Protein AF-A0A2T2UA64-F1 (afdb_monomer_lite)

pLDDT: mean 88.04, std 12.42, range [37.69, 98.75]

Foldseek 3Di:
DCLQVVLVVCLVVVHAEAEEAPVCVVSQVSSVVNCVPVDDPVSRPHRHHYDHWHDAAEFLADDDPVLLVVCVVVVVAPDQLCLQHPHPNNLVLLVQDPQLVVVLDVVVDTHRDDDYHYVVSSLVSRCVVCQQAAFEFAKAFAWAKEFAPPFDAPDWDFFWAGRHDPVHPDRDTDTAIDHRIKTFYPVQEDQDDDPPNQGAYAQAWAAAPQAWIWHFPDFDADPVRHTRYTYTHTDRCCRSHQHPVRDDRPHYTYMHGPVQWDKAKEKEADRQFPGGCLPPDPDDSNVRGDPVRIDITIMTTTNRVVVDDQQHWHQHPQFAIWGFRPPPADPNYTYIRGSHGPDDPVVCLVVDDPVVNVVVVVVVVVVVVVRVVVVCVPPCQLCNPPDPQLVVQLCCLCPVVVDDSNLSSVQSVDPQSVVQLVVLCVQPVNSHLSSCCSVPPVVVLQVVHTQVPFLEGSNQSSQLSCCDVVQQFDPVLSVQLSVCRRVHNDHSVVSCVVVVRGADPDLVVLLVLLVVLCVVPVVLLVVCVVPPVVCLVVSLVSSCVVCVNRYDSVSSSVSNVVVSVD

Radius of gyration: 31.18 Å; chains: 1; bounding box: 77×64×88 Å

Sequence (566 aa):
MYDYAHPLEDVIEDITHSLCTLEFDNNRRVYDWVMEHCLDEEEIPSRPRQYEFNRLNLGYTVMSKTKLGHLIEEGLVGGWNDPRLPTLAGLRRRGVPPSAIRSFCREVGVTRSQSRVQIDHFEHALRDDLNPKAPRVMAVLDPLKVVVTNWDEGEVDWIDANHWPRDIDKDETRPVPFTRELYIERDDFREDPPDDFIRLAPGREVRLRHAYFFTCEEVIRDEDGTVTELRGTIDPETRGATAPDGRSPEGTLHWVSAVHGIPFEARLYDRLFEVPAPDAREEHFTGFINPDSLNVQRGVLEPAVRDLAADQRVQFERQGYFWPDPDDSTPDALVYNQIVPLRDTWGDEDRLTQAELEQRRREKEKRKERQRERSLKGKTDPVKNLDDAQQNRFERYHEALGLSRNDAATIAGTDALAGFFDAALEHYDAPKPLANWTVNELLGALKDRTVADLPFGPEAFASLVRLVDTDVISTRGADEVFTELVENGGSPEAIVDERSLHQVDDTEALRPTVQAVLDDHPDEVARYRDGKKSLVGFFMGQVMEETNGAANPELARELLQEELAA

Structure (mmCIF, N/CA/C/O backbone):
data_AF-A0A2T2UA64-F1
#
_entry.id   AF-A0A2T2UA64-F1
#
loop_
_atom_site.group_PDB
_atom_site.id
_atom_site.type_symbol
_atom_site.label_atom_id
_atom_site.label_alt_id
_atom_site.label_comp_id
_atom_site.label_asym_id
_atom_site.label_entity_id
_atom_site.label_seq_id
_atom_site.pdbx_PDB_ins_code
_atom_site.Cartn_x
_atom_site.Cartn_y
_atom_site.Cartn_z
_atom_site.occupancy
_atom_site.B_iso_or_equiv
_atom_site.auth_seq_id
_atom_site.auth_comp_id
_atom_site.auth_asym_id
_atom_site.auth_atom_id
_atom_site.pdbx_PDB_model_num
ATOM 1 N N . MET A 1 1 ? 12.755 -7.786 -36.307 1.00 85.31 1 MET A N 1
ATOM 2 C CA . MET A 1 1 ? 13.404 -6.867 -35.344 1.00 85.31 1 MET A CA 1
ATOM 3 C C . MET A 1 1 ? 12.487 -5.665 -35.175 1.00 85.31 1 MET A C 1
ATOM 5 O O . MET A 1 1 ? 11.845 -5.311 -36.158 1.00 85.31 1 MET A O 1
ATOM 9 N N . TYR A 1 2 ? 12.391 -5.087 -33.974 1.00 92.25 2 TYR A N 1
ATOM 10 C CA . TYR A 1 2 ? 11.488 -3.961 -33.685 1.00 92.25 2 TYR A CA 1
ATOM 11 C C . TYR A 1 2 ? 11.693 -2.789 -34.660 1.00 92.25 2 TYR A C 1
ATOM 13 O O . TYR A 1 2 ? 10.742 -2.385 -35.317 1.00 92.25 2 TYR A O 1
ATOM 21 N N . ASP A 1 3 ? 12.942 -2.356 -34.862 1.00 93.31 3 ASP A N 1
ATOM 22 C CA . ASP A 1 3 ? 13.273 -1.188 -35.698 1.00 93.31 3 ASP A CA 1
ATOM 23 C C . ASP A 1 3 ? 12.942 -1.341 -37.189 1.00 93.31 3 ASP A C 1
ATOM 25 O O . ASP A 1 3 ? 12.865 -0.350 -37.905 1.00 93.31 3 ASP A O 1
ATOM 29 N N . TYR A 1 4 ? 12.743 -2.573 -37.666 1.00 94.12 4 TYR A N 1
ATOM 30 C CA . TYR A 1 4 ? 12.287 -2.833 -39.032 1.00 94.12 4 TYR A CA 1
ATOM 31 C C . TYR A 1 4 ? 10.759 -2.858 -39.129 1.00 94.12 4 TYR A C 1
ATOM 33 O O . TYR A 1 4 ? 10.194 -2.297 -40.059 1.00 94.12 4 TYR A O 1
ATOM 41 N N . ALA A 1 5 ? 10.091 -3.521 -38.181 1.00 95.38 5 ALA A N 1
ATOM 42 C CA . ALA A 1 5 ? 8.643 -3.709 -38.225 1.00 95.38 5 ALA A CA 1
ATOM 43 C C . ALA A 1 5 ? 7.884 -2.424 -37.872 1.00 95.38 5 ALA A C 1
ATOM 45 O O . ALA A 1 5 ? 6.988 -2.033 -38.610 1.00 95.38 5 ALA A O 1
ATOM 46 N N . HIS A 1 6 ? 8.289 -1.736 -36.801 1.00 95.50 6 HIS A N 1
ATOM 47 C CA . HIS A 1 6 ? 7.586 -0.567 -36.264 1.00 95.50 6 HIS A CA 1
ATOM 48 C C . HIS A 1 6 ? 7.332 0.542 -37.307 1.00 95.50 6 HIS A C 1
ATOM 50 O O . HIS A 1 6 ? 6.175 0.926 -37.469 1.00 95.50 6 HIS A O 1
ATOM 56 N N . PRO A 1 7 ? 8.332 1.057 -38.059 1.00 93.81 7 PRO A N 1
ATOM 57 C CA . PRO A 1 7 ? 8.076 2.095 -39.066 1.00 93.81 7 PRO A CA 1
ATOM 58 C C . PRO A 1 7 ? 7.142 1.633 -40.191 1.00 93.81 7 PRO A C 1
ATOM 60 O O . PRO A 1 7 ? 6.356 2.429 -40.696 1.00 93.81 7 PRO A O 1
ATOM 63 N N . LEU A 1 8 ? 7.211 0.359 -40.587 1.00 92.81 8 LEU A N 1
ATOM 64 C CA . LEU A 1 8 ? 6.346 -0.189 -41.632 1.00 92.81 8 LEU A CA 1
ATOM 65 C C . LEU A 1 8 ? 4.907 -0.349 -41.133 1.00 92.81 8 LEU A C 1
ATOM 67 O O . LEU A 1 8 ? 3.977 -0.016 -41.860 1.00 92.81 8 LEU A O 1
ATOM 71 N N . GLU A 1 9 ? 4.722 -0.819 -39.898 1.00 94.31 9 GLU A N 1
ATOM 72 C CA . GLU A 1 9 ? 3.413 -0.918 -39.242 1.00 94.31 9 GLU A CA 1
ATOM 73 C C . GLU A 1 9 ? 2.750 0.460 -39.130 1.00 94.31 9 GLU A C 1
ATOM 75 O O . GLU A 1 9 ? 1.599 0.613 -39.534 1.00 94.31 9 GLU A O 1
ATOM 80 N N . ASP A 1 10 ? 3.495 1.483 -38.699 1.00 94.81 10 ASP A N 1
ATOM 81 C CA . ASP A 1 10 ? 2.987 2.857 -38.618 1.00 94.81 10 ASP A CA 1
ATOM 82 C C . ASP A 1 10 ? 2.514 3.387 -39.983 1.00 94.81 10 ASP A C 1
ATOM 84 O O . ASP A 1 10 ? 1.486 4.060 -40.058 1.00 94.81 10 ASP A O 1
ATOM 88 N N . VAL A 1 11 ? 3.229 3.083 -41.074 1.00 92.50 11 VAL A N 1
ATOM 89 C CA . VAL A 1 11 ? 2.791 3.477 -42.424 1.00 92.50 11 VAL A CA 1
ATOM 90 C C . VAL A 1 11 ? 1.556 2.685 -42.865 1.00 92.50 11 VAL A C 1
ATOM 92 O O . VAL A 1 11 ? 0.604 3.277 -43.373 1.00 92.50 11 VAL A O 1
ATOM 95 N N . ILE A 1 12 ? 1.540 1.364 -42.654 1.00 90.94 12 ILE A N 1
ATOM 96 C CA . ILE A 1 12 ? 0.417 0.485 -43.025 1.00 90.94 12 ILE A CA 1
ATOM 97 C C . ILE A 1 12 ? -0.876 0.902 -42.309 1.00 90.94 12 ILE A C 1
ATOM 99 O O . ILE A 1 12 ? -1.960 0.818 -42.891 1.00 90.94 12 ILE A O 1
ATOM 103 N N . GLU A 1 13 ? -0.769 1.355 -41.061 1.00 93.12 13 GLU A N 1
ATOM 104 C CA . GLU A 1 13 ? -1.897 1.793 -40.234 1.00 93.12 13 GLU A CA 1
ATOM 105 C C . GLU A 1 13 ? -2.244 3.288 -40.388 1.00 93.12 13 GLU A C 1
ATOM 107 O O . GLU A 1 13 ? -3.147 3.777 -39.707 1.00 93.12 13 GLU A O 1
ATOM 112 N N . ASP A 1 14 ? -1.579 4.008 -41.302 1.00 92.19 14 ASP A N 1
ATOM 113 C CA . ASP A 1 14 ? -1.776 5.445 -41.567 1.00 92.19 14 ASP A CA 1
ATOM 114 C C . ASP A 1 14 ? -1.588 6.319 -40.307 1.00 92.19 14 ASP A C 1
ATOM 116 O O . ASP A 1 14 ? -2.329 7.270 -40.023 1.00 92.19 14 ASP A O 1
ATOM 120 N N . ILE A 1 15 ? -0.578 5.979 -39.500 1.00 93.81 15 ILE A N 1
ATOM 121 C CA . ILE A 1 15 ? -0.229 6.712 -38.286 1.00 93.81 15 ILE A CA 1
ATOM 122 C C . ILE A 1 15 ? 0.351 8.081 -38.655 1.00 93.81 15 ILE A C 1
ATOM 124 O O . ILE A 1 15 ? 1.155 8.241 -39.564 1.00 93.81 15 ILE A O 1
ATOM 128 N N . THR A 1 16 ? -0.039 9.115 -37.908 1.00 92.69 16 THR A N 1
ATOM 129 C CA . THR A 1 16 ? 0.498 10.479 -38.095 1.00 92.69 16 THR A CA 1
ATOM 130 C C . THR A 1 16 ? 1.567 10.827 -37.063 1.00 92.69 16 THR A C 1
ATOM 132 O O . THR A 1 16 ? 2.587 11.432 -37.388 1.00 92.69 16 THR A O 1
ATOM 135 N N . HIS A 1 17 ? 1.335 10.439 -35.808 1.00 95.19 17 HIS A N 1
ATOM 136 C CA . HIS A 1 17 ? 2.189 10.742 -34.664 1.00 95.19 17 HIS A CA 1
ATOM 137 C C . HIS A 1 17 ? 2.504 9.438 -33.933 1.00 95.19 17 HIS A C 1
ATOM 139 O O . HIS A 1 17 ? 1.692 8.955 -33.144 1.00 95.19 17 HIS A O 1
ATOM 145 N N . SER A 1 18 ? 3.683 8.884 -34.195 1.00 95.56 18 SER A N 1
ATOM 146 C CA . SER A 1 18 ? 4.178 7.696 -33.505 1.00 95.56 18 SER A CA 1
ATOM 147 C C . SER A 1 18 ? 4.820 8.131 -32.190 1.00 95.56 18 SER A C 1
ATOM 149 O O . SER A 1 18 ? 5.908 8.707 -32.166 1.00 95.56 18 SER A O 1
ATOM 151 N N . LEU A 1 19 ? 4.089 7.979 -31.085 1.00 96.00 19 LEU A N 1
ATOM 152 C CA . LEU A 1 19 ? 4.533 8.439 -29.770 1.00 96.00 19 LEU A CA 1
ATOM 153 C C . LEU A 1 19 ? 5.263 7.312 -29.040 1.00 96.00 19 LEU A C 1
ATOM 155 O O . LEU A 1 19 ? 4.648 6.310 -28.680 1.00 96.00 19 LEU A O 1
ATOM 159 N N . CYS A 1 20 ? 6.545 7.500 -28.747 1.00 94.88 20 CYS A N 1
ATOM 160 C CA . CYS A 1 20 ? 7.348 6.524 -28.013 1.00 94.88 20 CYS A CA 1
ATOM 161 C C . CYS A 1 20 ? 8.115 7.182 -26.863 1.00 94.88 20 CYS A C 1
ATOM 163 O O . CYS A 1 20 ? 8.058 8.395 -26.653 1.00 94.88 20 CYS A O 1
ATOM 165 N N . THR A 1 21 ? 8.818 6.387 -26.064 1.00 93.25 21 THR A N 1
ATOM 166 C CA . THR A 1 21 ? 9.623 6.930 -24.970 1.00 93.25 21 THR A CA 1
ATOM 167 C C . THR A 1 21 ? 11.024 7.338 -25.445 1.00 93.25 21 THR A C 1
ATOM 169 O O . THR A 1 21 ? 11.471 6.944 -26.524 1.00 93.25 21 THR A O 1
ATOM 172 N N . LEU A 1 22 ? 11.724 8.161 -24.655 1.00 91.81 22 LEU A N 1
ATOM 173 C CA . LEU A 1 22 ? 13.062 8.688 -24.981 1.00 91.81 22 LEU A CA 1
ATOM 174 C C . LEU A 1 22 ? 14.131 7.615 -25.223 1.00 91.81 22 LEU A C 1
ATOM 176 O O . LEU A 1 22 ? 15.147 7.922 -25.841 1.00 91.81 22 LEU A O 1
ATOM 180 N N . GLU A 1 23 ? 13.913 6.380 -24.772 1.00 88.44 23 GLU A N 1
ATOM 181 C CA . GLU A 1 23 ? 14.772 5.237 -25.089 1.00 88.44 23 GLU A CA 1
ATOM 182 C C . GLU A 1 23 ? 14.948 5.019 -26.606 1.00 88.44 23 GLU A C 1
ATOM 184 O O . GLU A 1 23 ? 15.982 4.501 -27.012 1.00 88.44 23 GLU A O 1
ATOM 189 N N . PHE A 1 24 ? 14.005 5.479 -27.439 1.00 92.06 24 PHE A N 1
ATOM 190 C CA . PHE A 1 24 ? 14.024 5.321 -28.901 1.00 92.06 24 PHE A CA 1
ATOM 191 C C . PHE A 1 24 ? 14.439 6.590 -29.674 1.00 92.06 24 PHE A C 1
ATOM 193 O O . PHE A 1 24 ? 14.321 6.637 -30.900 1.00 92.06 24 PHE A O 1
ATOM 200 N N . ASP A 1 25 ? 14.941 7.631 -28.997 1.00 90.06 25 ASP A N 1
ATOM 201 C CA . ASP A 1 25 ? 15.323 8.903 -29.647 1.00 90.06 25 ASP A CA 1
ATOM 202 C C . ASP A 1 25 ? 16.443 8.716 -30.688 1.00 90.06 25 ASP A C 1
ATOM 204 O O . ASP A 1 25 ? 16.430 9.356 -31.741 1.00 90.06 25 ASP A O 1
ATOM 208 N N . ASN A 1 26 ? 17.380 7.791 -30.437 1.00 90.12 26 ASN A N 1
ATOM 209 C CA . ASN A 1 26 ? 18.411 7.412 -31.409 1.00 90.12 26 ASN A CA 1
ATOM 210 C C . ASN A 1 26 ? 17.827 6.565 -32.559 1.00 90.12 26 ASN A C 1
ATOM 212 O O . ASN A 1 26 ? 18.185 6.776 -33.721 1.00 90.12 26 ASN A O 1
ATOM 216 N N . ASN A 1 27 ? 16.897 5.652 -32.248 1.00 91.62 27 ASN A N 1
ATOM 217 C CA . ASN A 1 27 ? 16.250 4.741 -33.200 1.00 91.62 27 ASN A CA 1
ATOM 218 C C . ASN A 1 27 ? 15.422 5.477 -34.257 1.00 91.62 27 ASN A C 1
ATOM 220 O O . ASN A 1 27 ? 15.239 4.947 -35.349 1.00 91.62 27 ASN A O 1
ATOM 224 N N . ARG A 1 28 ? 15.020 6.732 -34.006 1.00 91.81 28 ARG A N 1
ATOM 225 C CA . ARG A 1 28 ? 14.352 7.585 -35.002 1.00 91.81 28 ARG A CA 1
ATOM 226 C C . ARG A 1 28 ? 15.101 7.643 -36.340 1.00 91.81 28 ARG A C 1
ATOM 228 O O . ARG A 1 28 ? 14.475 7.680 -37.392 1.00 91.81 28 ARG A O 1
ATOM 235 N N . ARG A 1 29 ? 16.442 7.625 -36.323 1.00 92.88 29 ARG A N 1
ATOM 236 C CA . ARG A 1 29 ? 17.244 7.611 -37.563 1.00 92.88 29 ARG A CA 1
ATOM 237 C C . ARG A 1 29 ? 17.017 6.337 -38.377 1.00 92.88 29 ARG A C 1
ATOM 239 O O . ARG A 1 29 ? 16.934 6.410 -39.596 1.00 92.88 29 ARG A O 1
ATOM 246 N N . VAL A 1 30 ? 16.916 5.192 -37.704 1.00 94.31 30 VAL A N 1
ATOM 247 C CA . VAL A 1 30 ? 16.634 3.895 -38.337 1.00 94.31 30 VAL A CA 1
ATOM 248 C C . VAL A 1 30 ? 15.183 3.844 -38.804 1.00 94.31 30 VAL A C 1
ATOM 250 O O . VAL A 1 30 ? 14.927 3.410 -39.919 1.00 94.31 30 VAL A O 1
ATOM 253 N N . TYR A 1 31 ? 14.259 4.367 -37.999 1.00 94.44 31 TYR A N 1
ATOM 254 C CA . TYR A 1 31 ? 12.849 4.518 -38.345 1.00 94.44 31 TYR A CA 1
ATOM 255 C C . TYR A 1 31 ? 12.666 5.277 -39.672 1.00 94.44 31 TYR A C 1
ATOM 257 O O . TYR A 1 31 ? 12.042 4.767 -40.602 1.00 94.44 31 TYR A O 1
ATOM 265 N N . ASP A 1 32 ? 13.272 6.467 -39.789 1.00 91.94 32 ASP A N 1
ATOM 266 C CA . ASP A 1 32 ? 13.247 7.267 -41.020 1.00 91.94 32 ASP A CA 1
ATOM 267 C C . ASP A 1 32 ? 13.935 6.540 -42.186 1.00 91.94 32 ASP A C 1
ATOM 269 O O . ASP A 1 32 ? 13.398 6.513 -43.293 1.00 91.94 32 ASP A O 1
ATOM 273 N N . TRP A 1 33 ? 15.087 5.907 -41.935 1.00 94.38 33 TRP A N 1
ATOM 274 C CA . TRP A 1 33 ? 15.837 5.178 -42.959 1.00 94.38 33 TRP A CA 1
ATOM 275 C C . TRP A 1 33 ? 15.042 4.005 -43.547 1.00 94.38 33 TRP A C 1
ATOM 277 O O . TRP A 1 33 ? 15.020 3.847 -44.767 1.00 94.38 33 TRP A O 1
ATOM 287 N N . VAL A 1 34 ? 14.366 3.204 -42.712 1.00 93.44 34 VAL A N 1
ATOM 288 C CA . VAL A 1 34 ? 13.561 2.057 -43.165 1.00 93.44 34 VAL A CA 1
ATOM 289 C C . VAL A 1 34 ? 12.424 2.527 -44.064 1.00 93.44 34 VAL A C 1
ATOM 291 O O . VAL A 1 34 ? 12.261 1.971 -45.147 1.00 93.44 34 VAL A O 1
ATOM 294 N N . MET A 1 35 ? 11.689 3.573 -43.672 1.00 90.06 35 MET A N 1
ATOM 295 C CA . MET A 1 35 ? 10.630 4.128 -44.522 1.00 90.06 35 MET A CA 1
ATOM 296 C C . MET A 1 35 ? 11.175 4.638 -45.860 1.00 90.06 35 MET A C 1
ATOM 298 O O . MET A 1 35 ? 10.576 4.373 -46.892 1.00 90.06 35 MET A O 1
ATOM 302 N N . GLU A 1 36 ? 12.316 5.336 -45.857 1.00 89.62 36 GLU A N 1
ATOM 303 C CA . GLU A 1 36 ? 12.917 5.910 -47.073 1.00 89.62 36 GLU A CA 1
ATOM 304 C C . GLU A 1 36 ? 13.447 4.867 -48.064 1.00 89.62 36 GLU A C 1
ATOM 306 O O . GLU A 1 36 ? 13.555 5.160 -49.252 1.00 89.62 36 GLU A O 1
ATOM 311 N N . HIS A 1 37 ? 13.813 3.674 -47.589 1.00 91.75 37 HIS A N 1
ATOM 312 C CA . HIS A 1 37 ? 14.461 2.651 -48.418 1.00 91.75 37 HIS A CA 1
ATOM 313 C C . HIS A 1 37 ? 13.578 1.434 -48.703 1.00 91.75 37 HIS A C 1
ATOM 315 O O . HIS A 1 37 ? 13.921 0.640 -49.580 1.00 91.75 37 HIS A O 1
ATOM 321 N N . CYS A 1 38 ? 12.480 1.254 -47.965 1.00 90.38 38 CYS A N 1
ATOM 322 C CA . CYS A 1 38 ? 11.593 0.099 -48.121 1.00 90.38 38 CYS A CA 1
ATOM 323 C C . CYS A 1 38 ? 10.244 0.435 -48.762 1.00 90.38 38 CYS A C 1
ATOM 325 O O . CYS A 1 38 ? 9.533 -0.503 -49.111 1.00 90.38 38 CYS A O 1
ATOM 327 N N . LEU A 1 39 ? 9.885 1.716 -48.883 1.00 87.06 39 LEU A N 1
ATOM 328 C CA . LEU A 1 39 ? 8.584 2.161 -49.379 1.00 87.06 39 LEU A CA 1
ATOM 329 C C . LEU A 1 39 ? 8.766 3.249 -50.439 1.00 87.06 39 LEU A C 1
ATOM 331 O O . LEU A 1 39 ? 9.600 4.143 -50.280 1.00 87.06 39 LEU A O 1
ATOM 335 N N . ASP A 1 40 ? 7.964 3.192 -51.498 1.00 86.88 40 ASP A N 1
ATOM 336 C CA . ASP A 1 40 ? 7.877 4.274 -52.480 1.00 86.88 40 ASP A CA 1
ATOM 337 C C . ASP A 1 40 ? 7.049 5.451 -51.921 1.00 86.88 40 ASP A C 1
ATOM 339 O O . ASP A 1 40 ? 6.187 5.273 -51.061 1.00 86.88 40 ASP A O 1
ATOM 343 N N . GLU A 1 41 ? 7.248 6.679 -52.424 1.00 79.62 41 GLU A N 1
ATOM 344 C CA . GLU A 1 41 ? 6.489 7.860 -51.951 1.00 79.62 41 GLU A CA 1
ATOM 345 C C . GLU A 1 41 ? 4.962 7.683 -52.073 1.00 79.62 41 GLU A C 1
ATOM 347 O O . GLU A 1 41 ? 4.207 8.219 -51.263 1.00 79.62 41 GLU A O 1
ATOM 352 N N . GLU A 1 42 ? 4.501 6.911 -53.062 1.00 80.94 42 GLU A N 1
ATOM 353 C CA . GLU A 1 42 ? 3.081 6.594 -53.272 1.00 80.94 42 GLU A CA 1
ATOM 354 C C . GLU A 1 42 ? 2.512 5.658 -52.188 1.00 80.94 42 GLU A C 1
ATOM 356 O O . GLU A 1 42 ? 1.302 5.647 -51.957 1.00 80.94 42 GLU A O 1
ATOM 361 N N . GLU A 1 43 ? 3.378 4.908 -51.500 1.00 77.06 43 GLU A N 1
ATOM 362 C CA . GLU A 1 43 ? 3.035 3.995 -50.404 1.00 77.06 43 GLU A CA 1
ATOM 363 C C . GLU A 1 43 ? 3.026 4.694 -49.034 1.00 77.06 43 GLU A C 1
ATOM 365 O O . GLU A 1 43 ? 2.635 4.086 -48.040 1.00 77.06 43 GLU A O 1
ATOM 370 N N . ILE A 1 44 ? 3.398 5.981 -48.974 1.00 76.56 44 ILE A N 1
ATOM 371 C CA . ILE A 1 44 ? 3.445 6.792 -47.748 1.00 76.56 44 ILE A CA 1
ATOM 372 C C . ILE A 1 44 ? 2.444 7.965 -47.855 1.00 76.56 44 ILE A C 1
ATOM 374 O O . ILE A 1 44 ? 2.843 9.126 -47.987 1.00 76.56 44 ILE A O 1
ATOM 378 N N . PRO A 1 45 ? 1.121 7.708 -47.799 1.00 71.88 45 PRO A N 1
ATOM 379 C CA . PRO A 1 45 ? 0.102 8.749 -47.972 1.00 71.88 45 PRO A CA 1
ATOM 380 C C . PRO A 1 45 ? 0.131 9.803 -46.853 1.00 71.88 45 PRO A C 1
ATOM 382 O O . PRO A 1 45 ? -0.115 10.987 -47.096 1.00 71.88 45 PRO A O 1
ATOM 385 N N . SER A 1 46 ? 0.480 9.380 -45.639 1.00 76.94 46 SER A N 1
ATOM 386 C CA . SER A 1 46 ? 0.728 10.211 -44.468 1.00 76.94 46 SER A CA 1
ATOM 387 C C . SER A 1 46 ? 2.049 9.751 -43.866 1.00 76.94 46 SER A C 1
ATOM 389 O O . SER A 1 46 ? 2.124 8.653 -43.330 1.00 76.94 46 SER A O 1
ATOM 391 N N . ARG A 1 47 ? 3.133 10.523 -44.011 1.00 85.25 47 ARG A N 1
ATOM 392 C CA . ARG A 1 47 ? 4.444 10.109 -43.478 1.00 85.25 47 ARG A CA 1
ATOM 393 C C . ARG A 1 47 ? 4.409 10.164 -41.946 1.00 85.25 47 ARG A C 1
ATOM 395 O O . ARG A 1 47 ? 4.422 11.290 -41.426 1.00 85.25 47 ARG A O 1
ATOM 402 N N . PRO A 1 48 ? 4.399 9.021 -41.226 1.00 92.62 48 PRO A N 1
ATOM 403 C CA . PRO A 1 48 ? 4.372 9.036 -39.774 1.00 92.62 48 PRO A CA 1
ATOM 404 C C . PRO A 1 48 ? 5.631 9.720 -39.250 1.00 92.62 48 PRO A C 1
ATOM 406 O O . PRO A 1 48 ? 6.723 9.637 -39.825 1.00 92.62 48 PRO A O 1
ATOM 409 N N . ARG A 1 49 ? 5.473 10.449 -38.147 1.00 92.06 49 ARG A N 1
ATOM 410 C CA . ARG A 1 49 ? 6.581 11.102 -37.451 1.00 92.06 49 ARG A CA 1
ATOM 411 C C . ARG A 1 49 ? 6.693 10.542 -36.047 1.00 92.06 49 ARG A C 1
ATOM 413 O O . ARG A 1 49 ? 5.717 10.558 -35.297 1.00 92.06 49 ARG A O 1
ATOM 420 N N . GLN A 1 50 ? 7.892 10.087 -35.699 1.00 94.62 50 GLN A N 1
ATOM 421 C CA . GLN A 1 50 ? 8.205 9.664 -34.343 1.00 94.62 50 GLN A CA 1
ATOM 422 C C . GLN A 1 50 ? 8.389 10.888 -33.436 1.00 94.62 50 GLN A C 1
ATOM 424 O O . GLN A 1 50 ? 9.121 11.822 -33.777 1.00 94.62 50 GLN A O 1
ATOM 429 N N . TYR A 1 51 ? 7.738 10.870 -32.274 1.00 94.69 51 TYR A N 1
ATOM 430 C CA . TYR A 1 51 ? 7.900 11.864 -31.220 1.00 94.69 51 TYR A CA 1
ATOM 431 C C . TYR A 1 51 ? 8.120 11.171 -29.882 1.00 94.69 51 TYR A C 1
ATOM 433 O O . TYR A 1 51 ? 7.304 10.367 -29.434 1.00 94.69 51 TYR A O 1
ATOM 441 N N . GLU A 1 52 ? 9.205 11.533 -29.208 1.00 95.00 52 GLU A N 1
ATOM 442 C CA . GLU A 1 52 ? 9.579 10.906 -27.949 1.00 95.00 52 GLU A CA 1
ATOM 443 C C . GLU A 1 52 ? 9.180 11.759 -26.748 1.00 95.00 52 GLU A C 1
ATOM 445 O O . GLU A 1 52 ? 9.364 12.984 -26.736 1.00 95.00 52 GLU A O 1
ATOM 450 N N . PHE A 1 53 ? 8.717 11.091 -25.695 1.00 94.44 53 PHE A N 1
ATOM 451 C CA . PHE A 1 53 ? 8.464 11.683 -24.387 1.00 94.44 53 PHE A CA 1
ATOM 452 C C . PHE A 1 53 ? 9.166 10.896 -23.276 1.00 94.44 53 PHE A C 1
ATOM 454 O O . PHE A 1 53 ? 9.539 9.735 -23.432 1.00 94.44 53 PHE A O 1
ATOM 461 N N . ASN A 1 54 ? 9.402 11.532 -22.133 1.00 91.69 54 ASN A N 1
ATOM 462 C CA . ASN A 1 54 ? 9.997 10.849 -20.996 1.00 91.69 54 ASN A CA 1
ATOM 463 C C . ASN A 1 54 ? 9.005 9.846 -20.397 1.00 91.69 54 ASN A C 1
ATOM 465 O O . ASN A 1 54 ? 7.840 10.169 -20.158 1.00 91.69 54 ASN A O 1
ATOM 469 N N . ARG A 1 55 ? 9.488 8.644 -20.085 1.00 90.94 55 ARG A N 1
ATOM 470 C CA . ARG A 1 55 ? 8.700 7.643 -19.368 1.00 90.94 55 ARG A CA 1
ATOM 471 C C . ARG A 1 55 ? 8.344 8.128 -17.962 1.00 90.94 55 ARG A C 1
ATOM 473 O O . ARG A 1 55 ? 9.138 8.797 -17.292 1.00 90.94 55 ARG A O 1
ATOM 480 N N . LEU A 1 56 ? 7.183 7.708 -17.470 1.00 90.88 56 LEU A N 1
ATOM 481 C CA . LEU A 1 56 ? 6.836 7.892 -16.066 1.00 90.88 56 LEU A CA 1
ATOM 482 C C . LEU A 1 56 ? 7.789 7.069 -15.189 1.00 90.88 56 LEU A C 1
ATOM 484 O O . LEU A 1 56 ? 7.951 5.864 -15.386 1.00 90.88 56 LEU A O 1
ATOM 488 N N . ASN A 1 57 ? 8.386 7.715 -14.191 1.00 88.56 57 ASN A N 1
ATOM 489 C CA . ASN A 1 57 ? 9.153 7.044 -13.153 1.00 88.56 57 ASN A CA 1
ATOM 490 C C . ASN A 1 57 ? 8.646 7.513 -11.789 1.00 88.56 57 ASN A C 1
ATOM 492 O O . ASN A 1 57 ? 8.684 8.708 -11.502 1.00 88.56 57 ASN A O 1
ATOM 496 N N . LEU A 1 58 ? 8.131 6.591 -10.981 1.00 90.44 58 LEU A N 1
ATOM 497 C CA . LEU A 1 58 ? 7.521 6.884 -9.687 1.00 90.44 58 LEU A CA 1
ATOM 498 C C . LEU A 1 58 ? 8.511 6.551 -8.562 1.00 90.44 58 LEU A C 1
ATOM 500 O O . LEU A 1 58 ? 9.310 5.619 -8.674 1.00 90.44 58 LEU A O 1
ATOM 504 N N . GLY A 1 59 ? 8.503 7.342 -7.493 1.00 88.81 59 GLY A N 1
ATOM 505 C CA . GLY A 1 59 ? 9.289 7.055 -6.295 1.00 88.81 59 GLY A CA 1
ATOM 506 C C . GLY A 1 59 ? 8.843 5.777 -5.583 1.00 88.81 59 GLY A C 1
ATOM 507 O O . GLY A 1 59 ? 7.677 5.395 -5.662 1.00 88.81 59 GLY A O 1
ATOM 508 N N . TYR A 1 60 ? 9.774 5.144 -4.864 1.00 91.50 60 TYR A N 1
ATOM 509 C CA . TYR A 1 60 ? 9.523 4.007 -3.965 1.00 91.50 60 TYR A CA 1
ATOM 510 C C . TYR A 1 60 ? 8.907 2.768 -4.638 1.00 91.50 60 TYR A C 1
ATOM 512 O O . TYR A 1 60 ? 8.238 1.957 -3.997 1.00 91.50 60 TYR A O 1
ATOM 520 N N . THR A 1 61 ? 9.132 2.616 -5.943 1.00 92.44 61 THR A N 1
ATOM 521 C CA . THR A 1 61 ? 8.692 1.472 -6.744 1.00 92.44 61 THR A CA 1
ATOM 522 C C . THR A 1 61 ? 9.694 1.176 -7.862 1.00 92.44 61 THR A C 1
ATOM 524 O O . THR A 1 61 ? 10.600 1.969 -8.131 1.00 92.44 61 THR A O 1
ATOM 527 N N . VAL A 1 62 ? 9.513 0.042 -8.540 1.00 92.38 62 VAL A N 1
ATOM 528 C CA . VAL A 1 62 ? 10.215 -0.324 -9.775 1.00 92.38 62 VAL A CA 1
ATOM 529 C C . VAL A 1 62 ? 9.218 -0.455 -10.925 1.00 92.38 62 V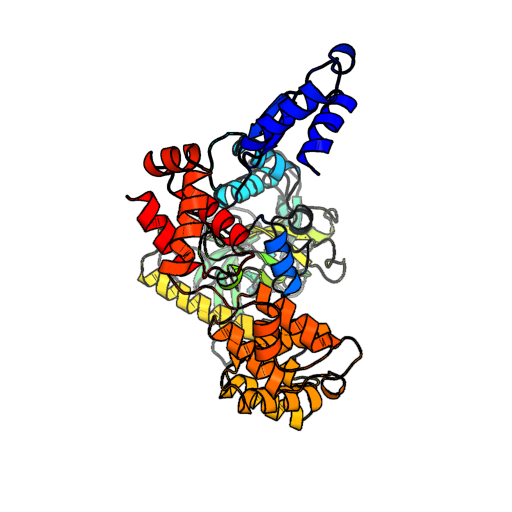AL A C 1
ATOM 531 O O . VAL A 1 62 ? 8.130 -0.994 -10.755 1.00 92.38 62 VAL A O 1
ATOM 534 N N . MET A 1 63 ? 9.592 0.029 -12.111 1.00 89.44 63 MET A N 1
ATOM 535 C CA . MET A 1 63 ? 8.736 -0.016 -13.314 1.00 89.44 63 MET A CA 1
ATOM 536 C C . MET A 1 63 ? 9.219 -1.036 -14.358 1.00 89.44 63 MET A C 1
ATOM 538 O O . MET A 1 63 ? 8.527 -1.296 -15.338 1.00 89.44 63 MET A O 1
ATOM 542 N N . SER A 1 64 ? 10.418 -1.604 -14.177 1.00 89.31 64 SER A N 1
ATOM 543 C CA . SER A 1 64 ? 10.984 -2.593 -15.102 1.00 89.31 64 SER A CA 1
ATOM 544 C C . SER A 1 64 ? 10.221 -3.913 -15.015 1.00 89.31 64 SER A C 1
ATOM 546 O O . SER A 1 64 ? 10.082 -4.471 -13.928 1.00 89.31 64 SER A O 1
ATOM 548 N N . LYS A 1 65 ? 9.791 -4.443 -16.168 1.00 89.75 65 LYS A N 1
ATOM 549 C CA . LYS A 1 65 ? 9.117 -5.746 -16.263 1.00 89.75 65 LYS A CA 1
ATOM 550 C C . LYS A 1 65 ? 9.965 -6.868 -15.664 1.00 89.75 65 LYS A C 1
ATOM 552 O O . LYS A 1 65 ? 9.427 -7.669 -14.914 1.00 89.75 65 LYS A O 1
ATOM 557 N N . THR A 1 66 ? 11.266 -6.893 -15.948 1.00 88.88 66 THR A N 1
ATOM 558 C CA . THR A 1 66 ? 12.191 -7.902 -15.409 1.00 88.88 66 THR A CA 1
ATOM 559 C C . THR A 1 66 ? 12.272 -7.820 -13.887 1.00 88.88 66 THR A C 1
ATOM 561 O O . THR A 1 66 ? 12.146 -8.832 -13.214 1.00 88.88 66 THR A O 1
ATOM 564 N N . LYS A 1 67 ? 12.385 -6.609 -13.321 1.00 90.56 67 LYS A N 1
ATOM 565 C CA . LYS A 1 67 ? 12.434 -6.423 -11.858 1.00 90.56 67 LYS A CA 1
ATOM 566 C C . LYS A 1 67 ? 11.111 -6.787 -11.183 1.00 90.56 67 LYS A C 1
ATOM 568 O O . LYS A 1 67 ? 11.116 -7.372 -10.109 1.00 90.56 67 LYS A O 1
ATOM 573 N N . LEU A 1 68 ? 9.982 -6.457 -11.811 1.00 93.38 68 LEU A N 1
ATOM 574 C CA . LEU A 1 68 ? 8.660 -6.871 -11.336 1.00 93.38 68 LEU A CA 1
ATOM 575 C C . LEU A 1 68 ? 8.485 -8.395 -11.402 1.00 93.38 68 LEU A C 1
ATOM 577 O O . LEU A 1 68 ? 7.936 -8.963 -10.466 1.00 93.38 68 LEU A O 1
ATOM 581 N N . GLY A 1 69 ? 8.976 -9.040 -12.466 1.00 89.88 69 GLY A N 1
ATOM 582 C CA . GLY A 1 69 ? 9.020 -10.499 -12.594 1.00 89.88 69 GLY A CA 1
ATOM 583 C C . GLY A 1 69 ? 9.816 -11.135 -11.459 1.00 89.88 69 GLY A C 1
ATOM 584 O O . GLY A 1 69 ? 9.275 -11.971 -10.748 1.00 89.88 69 GLY A O 1
ATOM 585 N N . HIS A 1 70 ? 11.016 -10.619 -11.189 1.00 88.62 70 HIS A N 1
ATOM 586 C CA . HIS A 1 70 ? 11.861 -11.094 -10.096 1.00 88.62 70 HIS A CA 1
ATOM 587 C C . HIS A 1 70 ? 11.175 -10.993 -8.719 1.00 88.62 70 HIS A C 1
ATOM 589 O O . HIS A 1 70 ? 11.195 -11.942 -7.949 1.00 88.62 70 HIS A O 1
ATOM 595 N N . LEU A 1 71 ? 10.473 -9.889 -8.413 1.00 89.75 71 LEU A N 1
ATOM 596 C CA . LEU A 1 71 ? 9.706 -9.776 -7.156 1.00 89.75 71 LEU A CA 1
ATOM 597 C C . LEU A 1 71 ? 8.634 -10.868 -6.999 1.00 89.75 71 LEU A C 1
ATOM 599 O O . LEU A 1 71 ? 8.300 -11.251 -5.876 1.00 89.75 71 LEU A O 1
ATOM 603 N N . ILE A 1 72 ? 8.049 -11.307 -8.113 1.00 88.88 72 ILE A N 1
ATOM 604 C CA . ILE A 1 72 ? 7.002 -12.330 -8.145 1.00 88.88 72 ILE A CA 1
ATOM 605 C C . ILE A 1 72 ? 7.623 -13.725 -8.043 1.00 88.88 72 ILE A C 1
ATOM 607 O O . ILE A 1 72 ? 7.127 -14.542 -7.273 1.00 88.88 72 ILE A O 1
ATOM 611 N N . GLU A 1 73 ? 8.694 -13.979 -8.793 1.00 85.44 73 GLU A N 1
ATOM 612 C CA . GLU A 1 73 ? 9.440 -15.244 -8.801 1.00 85.44 73 GLU A CA 1
ATOM 613 C C . GLU A 1 73 ? 10.000 -15.566 -7.407 1.00 85.44 73 GLU A C 1
ATOM 615 O O . GLU A 1 73 ? 9.805 -16.674 -6.915 1.00 85.44 73 GLU A O 1
ATOM 620 N N . GLU A 1 74 ? 10.543 -14.565 -6.709 1.00 84.81 74 GLU A N 1
ATOM 621 C CA . GLU A 1 74 ? 11.053 -14.676 -5.331 1.00 84.81 74 GLU A CA 1
ATOM 622 C C . GLU A 1 74 ? 9.947 -14.713 -4.252 1.00 84.81 74 GLU A C 1
ATOM 624 O O . GLU A 1 74 ? 10.222 -14.748 -3.050 1.00 84.81 74 GLU A O 1
ATOM 629 N N . GLY A 1 75 ? 8.666 -14.631 -4.633 1.00 88.81 75 GLY A N 1
ATOM 630 C CA . GLY A 1 75 ? 7.541 -14.645 -3.688 1.00 88.81 75 GLY A CA 1
ATOM 631 C C . GLY A 1 75 ? 7.485 -13.441 -2.732 1.00 88.81 75 GLY A C 1
ATOM 632 O O . GLY A 1 75 ? 6.803 -13.487 -1.704 1.00 88.81 75 GLY A O 1
ATOM 633 N N . LEU A 1 76 ? 8.180 -12.347 -3.058 1.00 88.56 76 LEU A N 1
ATOM 634 C CA . LEU A 1 76 ? 8.204 -11.103 -2.273 1.00 88.56 76 LEU A CA 1
ATOM 635 C C . LEU A 1 76 ? 6.864 -10.350 -2.382 1.00 88.56 76 LEU A C 1
ATOM 637 O O . LEU A 1 76 ? 6.462 -9.601 -1.480 1.00 88.56 76 LEU A O 1
ATOM 641 N N . VAL A 1 77 ? 6.133 -10.605 -3.470 1.00 93.25 77 VAL A N 1
ATOM 642 C CA . VAL A 1 77 ? 4.757 -10.161 -3.710 1.00 93.25 77 VAL A CA 1
ATOM 643 C C . VAL A 1 77 ? 3.862 -11.308 -4.186 1.00 93.25 77 VAL A C 1
ATOM 645 O O . VAL A 1 77 ? 4.338 -12.302 -4.718 1.00 93.25 77 VAL A O 1
ATOM 648 N N . GLY A 1 78 ? 2.546 -11.174 -4.013 1.00 86.56 78 GLY A N 1
ATOM 649 C CA . GLY A 1 78 ? 1.553 -12.219 -4.291 1.00 86.56 78 GLY A CA 1
ATOM 650 C C . GLY A 1 78 ? 1.220 -12.451 -5.771 1.00 86.56 78 GLY A C 1
ATOM 651 O O . GLY A 1 78 ? 0.253 -13.151 -6.060 1.00 86.56 78 GLY A O 1
ATOM 652 N N . GLY A 1 79 ? 1.969 -11.855 -6.705 1.00 93.94 79 GLY A N 1
ATOM 653 C CA . GLY A 1 79 ? 1.760 -11.979 -8.151 1.00 93.94 79 GLY A CA 1
ATOM 654 C C . GLY A 1 79 ? 1.540 -10.646 -8.873 1.00 93.94 79 GLY A C 1
ATOM 655 O O . GLY A 1 79 ? 1.602 -9.570 -8.283 1.00 93.94 79 GLY A O 1
ATOM 656 N N . TRP A 1 80 ? 1.250 -10.708 -10.178 1.00 95.81 80 TRP A N 1
ATOM 657 C CA . TRP A 1 80 ? 1.099 -9.524 -11.043 1.00 95.81 80 TRP A CA 1
ATOM 658 C C . TRP A 1 80 ? -0.062 -8.595 -10.660 1.00 95.81 80 TRP A C 1
ATOM 660 O O . TRP A 1 80 ? -0.060 -7.428 -11.057 1.00 95.81 80 TRP A O 1
ATOM 670 N N . ASN A 1 81 ? -1.056 -9.094 -9.922 1.00 97.06 81 ASN A N 1
ATOM 671 C CA . ASN A 1 81 ? -2.181 -8.322 -9.395 1.00 97.06 81 ASN A CA 1
ATOM 672 C C . ASN A 1 81 ? -2.012 -7.937 -7.913 1.00 97.06 81 ASN A C 1
ATOM 674 O O . ASN A 1 81 ? -2.984 -7.466 -7.325 1.00 97.06 81 ASN A O 1
ATOM 678 N N . ASP A 1 82 ? -0.836 -8.124 -7.300 1.00 97.94 82 ASP A N 1
ATOM 679 C CA . ASP A 1 82 ? -0.599 -7.698 -5.916 1.00 97.94 82 ASP A CA 1
ATOM 680 C C . ASP A 1 82 ? -0.814 -6.171 -5.783 1.00 97.94 82 ASP A C 1
ATOM 682 O O . ASP A 1 82 ? -0.224 -5.404 -6.552 1.00 97.94 82 ASP A O 1
ATOM 686 N N . PRO A 1 83 ? -1.638 -5.700 -4.825 1.00 97.81 83 PRO A N 1
ATOM 687 C CA . PRO A 1 83 ? -1.931 -4.276 -4.630 1.00 97.81 83 PRO A CA 1
ATOM 688 C C . PRO A 1 83 ? -0.723 -3.367 -4.351 1.00 97.81 83 PRO A C 1
ATOM 690 O O . PRO A 1 83 ? -0.839 -2.146 -4.482 1.00 97.81 83 PRO A O 1
ATOM 693 N N . ARG A 1 84 ? 0.434 -3.926 -3.977 1.00 96.69 84 ARG A N 1
ATOM 694 C CA . ARG A 1 84 ? 1.688 -3.179 -3.780 1.00 96.69 84 ARG A CA 1
ATOM 695 C C . ARG A 1 84 ? 2.416 -2.878 -5.087 1.00 96.69 84 ARG A C 1
ATOM 697 O O . ARG A 1 84 ? 3.278 -2.001 -5.108 1.00 96.69 84 ARG A O 1
ATOM 704 N N . LEU A 1 85 ? 2.101 -3.590 -6.170 1.00 96.62 85 LEU A N 1
ATOM 705 C CA . LEU A 1 85 ? 2.756 -3.395 -7.458 1.00 96.62 85 LEU A CA 1
ATOM 706 C C . LEU A 1 85 ? 2.147 -2.222 -8.242 1.00 96.62 85 LEU A C 1
ATOM 708 O O . LEU A 1 85 ? 0.931 -2.019 -8.220 1.00 96.62 85 LEU A O 1
ATOM 712 N N . PRO A 1 86 ? 2.957 -1.496 -9.038 1.00 95.50 86 PRO A N 1
ATOM 713 C CA . PRO A 1 86 ? 2.482 -0.403 -9.888 1.00 95.50 86 PRO A CA 1
ATOM 714 C C . PRO A 1 86 ? 1.794 -0.896 -11.175 1.00 95.50 86 PRO A C 1
ATOM 716 O O . PRO A 1 86 ? 1.594 -0.128 -12.116 1.00 95.50 86 PRO A O 1
ATOM 719 N N . THR A 1 87 ? 1.459 -2.185 -11.265 1.00 96.81 87 THR A N 1
ATOM 720 C CA . THR A 1 87 ? 0.770 -2.755 -12.423 1.00 96.81 87 THR A CA 1
ATOM 721 C C . THR A 1 87 ? -0.679 -2.272 -12.443 1.00 96.81 87 THR A C 1
ATOM 723 O O . THR A 1 87 ? -1.306 -2.090 -11.401 1.00 96.81 87 THR A O 1
ATOM 726 N N . LEU A 1 88 ? -1.274 -2.116 -13.629 1.00 97.31 88 LEU A N 1
ATOM 727 C CA . LEU A 1 88 ? -2.695 -1.752 -13.717 1.00 97.31 88 LEU A CA 1
ATOM 728 C C . LEU A 1 88 ? -3.600 -2.784 -13.024 1.00 97.31 88 LEU A C 1
ATOM 730 O O . LEU A 1 88 ? -4.623 -2.414 -12.452 1.00 97.31 88 LEU A O 1
ATOM 734 N N . ALA A 1 89 ? -3.215 -4.065 -13.040 1.00 97.50 89 ALA A N 1
ATOM 735 C CA . ALA A 1 89 ? -3.920 -5.122 -12.323 1.00 97.50 89 ALA A CA 1
ATOM 736 C C . ALA A 1 89 ? -3.827 -4.947 -10.796 1.00 97.50 89 ALA A C 1
ATOM 738 O O . ALA A 1 89 ? -4.860 -5.010 -10.129 1.00 97.50 89 ALA A O 1
ATOM 739 N N . GLY A 1 90 ? -2.630 -4.669 -10.266 1.00 97.81 90 GLY A N 1
ATOM 740 C CA . GLY A 1 90 ? -2.393 -4.405 -8.845 1.00 97.81 90 GLY A CA 1
ATOM 741 C C . GLY A 1 90 ? -3.119 -3.156 -8.363 1.00 97.81 90 GLY A C 1
ATOM 742 O O . GLY A 1 90 ? -3.897 -3.219 -7.415 1.00 97.81 90 GLY A O 1
ATOM 743 N N . LEU A 1 91 ? -2.990 -2.041 -9.089 1.00 97.69 91 LEU A N 1
ATOM 744 C CA . LEU A 1 91 ? -3.709 -0.799 -8.790 1.00 97.69 91 LEU A CA 1
ATOM 745 C C . LEU A 1 91 ? -5.232 -0.996 -8.819 1.00 97.69 91 LEU A C 1
ATOM 747 O O . LEU A 1 91 ? -5.937 -0.502 -7.938 1.00 97.69 91 LEU A O 1
ATOM 751 N N . ARG A 1 92 ? -5.759 -1.756 -9.788 1.00 98.00 92 ARG A N 1
ATOM 752 C CA . ARG A 1 92 ? -7.192 -2.076 -9.841 1.00 98.00 92 ARG A CA 1
ATOM 753 C C . ARG A 1 92 ? -7.633 -2.885 -8.622 1.00 98.00 92 ARG A C 1
ATOM 755 O O . ARG A 1 92 ? -8.639 -2.522 -8.020 1.00 98.00 92 ARG A O 1
ATOM 762 N N . ARG A 1 93 ? -6.887 -3.929 -8.239 1.00 97.75 93 ARG A N 1
ATOM 763 C CA . ARG A 1 93 ? -7.187 -4.756 -7.056 1.00 97.75 93 ARG A CA 1
ATOM 764 C C . ARG A 1 93 ? -7.064 -3.967 -5.747 1.00 97.75 93 ARG A C 1
ATOM 766 O O . ARG A 1 93 ? -7.895 -4.125 -4.855 1.00 97.75 93 ARG A O 1
ATOM 773 N N . ARG A 1 94 ? -6.091 -3.052 -5.658 1.00 97.94 94 ARG A N 1
ATOM 774 C CA . ARG A 1 94 ? -5.952 -2.083 -4.556 1.00 97.94 94 ARG A CA 1
ATOM 775 C C . ARG A 1 94 ? -7.189 -1.195 -4.401 1.00 97.94 94 ARG A C 1
ATOM 777 O O . ARG A 1 94 ? -7.419 -0.656 -3.327 1.00 97.94 94 ARG A O 1
ATOM 784 N N . GLY A 1 95 ? -7.971 -1.031 -5.468 1.00 97.94 95 GLY A N 1
ATOM 785 C CA . GLY A 1 95 ? -9.152 -0.179 -5.504 1.00 97.94 95 GLY A CA 1
ATOM 786 C C . GLY A 1 95 ? -8.885 1.201 -6.102 1.00 97.94 95 GLY A C 1
ATOM 787 O O . GLY A 1 95 ? -9.731 2.082 -5.984 1.00 97.94 95 GLY A O 1
ATOM 788 N N . VAL A 1 96 ? -7.767 1.426 -6.795 1.00 98.12 96 VAL A N 1
ATOM 789 C CA . VAL A 1 96 ? -7.491 2.709 -7.463 1.00 98.12 96 VAL A CA 1
ATOM 790 C C . VAL A 1 96 ? -8.513 2.970 -8.584 1.00 98.12 96 VAL A C 1
ATOM 792 O O . VAL A 1 96 ? -8.677 2.128 -9.473 1.00 98.12 96 VAL A O 1
ATOM 795 N N . PRO A 1 97 ? -9.222 4.118 -8.585 1.00 96.94 97 PRO A N 1
ATOM 796 C CA . PRO A 1 97 ? -10.129 4.471 -9.673 1.00 96.94 97 PRO A CA 1
ATOM 797 C C . PRO A 1 97 ? -9.372 4.757 -10.980 1.00 96.94 97 PRO A C 1
ATOM 799 O O . PRO A 1 97 ? -8.385 5.498 -10.969 1.00 96.94 97 PRO A O 1
ATOM 802 N N . PRO A 1 98 ? -9.878 4.307 -12.145 1.00 97.56 98 PRO A N 1
ATOM 803 C CA . PRO A 1 98 ? -9.310 4.691 -13.437 1.00 97.56 98 PRO A CA 1
ATOM 804 C C . PRO A 1 98 ? -9.300 6.209 -13.672 1.00 97.56 98 PRO A C 1
ATOM 806 O O . PRO A 1 98 ? -8.438 6.719 -14.384 1.00 97.56 98 PRO A O 1
ATOM 809 N N . SER A 1 99 ? -10.263 6.944 -13.102 1.00 97.31 99 SER A N 1
ATOM 810 C CA . SER A 1 99 ? -10.306 8.407 -13.189 1.00 97.31 99 SER A CA 1
ATOM 811 C C . SER A 1 99 ? -9.137 9.068 -12.466 1.00 97.31 99 SER A C 1
ATOM 813 O O . SER A 1 99 ? -8.547 9.976 -13.041 1.00 97.31 99 SER A O 1
ATOM 815 N N . ALA A 1 100 ? -8.743 8.555 -11.299 1.00 97.00 100 ALA A N 1
ATOM 816 C CA . ALA A 1 100 ? -7.611 9.074 -10.540 1.00 97.00 100 ALA A CA 1
ATOM 817 C C . ALA A 1 100 ? -6.284 8.886 -11.294 1.00 97.00 100 ALA A C 1
ATOM 819 O O . ALA A 1 100 ? -5.496 9.821 -11.387 1.00 97.00 100 ALA A O 1
ATOM 820 N N . ILE A 1 101 ? -6.077 7.721 -11.928 1.00 97.06 101 ILE A N 1
ATOM 821 C CA . ILE A 1 101 ? -4.896 7.469 -12.778 1.00 97.06 101 ILE A CA 1
ATOM 822 C C . ILE A 1 101 ? -4.843 8.476 -13.934 1.00 97.06 101 ILE A C 1
ATOM 824 O O . ILE A 1 101 ? -3.800 9.066 -14.198 1.00 97.06 101 ILE A O 1
ATOM 828 N N . ARG A 1 102 ? -5.975 8.714 -14.612 1.00 96.88 102 ARG A N 1
ATOM 829 C CA . ARG A 1 102 ? -6.033 9.689 -15.712 1.00 96.88 102 ARG A CA 1
ATOM 830 C C . ARG A 1 102 ? -5.764 11.116 -15.240 1.00 96.88 102 ARG A C 1
ATOM 832 O O . ARG A 1 102 ? -5.084 11.844 -15.955 1.00 96.88 102 ARG A O 1
ATOM 839 N N . SER A 1 103 ? -6.299 11.523 -14.089 1.00 94.50 103 SER A N 1
ATOM 840 C CA . SER A 1 103 ? -6.027 12.846 -13.511 1.00 94.50 103 SER A CA 1
ATOM 841 C C . SER A 1 103 ? -4.549 12.996 -13.158 1.00 94.50 103 SER A C 1
ATOM 843 O O . SER A 1 103 ? -3.917 13.932 -13.637 1.00 94.50 103 SER A O 1
ATOM 845 N N . PHE A 1 104 ? -3.965 12.005 -12.481 1.00 95.69 104 PHE A N 1
ATOM 846 C CA . PHE A 1 104 ? -2.536 11.967 -12.178 1.00 95.69 104 PHE A CA 1
ATOM 847 C C . PHE A 1 104 ? -1.663 12.093 -13.438 1.00 95.69 104 PHE A C 1
ATOM 849 O O . PHE A 1 104 ? -0.765 12.929 -13.487 1.00 95.69 104 PHE A O 1
ATOM 856 N N . CYS A 1 105 ? -1.952 11.332 -14.501 1.00 94.56 105 CYS A N 1
ATOM 857 C CA . CYS A 1 105 ? -1.208 11.443 -15.760 1.00 94.56 105 CYS A CA 1
ATOM 858 C C . CYS A 1 105 ? -1.328 12.836 -16.408 1.00 94.56 105 CYS A C 1
ATOM 860 O O . CYS A 1 105 ? -0.368 13.304 -17.016 1.00 94.56 105 CYS A O 1
ATOM 862 N N . ARG A 1 106 ? -2.481 13.513 -16.285 1.00 93.19 106 ARG A N 1
ATOM 863 C CA . ARG A 1 106 ? -2.654 14.888 -16.791 1.00 93.19 106 ARG A CA 1
ATOM 864 C C . ARG A 1 106 ? -1.868 15.907 -15.972 1.00 93.19 106 ARG A C 1
ATOM 866 O O . ARG A 1 106 ? -1.313 16.828 -16.558 1.00 93.19 106 ARG A O 1
ATOM 873 N N . GLU A 1 107 ? -1.834 15.747 -14.653 1.00 90.50 107 GLU A N 1
ATOM 874 C CA . GLU A 1 107 ? -1.125 16.644 -13.734 1.00 90.50 107 GLU A CA 1
ATOM 875 C C . GLU A 1 107 ? 0.393 16.535 -13.869 1.00 90.50 107 GLU A C 1
ATOM 877 O O . GLU A 1 107 ? 1.078 17.553 -13.918 1.00 90.50 107 GLU A O 1
ATOM 882 N N . VAL A 1 108 ? 0.919 15.310 -13.980 1.00 90.94 108 VAL A N 1
ATOM 883 C CA . VAL A 1 108 ? 2.348 15.075 -14.252 1.00 90.94 108 VAL A CA 1
ATOM 884 C C . VAL A 1 108 ? 2.747 15.664 -15.607 1.00 90.94 108 VAL A C 1
ATOM 886 O O . VAL A 1 108 ? 3.845 16.203 -15.756 1.00 90.94 108 VAL A O 1
ATOM 889 N N . GLY A 1 109 ? 1.843 15.588 -16.586 1.00 90.06 109 GLY A N 1
ATOM 890 C CA . GLY A 1 109 ? 2.065 16.085 -17.935 1.00 90.06 109 GLY A CA 1
ATOM 891 C C . GLY A 1 109 ? 3.013 15.207 -18.755 1.00 90.06 109 GLY A C 1
ATOM 892 O O . GLY A 1 109 ? 3.523 14.182 -18.304 1.00 90.06 109 GLY A O 1
ATOM 893 N N . VAL A 1 110 ? 3.237 15.619 -20.003 1.00 92.88 110 VAL A N 1
ATOM 894 C CA . VAL A 1 110 ? 4.106 14.921 -20.958 1.00 92.88 110 VAL A CA 1
ATOM 895 C C . VAL A 1 110 ? 5.250 15.856 -21.323 1.00 92.88 110 VAL A C 1
ATOM 897 O O . VAL A 1 110 ? 5.034 16.912 -21.914 1.00 92.88 110 VAL A O 1
ATOM 900 N N . THR A 1 111 ? 6.472 15.490 -20.941 1.00 89.81 111 THR A N 1
ATOM 901 C CA . THR A 1 111 ? 7.674 16.294 -21.199 1.00 89.81 111 THR A CA 1
ATOM 902 C C . THR A 1 111 ? 8.807 15.410 -21.708 1.00 89.81 111 THR A C 1
ATOM 904 O O . THR A 1 111 ? 8.748 14.189 -21.590 1.00 89.81 111 THR A O 1
ATOM 907 N N . ARG A 1 112 ? 9.861 16.018 -22.260 1.00 89.00 112 ARG A N 1
ATOM 908 C CA . ARG A 1 112 ? 11.115 15.322 -22.603 1.00 89.00 112 ARG A CA 1
ATOM 909 C C . ARG A 1 112 ? 12.134 15.323 -21.457 1.00 89.00 112 ARG A C 1
ATOM 911 O O . ARG A 1 112 ? 13.207 14.746 -21.593 1.00 89.00 112 ARG A O 1
ATOM 918 N N . SER A 1 113 ? 11.835 15.985 -20.341 1.00 83.94 113 SER A N 1
ATOM 919 C CA . SER A 1 113 ? 12.747 16.067 -19.202 1.00 83.94 113 SER A CA 1
ATOM 920 C C . SER A 1 113 ? 12.619 14.819 -18.338 1.00 83.94 113 SER A C 1
ATOM 922 O O . SER A 1 113 ? 11.513 14.426 -17.968 1.00 83.94 113 SER A O 1
ATOM 924 N N . GLN A 1 114 ? 13.751 14.205 -17.993 1.00 76.62 114 GLN A N 1
ATOM 925 C CA . GLN A 1 114 ? 13.763 13.083 -17.059 1.00 76.62 114 GLN A CA 1
ATOM 926 C C . GLN A 1 114 ? 13.482 13.577 -15.640 1.00 76.62 114 GLN A C 1
ATOM 928 O O . GLN A 1 114 ? 14.206 14.415 -15.106 1.00 76.62 114 GLN A O 1
ATOM 933 N N . SER A 1 115 ? 12.433 13.042 -15.022 1.00 79.50 115 SER A N 1
ATOM 934 C CA . SER A 1 115 ? 12.074 13.343 -13.637 1.00 79.50 115 SER A CA 1
ATOM 935 C C . SER A 1 115 ? 11.469 12.124 -12.955 1.00 79.50 115 SER A C 1
ATOM 937 O O . SER A 1 115 ? 10.730 11.361 -13.581 1.00 79.50 115 SER A O 1
ATOM 939 N N . ARG A 1 116 ? 11.738 11.977 -11.656 1.00 83.69 116 ARG A N 1
ATOM 940 C CA . ARG A 1 116 ? 11.049 11.015 -10.796 1.00 83.69 116 ARG A CA 1
ATOM 941 C C . ARG A 1 116 ? 9.896 11.721 -10.094 1.00 83.69 116 ARG A C 1
ATOM 943 O O . ARG A 1 116 ? 10.108 12.693 -9.374 1.00 83.69 116 ARG A O 1
ATOM 950 N N . VAL A 1 117 ? 8.684 11.243 -10.335 1.00 87.75 117 VAL A N 1
ATOM 951 C CA . VAL A 1 117 ? 7.469 11.762 -9.712 1.00 87.75 117 VAL A CA 1
ATOM 952 C C . VAL A 1 117 ? 7.394 11.240 -8.282 1.00 87.75 117 VAL A C 1
ATOM 954 O O . VAL A 1 117 ? 7.612 10.051 -8.036 1.00 87.75 117 VAL A O 1
ATOM 957 N N . GLN A 1 118 ? 7.099 12.131 -7.338 1.00 84.25 118 GLN A N 1
ATOM 958 C CA . GLN A 1 118 ? 6.914 11.758 -5.939 1.00 84.25 118 GLN A CA 1
ATOM 959 C C . GLN A 1 118 ? 5.615 10.970 -5.768 1.00 84.25 118 GLN A C 1
ATOM 961 O O . GLN A 1 118 ? 4.595 11.297 -6.377 1.00 84.25 118 GLN A O 1
ATOM 966 N N . ILE A 1 119 ? 5.653 9.934 -4.929 1.00 87.19 119 ILE A N 1
ATOM 967 C CA . ILE A 1 119 ? 4.490 9.073 -4.671 1.00 87.19 119 ILE A CA 1
ATOM 968 C C . ILE A 1 119 ? 3.320 9.866 -4.070 1.00 87.19 119 ILE A C 1
ATOM 970 O O . ILE A 1 119 ? 2.166 9.604 -4.396 1.00 87.19 119 ILE A O 1
ATOM 974 N N . ASP A 1 120 ? 3.616 10.920 -3.312 1.00 86.06 120 ASP A N 1
ATOM 975 C CA . ASP A 1 120 ? 2.618 11.759 -2.644 1.00 86.06 120 ASP A CA 1
ATOM 976 C C . ASP A 1 120 ? 1.708 12.488 -3.642 1.00 86.06 120 ASP A C 1
ATOM 978 O O . ASP A 1 120 ? 0.532 12.712 -3.360 1.00 86.06 120 ASP A O 1
ATOM 982 N N . HIS A 1 121 ? 2.209 12.799 -4.846 1.00 89.06 121 HIS A N 1
ATOM 983 C CA . HIS A 1 121 ? 1.387 13.370 -5.919 1.00 89.06 121 HIS A CA 1
ATOM 984 C C . HIS A 1 121 ? 0.349 12.357 -6.413 1.00 89.06 121 HIS A C 1
ATOM 986 O O . HIS A 1 121 ? -0.807 12.708 -6.645 1.00 89.06 121 HIS A O 1
ATOM 992 N N . PHE A 1 122 ? 0.744 11.087 -6.545 1.00 92.75 122 PHE A N 1
ATOM 993 C CA . PHE A 1 122 ? -0.184 10.024 -6.913 1.00 92.75 122 PHE A CA 1
ATOM 994 C C . PHE A 1 122 ? -1.237 9.834 -5.823 1.00 92.75 122 PHE A C 1
ATOM 996 O O . PHE A 1 122 ? -2.430 9.827 -6.115 1.00 92.75 122 PHE A O 1
ATOM 1003 N N . GLU A 1 123 ? -0.822 9.769 -4.559 1.00 92.75 123 GLU A N 1
ATOM 1004 C CA . GLU A 1 123 ? -1.755 9.653 -3.440 1.00 92.75 123 GLU A CA 1
ATOM 1005 C C . GLU A 1 123 ? -2.705 10.851 -3.318 1.00 92.75 123 GLU A C 1
ATOM 1007 O O . GLU A 1 123 ? -3.877 10.676 -2.983 1.00 92.75 123 GLU A O 1
ATOM 1012 N N . HIS A 1 124 ? -2.228 12.066 -3.598 1.00 90.25 124 HIS A N 1
ATOM 1013 C CA . HIS A 1 124 ? -3.069 13.256 -3.656 1.00 90.25 124 HIS A CA 1
ATOM 1014 C C . HIS A 1 124 ? -4.162 13.112 -4.721 1.00 90.25 124 HIS A C 1
ATOM 1016 O O . HIS A 1 124 ? -5.338 13.268 -4.394 1.00 90.25 124 HIS A O 1
ATOM 1022 N N . ALA A 1 125 ? -3.801 12.706 -5.943 1.00 93.00 125 ALA A N 1
ATOM 1023 C CA . ALA A 1 125 ? -4.763 12.464 -7.017 1.00 93.00 125 ALA A CA 1
ATOM 1024 C C . ALA A 1 125 ? -5.794 11.374 -6.656 1.00 93.00 125 ALA A C 1
ATOM 1026 O O . ALA A 1 125 ? -6.964 11.476 -7.028 1.00 93.00 125 ALA A O 1
ATOM 1027 N N . LEU A 1 126 ? -5.395 10.343 -5.895 1.00 96.50 126 LEU A N 1
ATOM 1028 C CA . LEU A 1 126 ? -6.334 9.350 -5.356 1.00 96.50 126 LEU A CA 1
ATOM 1029 C C . LEU A 1 126 ? -7.322 9.989 -4.373 1.00 96.50 126 LEU A C 1
ATOM 1031 O O . LEU A 1 126 ? -8.528 9.783 -4.498 1.00 96.50 126 LEU A O 1
ATOM 1035 N N . ARG A 1 127 ? -6.825 10.752 -3.390 1.00 95.12 127 ARG A N 1
ATOM 1036 C CA . ARG A 1 127 ? -7.666 11.396 -2.368 1.00 95.12 127 ARG A CA 1
ATOM 1037 C C . ARG A 1 127 ? -8.652 12.375 -2.998 1.00 95.12 127 ARG A C 1
ATOM 1039 O O . ARG A 1 127 ? -9.821 12.346 -2.625 1.00 95.12 127 ARG A O 1
ATOM 1046 N N . ASP A 1 128 ? -8.199 13.188 -3.948 1.00 93.56 128 ASP A N 1
ATOM 1047 C CA . ASP A 1 128 ? -9.026 14.183 -4.635 1.00 93.56 128 ASP A CA 1
ATOM 1048 C C . ASP A 1 128 ? -10.146 13.522 -5.458 1.00 93.56 128 ASP A C 1
ATOM 1050 O O . ASP A 1 128 ? -11.315 13.893 -5.347 1.00 93.56 128 ASP A O 1
ATOM 1054 N N . ASP A 1 129 ? -9.830 12.444 -6.188 1.00 96.12 129 ASP A N 1
ATOM 1055 C CA . ASP A 1 129 ? -10.821 11.695 -6.969 1.00 96.12 129 ASP A CA 1
ATOM 1056 C C . ASP A 1 129 ? -11.869 10.987 -6.091 1.00 96.12 129 ASP A C 1
ATOM 1058 O O . ASP A 1 129 ? -13.048 10.913 -6.459 1.00 96.12 129 ASP A O 1
ATOM 1062 N N . LEU A 1 130 ? -11.449 10.459 -4.936 1.00 96.94 130 LEU A N 1
ATOM 1063 C CA . LEU A 1 130 ? -12.290 9.670 -4.033 1.00 96.94 130 LEU A CA 1
ATOM 1064 C C . LEU A 1 130 ? -13.140 10.530 -3.093 1.00 96.94 130 LEU A C 1
ATOM 1066 O O . LEU A 1 130 ? -14.257 10.128 -2.757 1.00 96.94 130 LEU A O 1
ATOM 1070 N N . ASN A 1 131 ? -12.652 11.705 -2.683 1.00 94.06 131 ASN A N 1
ATOM 1071 C CA . ASN A 1 131 ? -13.316 12.574 -1.711 1.00 94.06 131 ASN A CA 1
ATOM 1072 C C . ASN A 1 131 ? -14.796 12.861 -2.045 1.00 94.06 131 ASN A C 1
ATOM 1074 O O . ASN A 1 131 ? -15.625 12.669 -1.154 1.00 94.06 131 ASN A O 1
ATOM 1078 N N . PRO A 1 132 ? -15.189 13.221 -3.284 1.00 94.06 132 PRO A N 1
ATOM 1079 C CA . PRO A 1 132 ? -16.595 13.468 -3.625 1.00 94.06 132 PRO A CA 1
ATOM 1080 C C . PRO A 1 132 ? -17.425 12.199 -3.925 1.00 94.06 132 PRO A C 1
ATOM 1082 O O . PRO A 1 132 ? -18.642 12.282 -4.128 1.00 94.06 132 PRO A O 1
ATOM 1085 N N . LYS A 1 133 ? -16.796 11.015 -3.985 1.00 94.25 133 LYS A N 1
ATOM 1086 C CA . LYS A 1 133 ? -17.409 9.772 -4.504 1.00 94.25 133 LYS A CA 1
ATOM 1087 C C . LYS A 1 133 ? -17.534 8.641 -3.490 1.00 94.25 133 LYS A C 1
ATOM 1089 O O . LYS A 1 133 ? -18.354 7.754 -3.703 1.00 94.25 133 LYS A O 1
ATOM 1094 N N . ALA A 1 134 ? -16.730 8.645 -2.431 1.00 96.75 134 ALA A N 1
ATOM 1095 C CA . ALA A 1 134 ? -16.734 7.590 -1.426 1.00 96.75 134 ALA A CA 1
ATOM 1096 C C . ALA A 1 134 ? -17.610 7.984 -0.219 1.00 96.75 134 ALA A C 1
ATOM 1098 O O . ALA A 1 134 ? -17.264 8.948 0.470 1.00 96.75 134 ALA A O 1
ATOM 1099 N N . PRO A 1 135 ? -18.716 7.277 0.077 1.00 97.19 135 PRO A N 1
ATOM 1100 C CA . PRO A 1 135 ? -19.478 7.503 1.299 1.00 97.19 135 PRO A CA 1
ATOM 1101 C C . PRO A 1 135 ? -18.618 7.215 2.535 1.00 97.19 135 PRO A C 1
ATOM 1103 O O . PRO A 1 135 ? -17.729 6.356 2.513 1.00 97.19 135 PRO A O 1
ATOM 1106 N N . ARG A 1 136 ? -18.864 7.960 3.614 1.00 96.81 136 ARG A N 1
ATOM 1107 C CA . ARG A 1 136 ? -18.175 7.802 4.897 1.00 96.81 136 ARG A CA 1
ATOM 1108 C C . ARG A 1 136 ? -18.907 6.777 5.736 1.00 96.81 136 ARG A C 1
ATOM 1110 O O . ARG A 1 136 ? -20.131 6.831 5.851 1.00 96.81 136 ARG A O 1
ATOM 1117 N N . VAL A 1 137 ? -18.130 5.874 6.314 1.00 97.62 137 VAL A N 1
ATOM 1118 C CA . VAL A 1 137 ? -18.570 4.828 7.237 1.00 97.62 137 VAL A CA 1
ATOM 1119 C C . VAL A 1 137 ? -17.564 4.734 8.382 1.00 97.62 137 VAL A C 1
ATOM 1121 O O . VAL A 1 137 ? -16.396 5.106 8.219 1.00 97.62 137 VAL A O 1
ATOM 1124 N N . MET A 1 138 ? -17.989 4.274 9.554 1.00 98.25 138 MET A N 1
ATOM 1125 C CA . MET A 1 138 ? -17.082 4.042 10.676 1.00 98.25 138 MET A CA 1
ATOM 1126 C C . MET A 1 138 ? -16.516 2.621 10.638 1.00 98.25 138 MET A C 1
ATOM 1128 O O . MET A 1 138 ? -17.231 1.637 10.450 1.00 98.25 138 MET A O 1
ATOM 1132 N N . ALA A 1 139 ? -15.205 2.535 10.835 1.00 98.31 139 ALA A N 1
A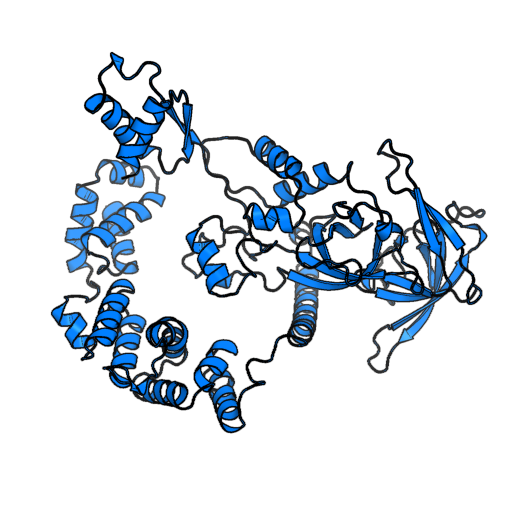TOM 1133 C CA . ALA A 1 139 ? -14.461 1.292 10.943 1.00 98.31 139 ALA A CA 1
ATOM 1134 C C . ALA A 1 139 ? -13.389 1.467 12.009 1.00 98.31 139 ALA A C 1
ATOM 1136 O O . ALA A 1 139 ? -12.713 2.494 12.024 1.00 98.31 139 ALA A O 1
ATOM 1137 N N . VAL A 1 140 ? -13.220 0.469 12.865 1.00 98.62 140 VAL A N 1
ATOM 1138 C CA . VAL A 1 140 ? -12.140 0.425 13.849 1.00 98.62 140 VAL A CA 1
ATOM 1139 C C . VAL A 1 140 ? -11.136 -0.632 13.412 1.00 98.62 140 VAL A C 1
ATOM 1141 O O . VAL A 1 140 ? -11.518 -1.789 13.246 1.00 98.62 140 VAL A O 1
ATOM 1144 N N . LEU A 1 141 ? -9.879 -0.244 13.190 1.00 97.81 141 LEU A N 1
ATOM 1145 C CA . LEU A 1 141 ? -8.835 -1.125 12.654 1.00 97.81 141 LEU A CA 1
ATOM 1146 C C . LEU A 1 141 ? -8.106 -1.914 13.753 1.00 97.81 141 LEU A C 1
ATOM 1148 O O . LEU A 1 141 ? -7.830 -3.100 13.564 1.00 97.81 141 LEU A O 1
ATOM 1152 N N . ASP A 1 142 ? -7.853 -1.285 14.906 1.00 96.75 142 ASP A N 1
ATOM 1153 C CA . ASP A 1 142 ? -7.303 -1.922 16.110 1.00 96.75 142 ASP A CA 1
ATOM 1154 C C . ASP A 1 142 ? -8.273 -1.737 17.291 1.00 96.75 142 ASP A C 1
ATOM 1156 O O . ASP A 1 142 ? -8.188 -0.744 18.023 1.00 96.75 142 ASP A O 1
ATOM 1160 N N . PRO A 1 143 ? -9.239 -2.658 17.471 1.00 98.12 143 PRO A N 1
ATOM 1161 C CA . PRO A 1 143 ? -10.329 -2.473 18.417 1.00 98.12 143 PRO A CA 1
ATOM 1162 C C . PRO A 1 143 ? -9.870 -2.491 19.876 1.00 98.12 143 PRO A C 1
ATOM 1164 O O . PRO A 1 143 ? -9.248 -3.443 20.360 1.00 98.12 143 PRO A O 1
ATOM 1167 N N . LEU A 1 144 ? -10.268 -1.448 20.605 1.00 98.12 144 LEU A N 1
ATOM 1168 C CA . LEU A 1 144 ? -10.251 -1.366 22.061 1.00 98.12 144 LEU A CA 1
ATOM 1169 C C . LEU A 1 144 ? -11.691 -1.282 22.579 1.00 98.12 144 LEU A C 1
ATOM 1171 O O . LEU A 1 144 ? -12.459 -0.420 22.148 1.00 98.12 144 LEU A O 1
ATOM 1175 N N . LYS A 1 145 ? -12.065 -2.200 23.480 1.00 98.50 145 LYS A N 1
ATOM 1176 C CA . LYS A 1 145 ? -13.430 -2.292 24.012 1.00 98.50 145 LYS A CA 1
ATOM 1177 C C . LYS A 1 145 ? -13.734 -1.106 24.928 1.00 98.50 145 LYS A C 1
ATOM 1179 O O . LYS A 1 145 ? -12.928 -0.763 25.789 1.00 98.50 145 LYS A O 1
ATOM 1184 N N . VAL A 1 146 ? -14.921 -0.532 24.772 1.00 98.44 146 VAL A N 1
ATOM 1185 C CA . VAL A 1 146 ? -15.487 0.515 25.627 1.00 98.44 146 VAL A CA 1
ATOM 1186 C C . VAL A 1 146 ? -16.847 0.048 26.141 1.00 98.44 146 VAL A C 1
ATOM 1188 O O . VAL A 1 146 ? -17.668 -0.438 25.364 1.00 98.44 146 VAL A O 1
ATOM 1191 N N . VAL A 1 147 ? -17.100 0.203 27.440 1.00 98.44 147 VAL A N 1
ATOM 1192 C CA . VAL A 1 147 ? -18.389 -0.094 28.079 1.00 98.44 147 VAL A CA 1
ATOM 1193 C C . VAL A 1 147 ? -18.978 1.188 28.657 1.00 98.44 147 VAL A C 1
ATOM 1195 O O . VAL A 1 147 ? -18.403 1.804 29.557 1.00 98.44 147 VAL A O 1
ATOM 1198 N N . VAL A 1 148 ? -20.151 1.565 28.157 1.00 98.25 148 VAL A N 1
ATOM 1199 C CA . VAL A 1 148 ? -20.927 2.707 28.643 1.00 98.25 148 VAL A CA 1
ATOM 1200 C C . VAL A 1 148 ? -21.726 2.267 29.865 1.00 98.25 148 VAL A C 1
ATOM 1202 O O . VAL A 1 148 ? -22.707 1.535 29.762 1.00 98.25 148 VAL A O 1
ATOM 1205 N N . THR A 1 149 ? -21.287 2.663 31.054 1.00 97.75 149 THR A N 1
ATOM 1206 C CA . THR A 1 149 ? -21.785 2.117 32.321 1.00 97.75 149 THR A CA 1
ATOM 1207 C C . THR A 1 149 ? -23.206 2.563 32.647 1.00 97.75 149 THR A C 1
ATOM 1209 O O . THR A 1 149 ? -23.940 1.776 33.246 1.00 97.75 149 THR A O 1
ATOM 1212 N N . ASN A 1 150 ? -23.609 3.755 32.198 1.00 97.06 150 ASN A N 1
ATOM 1213 C CA . ASN A 1 150 ? -24.946 4.332 32.368 1.00 97.06 150 ASN A CA 1
ATOM 1214 C C . ASN A 1 150 ? -25.906 4.068 31.191 1.00 97.06 150 ASN A C 1
ATOM 1216 O O . ASN A 1 150 ? -26.842 4.838 30.991 1.00 97.06 150 ASN A O 1
ATOM 1220 N N . TRP A 1 151 ? -25.671 3.001 30.423 1.00 96.56 151 TRP A N 1
ATOM 1221 C CA . TRP A 1 151 ? -26.546 2.540 29.342 1.00 96.56 151 TRP A CA 1
ATOM 1222 C C . TRP A 1 151 ? -27.087 1.143 29.644 1.00 96.56 151 TRP A C 1
ATOM 1224 O O . TRP A 1 151 ? -26.315 0.269 30.063 1.00 96.56 151 TRP A O 1
ATOM 1234 N N . ASP A 1 152 ? -28.380 0.916 29.422 1.00 93.62 152 ASP A N 1
ATOM 1235 C CA . ASP A 1 152 ? -29.015 -0.358 29.751 1.00 93.62 152 ASP A CA 1
ATOM 1236 C C . ASP A 1 152 ? -28.559 -1.482 28.805 1.00 93.62 152 ASP A C 1
ATOM 1238 O O . ASP A 1 152 ? -28.290 -1.295 27.614 1.00 93.62 152 ASP A O 1
ATOM 1242 N N . GLU A 1 153 ? -28.429 -2.693 29.349 1.00 90.38 153 GLU A N 1
ATOM 1243 C CA . GLU A 1 153 ? -28.025 -3.859 28.566 1.00 90.38 153 GLU A CA 1
ATOM 1244 C C . GLU A 1 153 ? -29.134 -4.249 27.574 1.00 90.38 153 GLU A C 1
ATOM 1246 O O . GLU A 1 153 ? -30.294 -4.416 27.945 1.00 90.38 153 GLU A O 1
ATOM 1251 N N . GLY A 1 154 ? -28.778 -4.391 26.295 1.00 91.06 154 GLY A N 1
ATOM 1252 C CA . GLY A 1 154 ? -29.720 -4.709 25.215 1.00 91.06 154 GLY A CA 1
ATOM 1253 C C . GLY A 1 154 ? -30.456 -3.504 24.615 1.00 91.06 154 GLY A C 1
ATOM 1254 O O . GLY A 1 154 ? -31.118 -3.668 23.591 1.00 91.06 154 GLY A O 1
ATOM 1255 N N . GLU A 1 155 ? -30.321 -2.304 25.188 1.00 95.81 155 GLU A N 1
ATOM 1256 C CA . GLU A 1 155 ? -30.826 -1.075 24.574 1.00 95.81 155 GLU A CA 1
ATOM 1257 C C . GLU A 1 155 ? -29.957 -0.669 23.372 1.00 95.81 155 GLU A C 1
ATOM 1259 O O . GLU A 1 155 ? -28.724 -0.634 23.455 1.00 95.81 155 GLU A O 1
ATOM 1264 N N . VAL A 1 156 ? -30.614 -0.335 22.256 1.00 97.62 156 VAL A N 1
ATOM 1265 C CA . VAL A 1 156 ? -29.972 0.118 21.016 1.00 97.62 156 VAL A CA 1
ATOM 1266 C C . VAL A 1 156 ? -30.585 1.448 20.592 1.00 97.62 156 VAL A C 1
ATOM 1268 O O . VAL A 1 156 ? -31.785 1.509 20.322 1.00 97.62 156 VAL A O 1
ATOM 1271 N N . ASP A 1 157 ? -29.760 2.488 20.475 1.00 96.94 157 ASP A N 1
ATOM 1272 C CA . ASP A 1 157 ? -30.151 3.744 19.830 1.00 96.94 157 ASP A CA 1
ATOM 1273 C C . ASP A 1 157 ? -29.646 3.765 18.383 1.00 96.94 157 ASP A C 1
ATOM 1275 O O . ASP A 1 157 ? -28.456 3.599 18.119 1.00 96.94 157 ASP A O 1
ATOM 1279 N N . TRP A 1 158 ? -30.554 3.961 17.430 1.00 96.69 158 TRP A N 1
ATOM 1280 C CA . TRP A 1 158 ? -30.215 4.050 16.013 1.00 96.69 158 TRP A CA 1
ATOM 1281 C C . TRP A 1 158 ? -29.980 5.511 15.637 1.00 96.69 158 TRP A C 1
ATOM 1283 O O . TRP A 1 158 ? -30.913 6.302 15.468 1.00 96.69 158 TRP A O 1
ATOM 1293 N N . ILE A 1 159 ? -28.705 5.867 15.521 1.00 96.06 159 ILE A N 1
ATOM 1294 C CA . ILE A 1 159 ? -28.250 7.213 15.186 1.00 96.06 159 ILE A CA 1
ATOM 1295 C C . ILE A 1 159 ? -28.278 7.384 13.672 1.00 96.06 159 ILE A C 1
ATOM 1297 O O . ILE A 1 159 ? -27.735 6.559 12.942 1.00 96.06 159 ILE A O 1
ATOM 1301 N N . ASP A 1 160 ? -28.879 8.474 13.204 1.00 94.50 160 ASP A N 1
ATOM 1302 C CA . ASP A 1 160 ? -28.870 8.834 11.789 1.00 94.50 160 ASP A CA 1
ATOM 1303 C C . ASP A 1 160 ? -27.593 9.624 11.466 1.00 94.50 160 ASP A C 1
ATOM 1305 O O . ASP A 1 160 ? -27.398 10.740 11.956 1.00 94.50 160 ASP A O 1
ATOM 1309 N N . ALA A 1 161 ? -26.683 9.020 10.701 1.00 94.56 161 ALA A N 1
ATOM 1310 C CA . ALA A 1 161 ? -25.363 9.569 10.406 1.00 94.56 161 ALA A CA 1
ATOM 1311 C C . ALA A 1 161 ? -25.196 9.858 8.910 1.00 94.56 161 ALA A C 1
ATOM 1313 O O . ALA A 1 161 ? -25.416 8.993 8.063 1.00 94.56 161 ALA A O 1
ATOM 1314 N N . ASN A 1 162 ? -24.722 11.057 8.572 1.00 93.38 162 ASN A N 1
ATOM 1315 C CA . ASN A 1 162 ? -24.467 11.434 7.179 1.00 93.38 162 ASN A CA 1
ATOM 1316 C C . ASN A 1 162 ? -23.334 10.594 6.573 1.00 93.38 162 ASN A C 1
ATOM 1318 O O . ASN A 1 162 ? -22.274 10.433 7.189 1.00 93.38 162 ASN A O 1
ATOM 1322 N N . HIS A 1 163 ? -23.520 10.117 5.341 1.00 93.75 163 HIS A N 1
ATOM 1323 C CA . HIS A 1 163 ? -22.431 9.555 4.537 1.00 93.75 163 HIS A CA 1
ATOM 1324 C C . HIS A 1 163 ? -21.481 10.626 4.006 1.00 93.75 163 HIS A C 1
ATOM 1326 O O . HIS A 1 163 ? -20.333 10.326 3.676 1.00 93.75 163 HIS A O 1
ATOM 1332 N N . TRP A 1 164 ? -21.944 11.866 3.895 1.00 92.94 164 TRP A N 1
ATOM 1333 C CA . TRP A 1 164 ? -21.213 12.926 3.223 1.00 92.94 164 TRP A CA 1
ATOM 1334 C C . TRP A 1 164 ? -20.898 14.068 4.192 1.00 92.94 164 TRP A C 1
ATOM 1336 O O . TRP A 1 164 ? -21.708 14.397 5.063 1.00 92.94 164 TRP A O 1
ATOM 1346 N N . PRO A 1 165 ? -19.696 14.656 4.100 1.00 87.62 165 PRO A N 1
ATOM 1347 C CA . PRO A 1 165 ? -19.390 15.883 4.811 1.00 87.62 165 PRO A CA 1
ATOM 1348 C C . PRO A 1 165 ? -20.197 17.050 4.218 1.00 87.62 165 PRO A C 1
ATOM 1350 O O . PRO A 1 165 ? -20.665 16.990 3.084 1.00 87.62 165 PRO A O 1
ATOM 1353 N N . ARG A 1 166 ? -20.353 18.129 4.994 1.00 83.00 166 ARG A N 1
ATOM 1354 C CA . ARG A 1 166 ? -21.249 19.258 4.664 1.00 83.00 166 ARG A CA 1
ATOM 1355 C C . ARG A 1 166 ? -20.873 20.027 3.392 1.00 83.00 166 ARG A C 1
ATOM 1357 O O . ARG A 1 166 ? -21.681 20.800 2.899 1.00 83.00 166 ARG A O 1
ATOM 1364 N N . ASP A 1 167 ? -19.641 19.888 2.922 1.00 84.56 167 ASP A N 1
ATOM 1365 C CA . ASP A 1 167 ? -19.122 20.509 1.701 1.00 84.56 167 ASP A CA 1
ATOM 1366 C C . ASP A 1 167 ? -19.470 19.725 0.425 1.00 84.56 167 ASP A C 1
ATOM 1368 O O . ASP A 1 167 ? -19.238 20.219 -0.677 1.00 84.56 167 ASP A O 1
ATOM 1372 N N . ILE A 1 168 ? -20.041 18.526 0.559 1.00 87.56 168 ILE A N 1
ATOM 1373 C CA . ILE A 1 168 ? -20.505 17.706 -0.558 1.00 87.56 168 ILE A CA 1
ATOM 1374 C C . ILE A 1 168 ? -22.033 17.774 -0.602 1.00 87.56 168 ILE A C 1
ATOM 1376 O O . ILE A 1 168 ? -22.698 17.425 0.366 1.00 87.56 168 ILE A O 1
ATOM 1380 N N . ASP A 1 169 ? -22.574 18.198 -1.746 1.00 90.44 169 ASP A N 1
ATOM 1381 C CA . ASP A 1 169 ? -24.014 18.370 -1.998 1.00 90.44 169 ASP A CA 1
ATOM 1382 C C . ASP A 1 169 ? -24.728 17.015 -2.174 1.00 90.44 169 ASP A C 1
ATOM 1384 O O . ASP A 1 169 ? -25.118 16.621 -3.276 1.00 90.44 169 ASP A O 1
ATOM 1388 N N . LYS A 1 170 ? -24.778 16.240 -1.085 1.00 90.12 170 LYS A N 1
ATOM 1389 C CA . LYS A 1 170 ? -25.443 14.939 -0.964 1.00 90.12 170 LYS A CA 1
ATOM 1390 C C . LYS A 1 170 ? -25.938 14.751 0.471 1.00 90.12 170 LYS A C 1
ATOM 1392 O O . LYS A 1 170 ? -25.137 14.730 1.400 1.00 90.12 170 LYS A O 1
ATOM 1397 N N . ASP A 1 171 ? -27.233 14.504 0.628 1.00 89.12 171 ASP A N 1
ATOM 1398 C CA . ASP A 1 171 ? -27.892 14.393 1.941 1.00 89.12 171 ASP A CA 1
ATOM 1399 C C . ASP A 1 171 ? -28.186 12.940 2.357 1.00 89.12 171 ASP A C 1
ATOM 1401 O O . ASP A 1 171 ? -29.061 12.672 3.177 1.00 89.12 171 ASP A O 1
ATOM 1405 N N . GLU A 1 172 ? -27.490 11.967 1.766 1.00 93.31 172 GLU A N 1
ATOM 1406 C CA . GLU A 1 172 ? -27.672 10.553 2.103 1.00 93.31 172 GLU A CA 1
ATOM 1407 C C . GLU A 1 172 ? -27.182 10.269 3.531 1.00 93.31 172 GLU A C 1
ATOM 1409 O O . GLU A 1 172 ? -26.029 10.550 3.891 1.00 93.31 172 GLU A O 1
ATOM 1414 N N . THR A 1 173 ? -28.052 9.658 4.328 1.00 94.56 173 THR A N 1
ATOM 1415 C CA . THR A 1 173 ? -27.765 9.232 5.696 1.00 94.56 173 THR A CA 1
ATOM 1416 C C . THR A 1 173 ? -27.831 7.716 5.835 1.00 94.56 173 THR A C 1
ATOM 1418 O O . THR A 1 173 ? -28.264 7.004 4.925 1.00 94.56 173 THR A O 1
ATOM 1421 N N . ARG A 1 174 ? -27.373 7.215 6.983 1.00 96.25 174 ARG A N 1
ATOM 1422 C CA . ARG A 1 174 ? -27.420 5.798 7.333 1.00 96.25 174 ARG A CA 1
ATOM 1423 C C . ARG A 1 174 ? -27.695 5.596 8.825 1.00 96.25 174 ARG A C 1
ATOM 1425 O O . ARG A 1 174 ? -27.219 6.391 9.641 1.00 96.25 174 ARG A O 1
ATOM 1432 N N . PRO A 1 175 ? -28.370 4.501 9.199 1.00 96.94 175 PRO A N 1
ATOM 1433 C CA . PRO A 1 175 ? -28.545 4.134 10.594 1.00 96.94 175 PRO A CA 1
ATOM 1434 C C . PRO A 1 175 ? -27.263 3.504 11.163 1.00 96.94 175 PRO A C 1
ATOM 1436 O O . PRO A 1 175 ? -26.722 2.544 10.612 1.00 96.94 175 PRO A O 1
ATOM 1439 N N . VAL A 1 176 ? -26.800 4.006 12.305 1.00 97.38 176 VAL A N 1
ATOM 1440 C CA . VAL A 1 176 ? -25.651 3.477 13.050 1.00 97.38 176 VAL A CA 1
ATOM 1441 C C . VAL A 1 176 ? -26.110 3.067 14.454 1.00 97.38 176 VAL A C 1
ATOM 1443 O O . VAL A 1 176 ? -26.610 3.916 15.192 1.00 97.38 176 VAL A O 1
ATOM 1446 N N . PRO A 1 177 ? -25.955 1.791 14.854 1.00 97.94 177 PRO A N 1
ATOM 1447 C CA . PRO A 1 177 ? -26.387 1.335 16.170 1.00 97.94 177 PRO A CA 1
ATOM 1448 C C . PRO A 1 177 ? -25.399 1.778 17.248 1.00 97.94 177 PRO A C 1
ATOM 1450 O O . PRO A 1 177 ? -24.226 1.408 17.213 1.00 97.94 177 PRO A O 1
ATOM 1453 N N . PHE A 1 178 ? -25.889 2.522 18.231 1.00 98.19 178 PHE A N 1
ATOM 1454 C CA . PHE A 1 178 ? -25.208 2.804 19.485 1.00 98.19 178 PHE A CA 1
ATOM 1455 C C . PHE A 1 178 ? -25.689 1.824 20.555 1.00 98.19 178 PHE A C 1
ATOM 1457 O O . PHE A 1 178 ? -26.891 1.634 20.744 1.00 98.19 178 PHE A O 1
ATOM 1464 N N . THR A 1 179 ? -24.748 1.187 21.248 1.00 98.06 179 THR A N 1
ATOM 1465 C CA . THR A 1 179 ? -25.017 0.162 22.264 1.00 98.06 179 THR A CA 1
ATOM 1466 C C . THR A 1 179 ? -24.142 0.370 23.490 1.00 98.06 179 THR A C 1
ATOM 1468 O O . THR A 1 179 ? -23.141 1.079 23.430 1.00 98.06 179 THR A O 1
ATOM 1471 N N . ARG A 1 180 ? -24.465 -0.333 24.582 1.00 97.94 180 ARG A N 1
ATOM 1472 C CA . ARG A 1 180 ? -23.650 -0.355 25.807 1.00 97.94 180 ARG A CA 1
ATOM 1473 C C . ARG A 1 180 ? -22.177 -0.691 25.548 1.00 97.94 180 ARG A C 1
ATOM 1475 O O . ARG A 1 180 ? -21.298 -0.098 26.164 1.00 97.94 180 ARG A O 1
ATOM 1482 N N . GLU A 1 181 ? -21.908 -1.657 24.673 1.00 98.38 181 GLU A N 1
ATOM 1483 C CA . GLU A 1 181 ? -20.547 -2.072 24.324 1.00 98.38 181 GLU A CA 1
ATOM 1484 C C . GLU A 1 181 ? -20.152 -1.546 22.944 1.00 98.38 181 GLU A C 1
ATOM 1486 O O . GLU A 1 181 ? -20.856 -1.782 21.957 1.00 98.38 181 GLU A O 1
ATOM 1491 N N . LEU A 1 182 ? -19.014 -0.860 22.874 1.00 98.50 182 LEU A N 1
ATOM 1492 C CA . LEU A 1 182 ? -18.468 -0.243 21.669 1.00 98.50 182 LEU A CA 1
ATOM 1493 C C . LEU A 1 182 ? -17.000 -0.646 21.475 1.00 98.50 182 LEU A C 1
ATOM 1495 O O . LEU A 1 182 ? -16.325 -1.085 22.407 1.00 98.50 182 LEU A O 1
ATOM 1499 N N . TYR A 1 183 ? -16.493 -0.428 20.270 1.00 98.75 183 TYR A N 1
ATOM 1500 C CA . TYR A 1 183 ? -15.074 -0.404 19.951 1.00 98.75 183 TYR A CA 1
ATOM 1501 C C . TYR A 1 183 ? -14.664 0.996 19.497 1.00 98.75 183 TYR A C 1
ATOM 1503 O O . TYR A 1 183 ? -15.390 1.645 18.742 1.00 98.75 183 TYR A O 1
ATOM 1511 N N . ILE A 1 184 ? -13.481 1.425 19.929 1.00 98.50 184 ILE A N 1
ATOM 1512 C CA . ILE A 1 184 ? -12.746 2.592 19.415 1.00 98.50 184 ILE A CA 1
ATOM 1513 C C . ILE A 1 184 ? -11.356 2.141 18.956 1.00 98.50 184 ILE A C 1
ATOM 1515 O O . ILE A 1 184 ? -10.949 1.018 19.266 1.00 98.50 184 ILE A O 1
ATOM 1519 N N . GLU A 1 185 ? -10.601 2.999 18.267 1.00 97.69 185 GLU A N 1
ATOM 1520 C CA . GLU A 1 185 ? -9.189 2.689 18.008 1.00 97.69 185 GLU A CA 1
ATOM 1521 C C . GLU A 1 185 ? -8.395 2.650 19.306 1.00 97.69 185 GLU A C 1
ATOM 1523 O O . GLU A 1 185 ? -8.489 3.545 20.149 1.00 97.69 185 GLU A O 1
ATOM 1528 N N . ARG A 1 186 ? -7.510 1.667 19.420 1.00 95.75 186 ARG A N 1
ATOM 1529 C CA . ARG A 1 186 ? -6.544 1.589 20.516 1.00 95.75 186 ARG A CA 1
ATOM 1530 C C . ARG A 1 186 ? -5.666 2.838 20.623 1.00 95.75 186 ARG A C 1
ATOM 1532 O O . ARG A 1 186 ? -5.371 3.287 21.727 1.00 95.75 186 ARG A O 1
ATOM 1539 N N . ASP A 1 187 ? -5.297 3.433 19.490 1.00 93.12 187 ASP A N 1
ATOM 1540 C CA . ASP A 1 187 ? -4.510 4.673 19.434 1.00 93.12 187 ASP A CA 1
ATOM 1541 C C . ASP A 1 187 ? -5.312 5.949 19.732 1.00 93.12 187 ASP A C 1
ATOM 1543 O O . ASP A 1 187 ? -4.744 7.047 19.784 1.00 93.12 187 ASP A O 1
ATOM 1547 N N . ASP A 1 188 ? -6.620 5.833 19.968 1.00 95.75 188 ASP A N 1
ATOM 1548 C CA . ASP A 1 188 ? -7.432 6.939 20.467 1.00 95.75 188 ASP A CA 1
ATOM 1549 C C . ASP A 1 188 ? -7.418 7.063 21.996 1.00 95.75 188 ASP A C 1
ATOM 1551 O O . ASP A 1 188 ? -7.962 8.037 22.518 1.00 95.75 188 ASP A O 1
ATOM 1555 N N . PHE A 1 189 ? -6.749 6.145 22.703 1.00 96.31 189 PHE A N 1
ATOM 1556 C CA . PHE A 1 189 ? -6.609 6.167 24.156 1.00 96.31 189 PHE A CA 1
ATOM 1557 C C . PHE A 1 189 ? -5.146 6.226 24.622 1.00 96.31 189 PHE A C 1
ATOM 1559 O O . PHE A 1 189 ? -4.272 5.506 24.120 1.00 96.31 189 PHE A O 1
ATOM 1566 N N . ARG A 1 190 ? -4.885 7.067 25.630 1.00 93.62 190 ARG A N 1
ATOM 1567 C CA . ARG A 1 190 ? -3.624 7.116 26.386 1.00 93.62 190 ARG A CA 1
ATOM 1568 C C . ARG A 1 190 ? -3.924 7.382 27.863 1.00 93.62 190 ARG A C 1
ATOM 1570 O O . ARG A 1 190 ? -4.693 8.282 28.180 1.00 93.62 190 ARG A O 1
ATOM 1577 N N . GLU A 1 191 ? -3.313 6.603 28.757 1.00 89.69 191 GLU A N 1
ATOM 1578 C CA . GLU A 1 191 ? -3.464 6.804 30.209 1.00 89.69 191 GLU A CA 1
ATOM 1579 C C . GLU A 1 191 ? -2.740 8.060 30.694 1.00 89.69 191 GLU A C 1
ATOM 1581 O O . GLU A 1 191 ? -3.286 8.810 31.497 1.00 89.69 191 GLU A O 1
ATOM 1586 N N . ASP A 1 192 ? -1.537 8.282 30.167 1.00 89.12 192 ASP A N 1
ATOM 1587 C CA . ASP A 1 192 ? -0.699 9.449 30.434 1.00 89.12 192 ASP A CA 1
ATOM 1588 C C . ASP A 1 192 ? -0.466 10.187 29.103 1.00 89.12 192 ASP A C 1
ATOM 1590 O O . ASP A 1 192 ? 0.488 9.882 28.376 1.00 89.12 192 ASP A O 1
ATOM 1594 N N . PRO A 1 193 ? -1.430 11.022 28.668 1.00 87.25 193 PRO A N 1
ATOM 1595 C CA . PRO A 1 193 ? -1.357 11.705 27.384 1.00 87.25 193 PRO A CA 1
ATOM 1596 C C . PRO A 1 193 ? -0.356 12.876 27.426 1.00 87.25 193 PRO A C 1
ATOM 1598 O O . PRO A 1 193 ? -0.329 13.610 28.414 1.00 87.25 193 PRO A O 1
ATOM 1601 N N . PRO A 1 194 ? 0.414 13.127 26.351 1.00 85.50 194 PRO A N 1
ATOM 1602 C CA . PRO A 1 194 ? 1.131 14.392 26.205 1.00 85.50 194 PRO A CA 1
ATOM 1603 C C . PRO A 1 194 ? 0.145 15.563 26.036 1.00 85.50 194 PRO A C 1
ATOM 1605 O O . PRO A 1 194 ? -1.016 15.361 25.670 1.00 85.50 194 PRO A O 1
ATOM 1608 N N . ASP A 1 195 ? 0.609 16.793 26.273 1.00 82.75 195 ASP A N 1
ATOM 1609 C CA . ASP A 1 195 ? -0.237 18.001 26.284 1.00 82.75 195 ASP A CA 1
ATOM 1610 C C . ASP A 1 195 ? -1.010 18.236 24.969 1.00 82.75 195 ASP A C 1
ATOM 1612 O O . ASP A 1 195 ? -2.096 18.814 24.972 1.00 82.75 195 ASP A O 1
ATOM 1616 N N . ASP A 1 196 ? -0.471 17.785 23.834 1.00 85.12 196 ASP A N 1
ATOM 1617 C CA . ASP A 1 196 ? -1.061 17.929 22.500 1.00 85.12 196 ASP A CA 1
ATOM 1618 C C . ASP A 1 196 ? -2.034 16.794 22.124 1.00 85.12 196 ASP A C 1
ATOM 1620 O O . ASP A 1 196 ? -2.709 16.849 21.088 1.00 85.12 196 ASP A O 1
ATOM 1624 N N . PHE A 1 197 ? -2.153 15.756 22.955 1.00 86.50 197 PHE A N 1
ATOM 1625 C CA . PHE A 1 197 ? -3.026 14.623 22.686 1.00 86.50 197 PHE A CA 1
ATOM 1626 C C . PHE A 1 197 ? -4.472 14.963 23.028 1.00 86.50 197 PHE A C 1
ATOM 1628 O O . PHE A 1 197 ? -4.883 14.919 24.181 1.00 86.50 197 PHE A O 1
ATOM 1635 N N . ILE A 1 198 ? -5.279 15.257 22.009 1.00 89.44 198 ILE A N 1
ATOM 1636 C CA . ILE A 1 198 ? -6.666 15.721 22.184 1.00 89.44 198 ILE A CA 1
ATOM 1637 C C . ILE A 1 198 ? -7.733 14.614 22.303 1.00 89.44 198 ILE A C 1
ATOM 1639 O O . ILE A 1 198 ? -8.928 14.905 22.269 1.00 89.44 198 ILE A O 1
ATOM 1643 N N . ARG A 1 199 ? -7.326 13.341 22.369 1.00 93.25 199 ARG A N 1
ATOM 1644 C CA . ARG A 1 199 ? -8.226 12.170 22.319 1.00 93.25 199 ARG A CA 1
ATOM 1645 C C . ARG A 1 199 ? -8.557 11.678 23.738 1.00 93.25 199 ARG A C 1
ATOM 1647 O O . ARG A 1 199 ? -8.538 12.470 24.675 1.00 93.25 199 ARG A O 1
ATOM 1654 N N . LEU A 1 200 ? -8.927 10.407 23.904 1.00 95.12 200 LEU A N 1
ATOM 1655 C CA . LEU A 1 200 ? -9.442 9.891 25.172 1.00 95.12 200 LEU A CA 1
ATOM 1656 C C . LEU A 1 200 ? -8.319 9.619 26.178 1.00 95.12 200 LEU A C 1
ATOM 1658 O O . LEU A 1 200 ? -7.336 8.947 25.875 1.00 95.12 200 LEU A O 1
ATOM 1662 N N . ALA A 1 201 ? -8.517 10.094 27.400 1.00 94.25 201 ALA A N 1
ATOM 1663 C CA . ALA A 1 201 ? -7.673 9.815 28.553 1.00 94.25 201 ALA A CA 1
ATOM 1664 C C . ALA A 1 201 ? -8.558 9.689 29.805 1.00 94.25 201 ALA A C 1
ATOM 1666 O O . ALA A 1 201 ? -9.713 10.132 29.770 1.00 94.25 201 ALA A O 1
ATOM 1667 N N . PRO A 1 202 ? -8.068 9.097 30.907 1.00 94.19 202 PRO A N 1
ATOM 1668 C CA . PRO A 1 202 ? -8.828 9.013 32.152 1.00 94.19 202 PRO A CA 1
ATOM 1669 C C . PRO A 1 202 ? -9.335 10.391 32.611 1.00 94.19 202 PRO A C 1
ATOM 1671 O O . PRO A 1 202 ? -8.573 11.352 32.685 1.00 94.19 202 PRO A O 1
ATOM 1674 N N . GLY A 1 203 ? -10.636 10.500 32.888 1.00 90.62 203 GLY A N 1
ATOM 1675 C CA . GLY A 1 203 ? -11.297 11.740 33.307 1.00 90.62 203 GLY A CA 1
ATOM 1676 C C . GLY A 1 203 ? -11.481 12.797 32.211 1.00 90.62 203 GLY A C 1
ATOM 1677 O O . GLY A 1 203 ? -12.081 13.838 32.477 1.00 90.62 203 GLY A O 1
ATOM 1678 N N . ARG A 1 204 ? -11.000 12.553 30.985 1.00 91.19 204 ARG A N 1
ATOM 1679 C CA . ARG A 1 204 ? -11.185 13.452 29.843 1.00 91.19 204 ARG A CA 1
ATOM 1680 C C . ARG A 1 204 ? -12.415 13.053 29.040 1.00 91.19 204 ARG A C 1
ATOM 1682 O O . ARG A 1 204 ? -12.620 11.882 28.726 1.00 91.19 204 ARG A O 1
ATOM 1689 N N . GLU A 1 205 ? -13.194 14.057 28.660 1.00 93.19 205 GLU A N 1
ATOM 1690 C CA . GLU A 1 205 ? -14.337 13.881 27.775 1.00 93.19 205 GLU A CA 1
ATOM 1691 C C . GLU A 1 205 ? -13.932 13.970 26.296 1.00 93.19 205 GLU A C 1
ATOM 1693 O O . GLU A 1 205 ? -13.124 14.817 25.902 1.00 93.19 205 GLU A O 1
ATOM 1698 N N . VAL A 1 206 ? -14.541 13.124 25.466 1.00 95.50 206 VAL A N 1
ATOM 1699 C CA . VAL A 1 206 ? -14.451 13.153 23.999 1.00 95.50 206 VAL A CA 1
ATOM 1700 C C . VAL A 1 206 ? -15.839 13.079 23.373 1.00 95.50 206 VAL A C 1
ATOM 1702 O O . VAL A 1 206 ? -16.778 12.563 23.974 1.00 95.50 206 VAL A O 1
ATOM 1705 N N . ARG A 1 207 ? -15.976 13.540 22.129 1.00 95.69 207 ARG A N 1
ATOM 1706 C CA . ARG A 1 207 ? -17.181 13.303 21.327 1.00 95.69 207 ARG A CA 1
ATOM 1707 C C . ARG A 1 207 ? -17.069 11.967 20.600 1.00 95.69 207 ARG A C 1
ATOM 1709 O O . ARG A 1 207 ? -16.153 11.777 19.803 1.00 95.69 207 ARG A O 1
ATOM 1716 N N . LEU A 1 208 ? -18.034 11.078 20.787 1.00 96.88 208 LEU A N 1
ATOM 1717 C CA . LEU A 1 208 ? -18.244 9.950 19.886 1.00 96.88 208 LEU A CA 1
ATOM 1718 C C . LEU A 1 208 ? -18.953 10.474 18.633 1.00 96.88 208 LEU A C 1
ATOM 1720 O O . LEU A 1 208 ? -19.981 11.148 18.709 1.00 96.88 208 LEU A O 1
ATOM 1724 N N . ARG A 1 209 ? -18.361 10.248 17.462 1.00 94.88 209 ARG A N 1
ATOM 1725 C CA . ARG A 1 209 ? -18.805 10.831 16.193 1.00 94.88 209 ARG A CA 1
ATOM 1726 C C . ARG A 1 209 ? -20.273 10.489 15.916 1.00 94.88 209 ARG A C 1
ATOM 1728 O O . ARG A 1 209 ? -20.673 9.341 16.064 1.00 94.88 209 ARG A O 1
ATOM 1735 N N . HIS A 1 210 ? -21.059 11.508 15.555 1.00 93.81 210 HIS A N 1
ATOM 1736 C CA . HIS A 1 210 ? -22.526 11.464 15.373 1.00 93.81 210 HIS A CA 1
ATOM 1737 C C . HIS A 1 210 ? -23.356 11.155 16.635 1.00 93.81 210 HIS A C 1
ATOM 1739 O O . HIS A 1 210 ? -24.578 11.235 16.580 1.00 93.81 210 HIS A O 1
ATOM 1745 N N . ALA A 1 211 ? -22.720 10.853 17.768 1.00 95.25 211 ALA A N 1
ATOM 1746 C CA . ALA A 1 211 ? -23.357 10.312 18.963 1.00 95.25 211 ALA A CA 1
ATOM 1747 C C . ALA A 1 211 ? -23.198 11.247 20.172 1.00 95.25 211 ALA A C 1
ATOM 1749 O O . ALA A 1 211 ? -23.423 12.451 20.062 1.00 95.25 211 ALA A O 1
ATOM 1750 N N . TYR A 1 212 ? -22.858 10.677 21.324 1.00 96.56 212 TYR A N 1
ATOM 1751 C CA . TYR A 1 212 ? -22.795 11.336 22.621 1.00 96.56 212 TYR A CA 1
ATOM 1752 C C . TYR A 1 212 ? -21.381 11.790 22.976 1.00 96.56 212 TYR A C 1
ATOM 1754 O O . TYR A 1 212 ? -20.392 11.394 22.351 1.00 96.56 212 TYR A O 1
ATOM 1762 N N . PHE A 1 213 ? -21.266 12.592 24.026 1.00 96.62 213 PHE A N 1
ATOM 1763 C CA . PHE A 1 213 ? -19.993 12.806 24.695 1.00 96.62 213 PHE A CA 1
ATOM 1764 C C . PHE A 1 213 ? -19.759 11.679 25.696 1.00 96.62 213 PHE A C 1
ATOM 1766 O O . PHE A 1 213 ? -20.697 11.230 26.352 1.00 96.62 213 PHE A O 1
ATOM 1773 N N . PHE A 1 214 ? -18.520 11.203 25.773 1.00 97.19 214 PHE A N 1
ATOM 1774 C CA . PHE A 1 214 ? -18.106 10.074 26.598 1.00 97.19 214 PHE A CA 1
ATOM 1775 C C . PHE A 1 214 ? -16.928 10.470 27.485 1.00 97.19 214 PHE A C 1
ATOM 1777 O O . PHE A 1 214 ? -15.959 11.055 26.996 1.00 97.19 214 PHE A O 1
ATOM 1784 N N . THR A 1 215 ? -16.991 10.103 28.765 1.00 97.12 215 THR A N 1
ATOM 1785 C CA . THR A 1 215 ? -15.906 10.293 29.738 1.00 97.12 215 THR A CA 1
ATOM 1786 C C . THR A 1 215 ? -15.425 8.943 30.252 1.00 97.12 215 THR A C 1
ATOM 1788 O O . THR A 1 215 ? -16.217 8.170 30.783 1.00 97.12 215 THR A O 1
ATOM 1791 N N . CYS A 1 216 ? -14.126 8.659 30.121 1.00 96.56 216 CYS A N 1
ATOM 1792 C CA . CYS A 1 216 ? -13.522 7.436 30.656 1.00 96.56 216 CYS A CA 1
ATOM 1793 C C . CYS A 1 216 ? -13.298 7.561 32.169 1.00 96.56 216 CYS A C 1
ATOM 1795 O O . CYS A 1 216 ? -12.589 8.461 32.616 1.00 96.56 216 CYS A O 1
ATOM 1797 N N . GLU A 1 217 ? -13.844 6.632 32.949 1.00 96.25 217 GLU A N 1
ATOM 1798 C CA . GLU A 1 217 ? -13.779 6.624 34.418 1.00 96.25 217 GLU A CA 1
ATOM 1799 C C . GLU A 1 217 ? -12.887 5.497 34.957 1.00 96.25 217 GLU A C 1
ATOM 1801 O O . GLU A 1 217 ? -12.236 5.662 35.986 1.00 96.25 217 GLU A O 1
ATOM 1806 N N . GLU A 1 218 ? -12.821 4.363 34.256 1.00 96.50 218 GLU A N 1
ATOM 1807 C CA . GLU A 1 218 ? -12.079 3.177 34.689 1.00 96.50 218 GLU A CA 1
ATOM 1808 C C . GLU A 1 218 ? -11.343 2.525 33.509 1.00 96.50 218 GLU A C 1
ATOM 1810 O O . GLU A 1 218 ? -11.867 2.436 32.396 1.00 96.50 218 GLU A O 1
ATOM 1815 N N . VAL A 1 219 ? -10.121 2.050 33.767 1.00 97.19 219 VAL A N 1
ATOM 1816 C CA . VAL A 1 219 ? -9.265 1.358 32.794 1.00 97.19 219 VAL A CA 1
ATOM 1817 C C . VAL A 1 219 ? -9.007 -0.060 33.288 1.00 97.19 219 VAL A C 1
ATOM 1819 O O . VAL A 1 219 ? -8.408 -0.260 34.345 1.00 97.19 219 VAL A O 1
ATOM 1822 N N . ILE A 1 220 ? -9.442 -1.045 32.510 1.00 96.88 220 ILE A N 1
ATOM 1823 C CA . ILE A 1 220 ? -9.254 -2.464 32.797 1.00 96.88 220 ILE A CA 1
ATOM 1824 C C . ILE A 1 220 ? -8.037 -2.974 32.028 1.00 96.88 220 ILE A C 1
ATOM 1826 O O . ILE A 1 220 ? -7.879 -2.717 30.829 1.00 96.88 220 ILE A O 1
ATOM 1830 N N . ARG A 1 221 ? -7.185 -3.718 32.735 1.00 94.12 221 ARG A N 1
ATOM 1831 C CA . ARG A 1 221 ? -5.955 -4.310 32.208 1.00 94.12 221 ARG A CA 1
ATOM 1832 C C . ARG A 1 221 ? -5.983 -5.828 32.344 1.00 94.12 221 ARG A C 1
ATOM 1834 O O . ARG A 1 221 ? -6.632 -6.350 33.251 1.00 94.12 221 ARG A O 1
ATOM 1841 N N . ASP A 1 222 ? -5.256 -6.506 31.468 1.00 92.69 222 ASP A N 1
ATOM 1842 C CA . ASP A 1 222 ? -4.932 -7.922 31.634 1.00 92.69 222 ASP A CA 1
ATOM 1843 C C . ASP A 1 222 ? -3.744 -8.141 32.592 1.00 92.69 222 ASP A C 1
ATOM 1845 O O . ASP A 1 222 ? -3.208 -7.200 33.187 1.00 92.69 222 ASP A O 1
ATOM 1849 N N . GLU A 1 223 ? -3.354 -9.407 32.765 1.00 91.44 223 GLU A N 1
ATOM 1850 C CA . GLU A 1 223 ? -2.244 -9.832 33.631 1.00 91.44 223 GLU A CA 1
ATOM 1851 C C . GLU A 1 223 ? -0.892 -9.234 33.205 1.00 91.44 223 GLU A C 1
ATOM 1853 O O . GLU A 1 223 ? -0.033 -8.996 34.056 1.00 91.44 223 GLU A O 1
ATOM 1858 N N . ASP A 1 224 ? -0.732 -8.919 31.916 1.00 89.69 224 ASP A N 1
ATOM 1859 C CA . ASP A 1 224 ? 0.474 -8.322 31.336 1.00 89.69 224 ASP A CA 1
ATOM 1860 C C . ASP A 1 224 ? 0.470 -6.781 31.418 1.00 89.69 224 ASP A C 1
ATOM 1862 O O . ASP A 1 224 ? 1.400 -6.115 30.956 1.00 89.69 224 ASP A O 1
ATOM 1866 N N . GLY A 1 225 ? -0.577 -6.189 32.006 1.00 88.62 225 GLY A N 1
ATOM 1867 C CA . GLY A 1 225 ? -0.745 -4.743 32.128 1.00 88.62 225 GLY A CA 1
ATOM 1868 C C . GLY A 1 225 ? -1.217 -4.057 30.843 1.00 88.62 225 GLY A C 1
ATOM 1869 O O . GLY A 1 225 ? -1.221 -2.825 30.779 1.00 88.62 225 GLY A O 1
ATOM 1870 N N . THR A 1 226 ? -1.636 -4.811 29.825 1.00 91.19 226 THR A N 1
ATOM 1871 C CA . THR A 1 226 ? -2.183 -4.258 28.584 1.00 91.19 226 THR A CA 1
ATOM 1872 C C . THR A 1 226 ? -3.626 -3.818 28.802 1.00 91.19 226 THR A C 1
ATOM 1874 O O . THR A 1 226 ? -4.432 -4.537 29.384 1.00 91.19 226 THR A O 1
ATOM 1877 N N . VAL A 1 227 ? -3.980 -2.630 28.308 1.00 94.69 227 VAL A N 1
ATOM 1878 C CA . VAL A 1 227 ? -5.352 -2.109 28.385 1.00 94.69 227 VAL A CA 1
ATOM 1879 C C . VAL A 1 227 ? -6.275 -2.913 27.465 1.00 94.69 227 VAL A C 1
ATOM 1881 O O . VAL A 1 227 ? -6.098 -2.928 26.239 1.00 94.69 227 VAL A O 1
ATOM 1884 N N . THR A 1 228 ? -7.276 -3.566 28.051 1.00 95.88 228 THR A N 1
ATOM 1885 C CA . THR A 1 228 ? -8.224 -4.436 27.337 1.00 95.88 228 THR A CA 1
ATOM 1886 C C . THR A 1 228 ? -9.618 -3.836 27.223 1.00 95.88 228 THR A C 1
ATOM 1888 O O . THR A 1 228 ? -10.314 -4.102 26.244 1.00 95.88 228 THR A O 1
ATOM 1891 N N . GLU A 1 229 ? -10.031 -3.033 28.202 1.00 97.88 229 GLU A N 1
ATOM 1892 C CA . GLU A 1 229 ? -11.372 -2.453 28.259 1.00 97.88 229 GLU A CA 1
ATOM 1893 C C . GLU A 1 229 ? -11.342 -1.098 28.973 1.00 97.88 229 GLU A C 1
ATOM 1895 O O . GLU A 1 229 ? -10.653 -0.920 29.976 1.00 97.88 229 GLU A O 1
ATOM 1900 N N . LEU A 1 230 ? -12.104 -0.144 28.449 1.00 98.12 230 LEU A N 1
ATOM 1901 C CA . LEU A 1 230 ? -12.365 1.147 29.073 1.00 98.12 230 LEU A CA 1
ATOM 1902 C C . LEU A 1 230 ? -13.815 1.189 29.534 1.00 98.12 230 LEU A C 1
ATOM 1904 O O . LEU A 1 230 ? -14.706 0.727 28.821 1.00 98.12 230 LEU A O 1
ATOM 1908 N N . ARG A 1 231 ? -14.074 1.781 30.696 1.00 98.31 231 ARG A N 1
ATOM 1909 C CA . ARG A 1 231 ? -15.437 1.999 31.183 1.00 98.31 231 ARG A CA 1
ATOM 1910 C C . ARG A 1 231 ? -15.651 3.453 31.518 1.00 98.31 231 ARG A C 1
ATOM 1912 O O . ARG A 1 231 ? -14.746 4.136 31.995 1.00 98.31 231 ARG A O 1
ATOM 1919 N N . GLY A 1 232 ? -16.856 3.924 31.265 1.00 97.12 232 GLY A N 1
ATOM 1920 C CA . GLY A 1 232 ? -17.181 5.319 31.474 1.00 97.12 232 GLY A CA 1
ATOM 1921 C C . GLY A 1 232 ? -18.638 5.616 31.206 1.00 97.12 232 GLY A C 1
ATOM 1922 O O . GLY A 1 232 ? -19.412 4.717 30.880 1.00 97.12 232 GLY A O 1
ATOM 1923 N N . THR A 1 233 ? -18.999 6.882 31.320 1.00 97.75 233 THR A N 1
ATOM 1924 C CA . THR A 1 233 ? -20.373 7.351 31.162 1.00 97.75 233 THR A CA 1
ATOM 1925 C C . THR A 1 233 ? -20.516 8.210 29.911 1.00 97.75 233 THR A C 1
ATOM 1927 O O . THR A 1 233 ? -19.560 8.849 29.461 1.00 97.75 233 THR A O 1
ATOM 1930 N N . ILE A 1 234 ? -21.719 8.211 29.334 1.00 96.62 234 ILE A N 1
ATOM 1931 C CA . ILE A 1 234 ? -22.120 9.204 28.330 1.00 96.62 234 ILE A CA 1
ATOM 1932 C C . ILE A 1 234 ? -23.025 10.272 28.933 1.00 96.62 234 ILE A C 1
ATOM 1934 O O . ILE A 1 234 ? -23.711 10.013 29.921 1.00 96.62 234 ILE A O 1
ATOM 1938 N N . ASP A 1 235 ? -23.072 11.445 28.305 1.00 94.81 235 ASP A N 1
ATOM 1939 C CA . ASP A 1 235 ? -24.093 12.466 28.568 1.00 94.81 235 ASP A CA 1
ATOM 1940 C C . ASP A 1 235 ? -25.269 12.318 27.577 1.00 94.81 235 ASP A C 1
ATOM 1942 O O . ASP A 1 235 ? -25.106 12.653 26.397 1.00 94.81 235 ASP A O 1
ATOM 1946 N N . PRO A 1 236 ? -26.462 11.853 28.005 1.00 91.69 236 PRO A N 1
ATOM 1947 C CA . PRO A 1 236 ? -27.601 11.632 27.111 1.00 91.69 236 PRO A CA 1
ATOM 1948 C C . PRO A 1 236 ? -28.114 12.900 26.411 1.00 91.69 236 PRO A C 1
ATOM 1950 O O . PRO A 1 236 ? -28.717 12.799 25.341 1.00 91.69 236 PRO A O 1
ATOM 1953 N N . GLU A 1 237 ? -27.869 14.090 26.971 1.00 91.19 237 GLU A N 1
ATOM 1954 C CA . GLU A 1 237 ? -28.335 15.364 26.403 1.00 91.19 237 GLU A CA 1
ATOM 1955 C C . GLU A 1 237 ? -27.488 15.828 25.204 1.00 91.19 237 GLU A C 1
ATOM 1957 O O . GLU A 1 237 ? -27.829 16.801 24.531 1.00 91.19 237 GLU A O 1
ATOM 1962 N N . THR A 1 238 ? -26.403 15.112 24.890 1.00 92.50 238 THR A N 1
ATOM 1963 C CA . THR A 1 238 ? -25.440 15.476 23.835 1.00 92.50 238 THR A CA 1
ATOM 1964 C C . THR A 1 238 ? -25.635 14.725 22.514 1.00 92.50 238 THR A C 1
ATOM 1966 O O . THR A 1 238 ? -24.826 14.881 21.599 1.00 92.50 238 THR A O 1
ATOM 1969 N N . ARG A 1 239 ? -26.709 13.931 22.377 1.00 91.12 239 ARG A N 1
ATOM 1970 C CA . ARG A 1 239 ? -26.989 13.086 21.199 1.00 91.12 239 ARG A CA 1
ATOM 1971 C C . ARG A 1 239 ? -26.924 13.864 19.876 1.00 91.12 239 ARG A C 1
ATOM 1973 O O . ARG A 1 239 ? -27.876 14.549 19.504 1.00 91.12 239 ARG A O 1
ATOM 1980 N N . GLY A 1 240 ? -25.823 13.726 19.137 1.00 71.94 240 GLY A N 1
ATOM 1981 C CA . GLY A 1 240 ? -25.623 14.342 17.820 1.00 71.94 240 GLY A CA 1
ATOM 1982 C C . GLY A 1 240 ? -25.613 15.878 17.824 1.00 71.94 240 GLY A C 1
ATOM 1983 O O . GLY A 1 240 ? -25.665 16.492 16.756 1.00 71.94 240 GLY A O 1
ATOM 1984 N N . ALA A 1 241 ? -25.551 16.508 19.000 1.00 75.00 241 ALA A N 1
ATOM 1985 C CA . ALA A 1 241 ? -25.748 17.940 19.186 1.00 75.00 241 ALA A CA 1
ATOM 1986 C C . ALA A 1 241 ? -24.672 18.561 20.091 1.00 75.00 241 ALA A C 1
ATOM 1988 O O . ALA A 1 241 ? -23.861 17.881 20.718 1.00 75.00 241 ALA A O 1
ATOM 1989 N N . THR A 1 242 ? -24.641 19.893 20.131 1.00 77.00 242 THR A N 1
ATOM 1990 C CA . THR A 1 242 ? -23.844 20.630 21.119 1.00 77.00 242 THR A CA 1
ATOM 1991 C C . THR A 1 242 ? -24.460 20.441 22.501 1.00 77.00 242 THR A C 1
ATOM 1993 O O . THR A 1 242 ? -25.683 20.446 22.6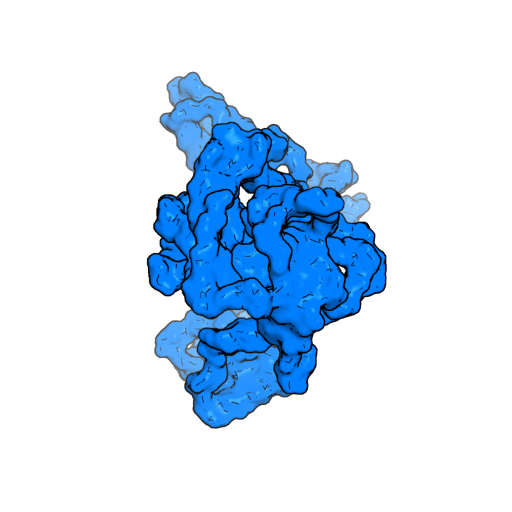24 1.00 77.00 242 THR A O 1
ATOM 1996 N N . ALA A 1 243 ? -23.626 20.316 23.533 1.00 80.94 243 ALA A N 1
ATOM 1997 C CA . ALA A 1 243 ? -24.118 20.189 24.895 1.00 80.94 243 ALA A CA 1
ATOM 1998 C C . ALA A 1 243 ? -24.915 21.432 25.341 1.00 80.94 243 ALA A C 1
ATOM 2000 O O . ALA A 1 243 ? -24.528 22.558 24.997 1.00 80.94 243 ALA A O 1
ATOM 2001 N N . PRO A 1 244 ? -25.988 21.263 26.135 1.00 78.31 244 PRO A N 1
ATOM 2002 C CA . PRO A 1 244 ? -26.814 22.375 26.617 1.00 78.31 244 PRO A CA 1
ATOM 2003 C C . PRO A 1 244 ? -26.062 23.397 27.478 1.00 78.31 244 PRO A C 1
ATOM 2005 O O . PRO A 1 244 ? -26.415 24.576 27.496 1.00 78.31 244 PRO A O 1
ATOM 2008 N N . ASP A 1 245 ? -25.017 22.956 28.178 1.00 83.44 245 ASP A N 1
ATOM 2009 C CA . ASP A 1 245 ? -24.158 23.784 29.030 1.00 83.44 245 ASP A CA 1
ATOM 2010 C C . ASP A 1 245 ? -23.029 24.498 28.256 1.00 83.44 245 ASP A C 1
ATOM 2012 O O . ASP A 1 245 ? -22.254 25.261 28.835 1.00 83.44 245 ASP A O 1
ATOM 2016 N N . GLY A 1 246 ? -22.949 24.286 26.937 1.00 82.12 246 GLY A N 1
ATOM 2017 C CA . GLY A 1 246 ? -21.977 24.912 26.046 1.00 82.12 246 GLY A CA 1
ATOM 2018 C C . GLY A 1 246 ? -20.606 24.235 26.005 1.00 82.12 246 GLY A C 1
ATOM 2019 O O . GLY A 1 246 ? -19.733 24.719 25.278 1.00 82.12 246 GLY A O 1
ATOM 2020 N N . ARG A 1 247 ? -20.389 23.127 26.730 1.00 87.25 247 ARG A N 1
ATOM 2021 C CA . ARG A 1 247 ? -19.126 22.379 26.642 1.00 87.25 247 ARG A CA 1
ATOM 2022 C C . ARG A 1 247 ? -18.968 21.743 25.258 1.00 87.25 247 ARG A C 1
ATOM 2024 O O . ARG A 1 247 ? -19.927 21.308 24.617 1.00 87.25 247 ARG A O 1
ATOM 2031 N N . SER A 1 248 ? -17.731 21.687 24.781 1.00 87.12 248 SER A N 1
ATOM 2032 C CA . SER A 1 248 ? -17.384 21.011 23.534 1.00 87.12 248 SER A CA 1
ATOM 2033 C C . SER A 1 248 ? -16.039 20.319 23.708 1.00 87.12 248 SER A C 1
ATOM 2035 O O . SER A 1 248 ? -15.027 21.011 23.822 1.00 87.12 248 SER A O 1
ATOM 2037 N N . PRO A 1 249 ? -16.005 18.979 23.701 1.00 89.25 249 PRO A N 1
ATOM 2038 C CA . PRO A 1 249 ? -14.761 18.233 23.698 1.00 89.25 249 PRO A CA 1
ATOM 2039 C C . PRO A 1 249 ? -13.875 18.620 22.515 1.00 89.25 249 PRO A C 1
ATOM 2041 O O . PRO A 1 249 ? -14.368 18.868 21.411 1.00 89.25 249 PRO A O 1
ATOM 2044 N N . GLU A 1 250 ? -12.563 18.636 22.739 1.00 87.00 250 GLU A N 1
ATOM 2045 C CA . GLU A 1 250 ? -11.579 18.908 21.682 1.00 87.00 250 GLU A CA 1
ATOM 2046 C C . GLU A 1 250 ? -11.456 17.729 20.705 1.00 87.00 250 GLU A C 1
ATOM 2048 O O . GLU A 1 250 ? -11.313 17.920 19.497 1.00 87.00 250 GLU A O 1
ATOM 2053 N N . GLY A 1 251 ? -11.536 16.500 21.222 1.00 90.62 251 GLY A N 1
ATOM 2054 C CA . GLY A 1 251 ? -11.428 15.270 20.446 1.00 90.62 251 GLY A CA 1
ATOM 2055 C C . GLY A 1 251 ? -12.776 14.754 19.961 1.00 90.62 251 GLY A C 1
ATOM 2056 O O . GLY A 1 251 ? -13.751 14.717 20.711 1.00 90.62 251 GLY A O 1
ATOM 2057 N N . THR A 1 252 ? -12.821 14.287 18.712 1.00 93.81 252 THR A N 1
ATOM 2058 C CA . THR A 1 252 ? -13.931 13.482 18.182 1.00 93.81 252 THR A CA 1
ATOM 2059 C C . THR A 1 252 ? -13.403 12.140 17.689 1.00 93.81 252 THR A C 1
ATOM 2061 O O . THR A 1 252 ? -12.509 12.113 16.840 1.00 93.81 252 THR A O 1
ATOM 2064 N N . LEU A 1 253 ? -13.965 11.045 18.198 1.00 96.25 253 LEU A N 1
ATOM 2065 C CA . LEU A 1 253 ? -13.560 9.676 17.887 1.00 96.25 253 LEU A CA 1
ATOM 2066 C C . LEU A 1 253 ? -14.618 8.975 17.041 1.00 96.25 253 LEU A C 1
ATOM 2068 O O . LEU A 1 253 ? -15.812 9.117 17.300 1.00 96.25 253 LEU A O 1
ATOM 2072 N N . HIS A 1 254 ? -14.192 8.201 16.046 1.00 97.31 254 HIS A N 1
ATOM 2073 C CA . HIS A 1 254 ? -15.075 7.213 15.428 1.00 97.31 254 HIS A CA 1
ATOM 2074 C C . HIS A 1 254 ? -15.151 5.980 16.329 1.00 97.31 254 HIS A C 1
ATOM 2076 O O . HIS A 1 254 ? -14.280 5.741 17.165 1.00 97.31 254 HIS A O 1
ATOM 2082 N N . TRP A 1 255 ? -16.225 5.223 16.173 1.00 98.31 255 TRP A N 1
ATOM 2083 C CA . TRP A 1 255 ? -16.541 4.088 17.026 1.00 98.31 255 TRP A CA 1
ATOM 2084 C C . TRP A 1 255 ? -17.455 3.129 16.265 1.00 98.31 255 TRP A C 1
ATOM 2086 O O . TRP A 1 255 ? -18.068 3.504 15.265 1.00 98.31 255 TRP A O 1
ATOM 2096 N N . VAL A 1 256 ? -17.548 1.888 16.729 1.00 98.56 256 VAL A N 1
ATOM 2097 C CA . VAL A 1 256 ? -18.473 0.886 16.182 1.00 98.56 256 VAL A CA 1
ATOM 2098 C C . VAL A 1 256 ? -19.099 0.103 17.334 1.00 98.56 256 VAL A C 1
ATOM 2100 O O . VAL A 1 256 ? -18.426 -0.179 18.319 1.00 98.56 256 VAL A O 1
ATOM 2103 N N . SER A 1 257 ? -20.382 -0.259 17.240 1.00 98.31 257 SER A N 1
ATOM 2104 C CA . SER A 1 257 ? -21.016 -1.165 18.211 1.00 98.31 257 SER A CA 1
ATOM 2105 C C . SER A 1 257 ? -20.291 -2.511 18.257 1.00 98.31 257 SER A C 1
ATOM 2107 O O . SER A 1 257 ? -20.088 -3.141 17.221 1.00 98.31 257 SER A O 1
ATOM 2109 N N . ALA A 1 258 ? -19.958 -2.996 19.454 1.00 97.38 258 ALA A N 1
ATOM 2110 C CA . ALA A 1 258 ? -19.361 -4.322 19.613 1.00 97.38 258 ALA A CA 1
ATOM 2111 C C . ALA A 1 258 ? -20.364 -5.460 19.343 1.00 97.38 258 ALA A C 1
ATOM 2113 O O . ALA A 1 258 ? -19.961 -6.574 19.024 1.00 97.38 258 ALA A O 1
ATOM 2114 N N . VAL A 1 259 ? -21.667 -5.173 19.446 1.00 96.88 259 VAL A N 1
ATOM 2115 C CA . VAL A 1 259 ? -22.755 -6.148 19.267 1.00 96.88 259 VAL A CA 1
ATOM 2116 C C . VAL A 1 259 ? -23.172 -6.261 17.801 1.00 96.88 259 VAL A C 1
ATOM 2118 O O . VAL A 1 259 ? -23.392 -7.360 17.299 1.00 96.88 259 VAL A O 1
ATOM 2121 N N . HIS A 1 260 ? -23.290 -5.124 17.110 1.00 97.75 260 HIS A N 1
ATOM 2122 C CA . HIS A 1 260 ? -23.762 -5.067 15.722 1.00 97.75 260 HIS A CA 1
ATOM 2123 C C . HIS A 1 260 ? -22.639 -4.914 14.693 1.00 97.75 260 HIS A C 1
ATOM 2125 O O . HIS A 1 260 ? -22.898 -4.992 13.490 1.00 97.75 260 HIS A O 1
ATOM 2131 N N . GLY A 1 261 ? -21.415 -4.650 15.146 1.00 97.12 261 GLY A N 1
ATOM 2132 C CA . GLY A 1 261 ? -20.261 -4.489 14.280 1.00 97.12 261 GLY A CA 1
ATOM 2133 C C . GLY A 1 261 ? -19.927 -5.770 13.519 1.00 97.12 261 GLY A C 1
ATOM 2134 O O . GLY A 1 261 ? -20.071 -6.881 14.027 1.00 97.12 261 GLY A O 1
ATOM 2135 N N . ILE A 1 262 ? -19.467 -5.610 12.283 1.00 97.44 262 ILE A N 1
ATOM 2136 C CA . ILE A 1 262 ? -19.096 -6.716 11.406 1.00 97.44 262 ILE A CA 1
ATOM 2137 C C . ILE A 1 262 ? -17.574 -6.882 11.460 1.00 97.44 262 ILE A C 1
ATOM 2139 O O . ILE A 1 262 ? -16.857 -5.942 11.107 1.00 97.44 262 ILE A O 1
ATOM 2143 N N . PRO A 1 263 ? -17.050 -8.046 11.880 1.00 97.62 263 PRO A N 1
ATOM 2144 C CA . PRO A 1 263 ? -15.616 -8.293 11.847 1.00 97.62 263 PRO A CA 1
ATOM 2145 C C . PRO A 1 263 ? -15.115 -8.331 10.400 1.00 97.62 263 PRO A C 1
ATOM 2147 O O . PRO A 1 263 ? -15.783 -8.872 9.517 1.00 97.62 263 PRO A O 1
ATOM 2150 N N . PHE A 1 264 ? -13.927 -7.782 10.160 1.00 97.69 264 PHE A N 1
ATOM 2151 C CA . PHE A 1 264 ? -13.318 -7.776 8.831 1.00 97.69 264 PHE A CA 1
ATOM 2152 C C . PHE A 1 264 ? -11.789 -7.791 8.891 1.00 97.69 264 PHE A C 1
ATOM 2154 O O . PHE A 1 264 ? -11.179 -7.445 9.907 1.00 97.69 264 PHE A O 1
ATOM 2161 N N . GLU A 1 265 ? -11.167 -8.179 7.782 1.00 98.44 265 GLU A N 1
ATOM 2162 C CA . GLU A 1 265 ? -9.730 -8.041 7.562 1.00 98.44 265 GLU A CA 1
ATOM 2163 C C . GLU A 1 265 ? -9.430 -6.713 6.856 1.00 98.44 265 GLU A C 1
ATOM 2165 O O . GLU A 1 265 ? -9.936 -6.448 5.767 1.00 98.44 265 GLU A O 1
ATOM 2170 N N . ALA A 1 266 ? -8.581 -5.884 7.457 1.00 97.88 266 ALA A N 1
ATOM 2171 C CA . ALA A 1 266 ? -8.042 -4.679 6.841 1.00 97.88 266 ALA A CA 1
ATOM 2172 C C . ALA A 1 266 ? -6.629 -4.952 6.320 1.00 97.88 266 ALA A C 1
ATOM 2174 O O . ALA A 1 266 ? -5.743 -5.325 7.090 1.00 97.88 266 ALA A O 1
ATOM 2175 N N . ARG A 1 267 ? -6.397 -4.718 5.029 1.00 98.31 267 ARG A N 1
ATOM 2176 C CA . ARG A 1 267 ? -5.075 -4.780 4.397 1.00 98.31 267 ARG A CA 1
ATOM 2177 C C . ARG A 1 267 ? -4.575 -3.367 4.149 1.00 98.31 267 ARG A C 1
ATOM 2179 O O . ARG A 1 267 ? -5.048 -2.675 3.247 1.00 98.31 267 ARG A O 1
ATOM 2186 N N . LEU A 1 268 ? -3.653 -2.923 4.991 1.00 97.31 268 LEU A N 1
ATOM 2187 C CA . LEU A 1 268 ? -3.062 -1.592 4.938 1.00 97.31 268 LEU A CA 1
ATOM 2188 C C . LEU A 1 268 ? -1.771 -1.671 4.129 1.00 97.31 268 LEU A C 1
ATOM 2190 O O . LEU A 1 268 ? -0.884 -2.457 4.462 1.00 97.31 268 LEU A O 1
ATOM 2194 N N . TYR A 1 269 ? -1.684 -0.884 3.062 1.00 95.38 269 TYR A N 1
ATOM 2195 C CA . TYR A 1 269 ? -0.546 -0.898 2.149 1.00 95.38 269 TYR A CA 1
ATOM 2196 C C . TYR A 1 269 ? 0.317 0.336 2.360 1.00 95.38 269 TYR A C 1
ATOM 2198 O O . TYR A 1 269 ? -0.198 1.452 2.413 1.00 95.38 269 TYR A O 1
ATOM 2206 N N . ASP A 1 270 ? 1.626 0.125 2.406 1.00 91.88 270 ASP A N 1
ATOM 2207 C CA . ASP A 1 270 ? 2.634 1.182 2.425 1.00 91.88 270 ASP A CA 1
ATOM 2208 C C . ASP A 1 270 ? 3.498 1.090 1.153 1.00 91.88 270 ASP A C 1
ATOM 2210 O O . ASP A 1 270 ? 3.320 0.207 0.305 1.00 91.88 270 ASP A O 1
ATOM 2214 N N . ARG A 1 271 ? 4.430 2.025 0.995 1.00 92.12 271 ARG A N 1
ATOM 2215 C CA . ARG A 1 271 ? 5.460 2.030 -0.044 1.00 92.12 271 ARG A CA 1
ATOM 2216 C C . ARG A 1 271 ? 6.172 0.674 -0.065 1.00 92.12 271 ARG A C 1
ATOM 2218 O O . ARG A 1 271 ? 6.571 0.173 0.985 1.00 92.12 271 ARG A O 1
ATOM 2225 N N . LEU A 1 272 ? 6.329 0.078 -1.251 1.00 94.88 272 LEU A N 1
ATOM 2226 C CA . LEU A 1 272 ? 6.941 -1.249 -1.405 1.00 94.88 272 LEU A CA 1
ATOM 2227 C C . LEU A 1 272 ? 8.438 -1.241 -1.074 1.00 94.88 272 LEU A C 1
ATOM 2229 O O . LEU A 1 272 ? 8.956 -2.236 -0.578 1.00 94.88 272 LEU A O 1
ATOM 2233 N N . PHE A 1 273 ? 9.116 -0.122 -1.323 1.00 93.12 273 PHE A N 1
ATOM 2234 C CA . PHE A 1 273 ? 10.530 0.063 -1.013 1.00 93.12 273 PHE A CA 1
ATOM 2235 C C . PHE A 1 273 ? 10.722 1.189 0.002 1.00 93.12 273 PHE A C 1
ATOM 2237 O O . PHE A 1 273 ? 9.952 2.147 0.020 1.00 93.12 273 PHE A O 1
ATOM 2244 N N . GLU A 1 274 ? 11.770 1.095 0.818 1.00 87.12 274 GLU A N 1
ATOM 2245 C CA . GLU A 1 274 ? 12.136 2.105 1.822 1.00 87.12 274 GLU A CA 1
ATOM 2246 C C . GLU A 1 274 ? 12.862 3.312 1.207 1.00 87.12 274 GLU A C 1
ATOM 2248 O O . GLU A 1 274 ? 12.914 4.387 1.803 1.00 87.12 274 GLU A O 1
ATOM 2253 N N . VAL A 1 275 ? 13.404 3.162 -0.008 1.00 86.94 275 VAL A N 1
ATOM 2254 C CA . VAL A 1 275 ? 14.168 4.207 -0.704 1.00 86.94 275 VAL A CA 1
ATOM 2255 C C . VAL A 1 275 ? 13.424 4.740 -1.939 1.00 86.94 275 VAL A C 1
ATOM 2257 O O . VAL A 1 275 ? 12.770 3.965 -2.641 1.00 86.94 275 VAL A O 1
ATOM 2260 N N . PRO A 1 276 ? 13.557 6.039 -2.284 1.00 85.50 276 PRO A N 1
ATOM 2261 C CA . PRO A 1 276 ? 12.852 6.629 -3.427 1.00 85.50 276 PRO A CA 1
ATOM 2262 C C . PRO A 1 276 ? 13.226 6.028 -4.788 1.00 85.50 276 PRO A C 1
ATOM 2264 O O . PRO A 1 276 ? 12.409 6.032 -5.708 1.00 85.50 276 PRO A O 1
ATOM 2267 N N . ALA A 1 277 ? 14.462 5.553 -4.939 1.00 87.94 277 ALA A N 1
ATOM 2268 C CA . ALA A 1 277 ? 15.008 5.025 -6.185 1.00 87.94 277 ALA A CA 1
ATOM 2269 C C . ALA A 1 277 ? 15.709 3.679 -5.925 1.00 87.94 277 ALA A C 1
ATOM 2271 O O . ALA A 1 277 ? 16.940 3.632 -5.897 1.00 87.94 277 ALA A O 1
ATOM 2272 N N . PRO A 1 278 ? 14.946 2.592 -5.701 1.00 85.62 278 PRO A N 1
ATOM 2273 C CA . PRO A 1 278 ? 15.508 1.283 -5.344 1.00 85.62 278 PRO A CA 1
ATOM 2274 C C . PRO A 1 278 ? 16.348 0.681 -6.475 1.00 85.62 278 PRO A C 1
ATOM 2276 O O . PRO A 1 278 ? 17.164 -0.200 -6.251 1.00 85.62 278 PRO A O 1
ATOM 2279 N N . ASP A 1 279 ? 16.163 1.173 -7.700 1.00 82.12 279 ASP A N 1
ATOM 2280 C CA . ASP A 1 279 ? 16.840 0.727 -8.907 1.00 82.12 279 ASP A CA 1
ATOM 2281 C C . ASP A 1 279 ? 18.082 1.542 -9.296 1.00 82.12 279 ASP A C 1
ATOM 2283 O O . ASP A 1 279 ? 18.645 1.272 -10.354 1.00 82.12 279 ASP A O 1
ATOM 2287 N N . ALA A 1 280 ? 18.487 2.530 -8.490 1.00 72.94 280 ALA A N 1
ATOM 2288 C CA . ALA A 1 280 ? 19.570 3.460 -8.825 1.00 72.94 280 ALA A CA 1
ATOM 2289 C C . ALA A 1 280 ? 20.955 3.084 -8.263 1.00 72.94 280 ALA A C 1
ATOM 2291 O O . ALA A 1 280 ? 21.927 3.760 -8.592 1.00 72.94 280 ALA A O 1
ATOM 2292 N N . ARG A 1 281 ? 21.052 2.066 -7.399 1.00 63.06 281 ARG A N 1
ATOM 2293 C CA . ARG A 1 281 ? 22.307 1.620 -6.767 1.00 63.06 281 ARG A CA 1
ATOM 2294 C C . ARG A 1 281 ? 22.745 0.257 -7.308 1.00 63.06 281 ARG A C 1
ATOM 2296 O O . ARG A 1 281 ? 21.928 -0.458 -7.879 1.00 63.06 281 ARG A O 1
ATOM 2303 N N . GLU A 1 282 ? 24.022 -0.070 -7.112 1.00 47.41 282 GLU A N 1
ATOM 2304 C CA . GLU A 1 282 ? 24.627 -1.360 -7.492 1.00 47.41 282 GLU A CA 1
ATOM 2305 C C . GLU A 1 282 ? 24.174 -2.523 -6.590 1.00 47.41 282 GLU A C 1
ATOM 2307 O O . GLU A 1 282 ? 24.231 -3.676 -6.999 1.00 47.41 282 GLU A O 1
ATOM 2312 N N . GLU A 1 283 ? 23.644 -2.227 -5.399 1.00 57.38 283 GLU A N 1
ATOM 2313 C CA . GLU A 1 283 ? 23.023 -3.214 -4.509 1.00 57.38 283 GLU A CA 1
ATOM 2314 C C . GLU A 1 283 ? 21.767 -3.855 -5.136 1.00 57.38 283 GLU A C 1
ATOM 2316 O O . GLU A 1 283 ? 20.987 -3.197 -5.835 1.00 57.38 283 GLU A O 1
ATOM 2321 N N . HIS A 1 284 ? 21.510 -5.132 -4.821 1.00 77.62 284 HIS A N 1
ATOM 2322 C CA . HIS A 1 284 ? 20.273 -5.809 -5.216 1.00 77.62 284 HIS A CA 1
ATOM 2323 C C . HIS A 1 284 ? 19.050 -5.044 -4.689 1.00 77.62 284 HIS A C 1
ATOM 2325 O O . HIS A 1 284 ? 18.827 -4.944 -3.484 1.00 77.62 284 HIS A O 1
ATOM 2331 N N . PHE A 1 285 ? 18.220 -4.530 -5.603 1.00 83.75 285 PHE A N 1
ATOM 2332 C CA . PHE A 1 285 ? 17.085 -3.656 -5.273 1.00 83.75 285 PHE A CA 1
ATOM 2333 C C . PHE A 1 285 ? 16.076 -4.271 -4.281 1.00 83.75 285 PHE A C 1
ATOM 2335 O O . PHE A 1 285 ? 15.353 -3.540 -3.604 1.00 83.75 285 PHE A O 1
ATOM 2342 N N . THR A 1 286 ? 16.026 -5.603 -4.183 1.00 87.19 286 THR A N 1
ATOM 2343 C CA . THR A 1 286 ? 15.204 -6.362 -3.228 1.00 87.19 286 THR A CA 1
ATOM 2344 C C . THR A 1 286 ? 15.626 -6.144 -1.773 1.00 87.19 286 THR A C 1
ATOM 2346 O O . THR A 1 286 ? 14.779 -6.222 -0.885 1.00 87.19 286 THR A O 1
ATOM 2349 N N . GLY A 1 287 ? 16.885 -5.772 -1.516 1.00 85.00 287 GLY A N 1
ATOM 2350 C CA . GLY A 1 287 ? 17.375 -5.401 -0.185 1.00 85.00 287 GLY A CA 1
ATOM 2351 C C . GLY A 1 287 ? 16.705 -4.151 0.398 1.00 85.00 287 GLY A C 1
ATOM 2352 O O . GLY A 1 287 ? 16.716 -3.962 1.610 1.00 85.00 287 GLY A O 1
ATOM 2353 N N . PHE A 1 288 ? 16.063 -3.329 -0.440 1.00 88.19 288 PHE A N 1
ATOM 2354 C CA . PHE A 1 288 ? 15.346 -2.126 -0.012 1.00 88.19 288 PHE A CA 1
ATOM 2355 C C . PHE A 1 288 ? 13.841 -2.337 0.186 1.00 88.19 288 PHE A C 1
ATOM 2357 O O . PHE A 1 288 ? 13.105 -1.354 0.294 1.00 88.19 288 PHE A O 1
ATOM 2364 N N . ILE A 1 289 ? 13.345 -3.577 0.160 1.00 91.38 289 ILE A N 1
ATOM 2365 C CA . ILE A 1 289 ? 11.918 -3.850 0.361 1.00 91.38 289 ILE A CA 1
ATOM 2366 C C . ILE A 1 289 ? 11.496 -3.411 1.758 1.00 91.38 289 ILE A C 1
ATOM 2368 O O . ILE A 1 289 ? 12.094 -3.801 2.757 1.00 91.38 289 ILE A O 1
ATOM 2372 N N . ASN A 1 290 ? 10.405 -2.652 1.818 1.00 90.62 290 ASN A N 1
ATOM 2373 C CA . ASN A 1 290 ? 9.754 -2.297 3.063 1.00 90.62 290 ASN A CA 1
ATOM 2374 C C . ASN A 1 290 ? 9.030 -3.537 3.622 1.00 90.62 290 ASN A C 1
ATOM 2376 O O . ASN A 1 290 ? 8.033 -3.992 3.037 1.00 90.62 290 ASN A O 1
ATOM 2380 N N . PRO A 1 291 ? 9.476 -4.085 4.765 1.00 89.06 291 PRO A N 1
ATOM 2381 C CA . PRO A 1 291 ? 8.840 -5.246 5.379 1.00 89.06 291 PRO A CA 1
ATOM 2382 C C . PRO A 1 291 ? 7.424 -4.935 5.884 1.00 89.06 291 PRO A C 1
ATOM 2384 O O . PRO A 1 291 ? 6.621 -5.852 6.036 1.00 89.06 291 PRO A O 1
ATOM 2387 N N . ASP A 1 292 ? 7.106 -3.655 6.089 1.00 88.75 292 ASP A N 1
ATOM 2388 C CA . ASP A 1 292 ? 5.792 -3.169 6.505 1.00 88.75 292 ASP A CA 1
ATOM 2389 C C . ASP A 1 292 ? 4.921 -2.730 5.309 1.00 88.75 292 ASP A C 1
ATOM 2391 O O . ASP A 1 292 ? 3.846 -2.167 5.507 1.00 88.75 292 ASP A O 1
ATOM 2395 N N . SER A 1 293 ? 5.338 -3.031 4.067 1.00 94.19 293 SER A N 1
ATOM 2396 C CA . SER A 1 293 ? 4.586 -2.713 2.834 1.00 94.19 293 SER A CA 1
ATOM 2397 C C . SER A 1 293 ? 3.166 -3.292 2.797 1.00 94.19 293 SER A C 1
ATOM 2399 O O . SER A 1 293 ? 2.324 -2.809 2.038 1.00 94.19 293 SER A O 1
ATOM 2401 N N . LEU A 1 294 ? 2.887 -4.313 3.613 1.00 96.56 294 LEU A N 1
ATOM 2402 C CA . LEU A 1 294 ? 1.547 -4.820 3.885 1.00 96.56 294 LEU A CA 1
ATOM 2403 C C . LEU A 1 294 ? 1.375 -5.103 5.383 1.00 96.56 294 LEU A C 1
ATOM 2405 O O . LEU A 1 294 ? 2.066 -5.942 5.963 1.00 96.56 294 LEU A O 1
ATOM 2409 N N . ASN A 1 295 ? 0.386 -4.455 5.994 1.00 95.12 295 ASN A N 1
ATOM 2410 C CA . ASN A 1 295 ? -0.041 -4.695 7.366 1.00 95.12 295 ASN A CA 1
ATOM 2411 C C . ASN A 1 295 ? -1.480 -5.213 7.381 1.00 95.12 295 ASN A C 1
ATOM 2413 O O . ASN A 1 295 ? -2.400 -4.518 6.957 1.00 95.12 295 ASN A O 1
ATOM 2417 N N . VAL A 1 296 ? -1.663 -6.443 7.859 1.00 96.25 296 VAL A N 1
ATOM 2418 C CA . VAL A 1 296 ? -2.978 -7.081 7.950 1.00 96.25 296 VAL A CA 1
ATOM 2419 C C . VAL A 1 296 ? -3.499 -6.956 9.377 1.00 96.25 296 VAL A C 1
ATOM 2421 O O . VAL A 1 296 ? -2.860 -7.416 10.326 1.00 96.25 296 VAL A O 1
ATOM 2424 N N . GLN A 1 297 ? -4.670 -6.346 9.523 1.00 95.44 297 GLN A N 1
ATOM 2425 C CA . GLN A 1 297 ? -5.336 -6.114 10.801 1.00 95.44 297 GLN A CA 1
ATOM 2426 C C . GLN A 1 297 ? -6.733 -6.731 10.811 1.00 95.44 297 GLN A C 1
ATOM 2428 O O . GLN A 1 297 ? -7.333 -6.972 9.766 1.00 95.44 297 GLN A O 1
ATOM 2433 N N . ARG A 1 298 ? -7.248 -7.004 12.012 1.00 96.44 298 ARG A N 1
ATOM 2434 C CA . ARG A 1 298 ? -8.614 -7.492 12.220 1.00 96.44 298 ARG A CA 1
ATOM 2435 C C . ARG A 1 298 ? -9.407 -6.396 12.903 1.00 96.44 298 ARG A C 1
ATOM 2437 O O . ARG A 1 298 ? -9.206 -6.153 14.091 1.00 96.44 298 ARG A O 1
ATOM 2444 N N . GLY A 1 299 ? -10.270 -5.759 12.129 1.00 97.44 299 GLY A N 1
ATOM 2445 C CA . GLY A 1 299 ? -11.074 -4.638 12.573 1.00 97.44 299 GLY A CA 1
ATOM 2446 C C . GLY A 1 299 ? -12.548 -4.989 12.722 1.00 97.44 299 GLY A C 1
ATOM 2447 O O . GLY A 1 299 ? -12.973 -6.130 12.519 1.00 97.44 299 GLY A O 1
ATOM 2448 N N . VAL A 1 300 ? -13.337 -3.969 13.046 1.00 98.31 300 VAL A N 1
ATOM 2449 C CA . VAL A 1 300 ? -14.798 -4.033 13.138 1.00 98.31 300 VAL A CA 1
ATOM 2450 C C . VAL A 1 300 ? -15.407 -2.874 12.345 1.00 98.31 300 VAL A C 1
ATOM 2452 O O . VAL A 1 300 ? -15.016 -1.722 12.528 1.00 98.31 300 VAL A O 1
ATOM 2455 N N . LEU A 1 301 ? -16.342 -3.179 11.445 1.00 97.25 301 LEU A N 1
ATOM 2456 C CA . LEU A 1 301 ? -17.074 -2.229 10.600 1.00 97.25 301 LEU A CA 1
ATOM 2457 C C . LEU A 1 301 ? -18.479 -1.988 11.131 1.00 97.25 301 LEU A C 1
ATOM 2459 O O . LEU A 1 301 ? -19.115 -2.901 11.655 1.00 97.25 301 LEU A O 1
ATOM 2463 N N . GLU A 1 302 ? -19.006 -0.783 10.944 1.00 97.19 302 GLU A N 1
ATOM 2464 C CA . GLU A 1 302 ? -20.434 -0.547 11.159 1.00 97.19 302 GLU A CA 1
ATOM 2465 C C . GLU A 1 302 ? -21.304 -1.374 10.177 1.00 97.19 302 GLU A C 1
ATOM 2467 O O . GLU A 1 302 ? -20.896 -1.635 9.039 1.00 97.19 302 GLU A O 1
ATOM 2472 N N . PRO A 1 303 ? -22.526 -1.776 10.573 1.00 95.94 303 PRO A N 1
ATOM 2473 C CA . PRO A 1 303 ? -23.350 -2.683 9.773 1.00 95.94 303 PRO A CA 1
ATOM 2474 C C . PRO A 1 303 ? -23.884 -2.086 8.466 1.00 95.94 303 PRO A C 1
ATOM 2476 O O . PRO A 1 303 ? -24.132 -2.839 7.524 1.00 95.94 303 PRO A O 1
ATOM 2479 N N . ALA A 1 304 ? -24.007 -0.756 8.384 1.00 94.31 304 ALA A N 1
ATOM 2480 C CA . ALA A 1 304 ? -24.519 -0.040 7.211 1.00 94.31 304 ALA A CA 1
ATOM 2481 C C . ALA A 1 304 ? -23.701 -0.297 5.931 1.00 94.31 304 ALA A C 1
ATOM 2483 O O . ALA A 1 304 ? -24.194 -0.100 4.825 1.00 94.31 304 ALA A O 1
ATOM 2484 N N . VAL A 1 305 ? -22.462 -0.791 6.054 1.00 92.69 305 VAL A N 1
ATOM 2485 C CA . VAL A 1 305 ? -21.638 -1.164 4.896 1.00 92.69 305 VAL A CA 1
ATOM 2486 C C . VAL A 1 305 ? -22.286 -2.257 4.032 1.00 92.69 305 VAL A C 1
ATOM 2488 O O . VAL A 1 305 ? -22.015 -2.321 2.837 1.00 92.69 305 VAL A O 1
ATOM 2491 N N . ARG A 1 306 ? -23.164 -3.094 4.607 1.00 90.69 306 ARG A N 1
ATOM 2492 C CA . ARG A 1 306 ? -23.888 -4.151 3.875 1.00 90.69 306 ARG A CA 1
ATOM 2493 C C . ARG A 1 306 ? -24.946 -3.615 2.915 1.00 90.69 306 ARG A C 1
ATOM 2495 O O . ARG A 1 306 ? -25.321 -4.333 1.993 1.00 90.69 306 ARG A O 1
ATOM 2502 N N . ASP A 1 307 ? -25.406 -2.387 3.132 1.00 90.94 307 ASP A N 1
ATOM 2503 C CA . ASP A 1 307 ? -26.410 -1.740 2.286 1.00 90.94 307 ASP A CA 1
ATOM 2504 C C . ASP A 1 307 ? -25.770 -1.019 1.086 1.00 90.94 307 ASP A C 1
ATOM 2506 O O . ASP A 1 307 ? -26.464 -0.584 0.166 1.00 90.94 307 ASP A O 1
ATOM 2510 N N . LEU A 1 308 ? -24.437 -0.902 1.073 1.00 91.00 308 LEU A N 1
ATOM 2511 C CA . LEU A 1 308 ? -23.687 -0.327 -0.036 1.00 91.00 308 LEU A CA 1
ATOM 2512 C C . LEU A 1 308 ? -23.522 -1.337 -1.178 1.00 91.00 308 LEU A C 1
ATOM 2514 O O . LEU A 1 308 ? -23.533 -2.553 -0.983 1.00 91.00 308 LEU A O 1
ATOM 2518 N N . ALA A 1 309 ? -23.323 -0.823 -2.393 1.00 89.69 309 ALA A N 1
ATOM 2519 C CA . ALA A 1 309 ? -23.008 -1.668 -3.539 1.00 89.69 309 ALA A CA 1
ATOM 2520 C C . ALA A 1 309 ? -21.711 -2.463 -3.295 1.00 89.69 309 ALA A C 1
ATOM 2522 O O . ALA A 1 309 ? -20.764 -1.962 -2.689 1.00 89.69 309 ALA A O 1
ATOM 2523 N N . ALA A 1 310 ? -21.651 -3.698 -3.802 1.00 83.62 310 ALA A N 1
ATOM 2524 C CA . ALA A 1 310 ? -20.501 -4.586 -3.608 1.00 83.62 310 ALA A CA 1
ATOM 2525 C C . ALA A 1 310 ? -19.184 -4.011 -4.170 1.00 83.62 310 ALA A C 1
ATOM 2527 O O . ALA A 1 310 ? -18.108 -4.350 -3.692 1.00 83.62 310 ALA A O 1
ATOM 2528 N N . ASP A 1 311 ? -19.267 -3.124 -5.162 1.00 84.69 311 ASP A N 1
ATOM 2529 C CA . ASP A 1 311 ? -18.153 -2.395 -5.767 1.00 84.69 311 ASP A CA 1
ATOM 2530 C C . ASP A 1 311 ? -18.054 -0.941 -5.258 1.00 84.69 311 ASP A C 1
ATOM 2532 O O . ASP A 1 311 ? -17.496 -0.062 -5.921 1.00 84.69 311 ASP A O 1
ATOM 2536 N N . GLN A 1 312 ? -18.605 -0.636 -4.083 1.00 94.62 312 GLN A N 1
ATOM 2537 C CA . GLN A 1 312 ? -18.530 0.703 -3.513 1.00 94.62 312 GLN A CA 1
ATOM 2538 C C . GLN A 1 312 ? -17.180 0.920 -2.818 1.00 94.62 312 GLN A C 1
ATOM 2540 O O . GLN A 1 312 ? -16.803 0.225 -1.875 1.00 94.62 312 GLN A O 1
ATOM 2545 N N . ARG A 1 313 ? -16.464 1.965 -3.243 1.00 97.62 313 ARG A N 1
ATOM 2546 C CA . ARG A 1 313 ? -15.324 2.510 -2.488 1.00 97.62 313 ARG A CA 1
ATOM 2547 C C . ARG A 1 313 ? -15.853 3.327 -1.331 1.00 97.62 313 ARG A C 1
ATOM 2549 O O . ARG A 1 313 ? -16.754 4.136 -1.534 1.00 97.62 313 ARG A O 1
ATOM 2556 N N . VAL A 1 314 ? -15.261 3.177 -0.162 1.00 97.94 314 VAL A N 1
ATOM 2557 C CA . VAL A 1 314 ? -15.725 3.825 1.066 1.00 97.94 314 VAL A CA 1
ATOM 2558 C C . VAL A 1 314 ? -14.592 4.597 1.714 1.00 97.94 314 VAL A C 1
ATOM 2560 O O . VAL A 1 314 ? -13.422 4.258 1.550 1.00 97.94 314 VAL A O 1
ATOM 2563 N N . GLN A 1 315 ? -14.924 5.653 2.445 1.00 98.25 315 GLN A N 1
ATOM 2564 C CA . GLN A 1 315 ? -13.979 6.276 3.358 1.00 98.25 315 GLN A CA 1
ATOM 2565 C C . GLN A 1 315 ? -14.268 5.754 4.762 1.00 98.25 315 GLN A C 1
ATOM 2567 O O . GLN A 1 315 ? -15.335 6.023 5.312 1.00 98.25 315 GLN A O 1
ATOM 2572 N N . PHE A 1 316 ? -13.303 5.058 5.354 1.00 98.06 316 PHE A N 1
ATOM 2573 C CA . PHE A 1 316 ? -13.325 4.795 6.787 1.00 98.06 316 PHE A CA 1
ATOM 2574 C C . PHE A 1 316 ? -12.927 6.090 7.486 1.00 98.06 316 PHE A C 1
ATOM 2576 O O . PHE A 1 316 ? -11.817 6.598 7.284 1.00 98.06 316 PHE A O 1
ATOM 2583 N N . GLU A 1 317 ? -13.864 6.676 8.231 1.00 94.94 317 GLU A N 1
ATOM 2584 C CA . GLU A 1 317 ? -13.662 7.979 8.860 1.00 94.94 317 GLU A CA 1
ATOM 2585 C C . GLU A 1 317 ? -12.368 7.993 9.685 1.00 94.94 317 GLU A C 1
ATOM 2587 O O . GLU A 1 317 ? -12.089 7.066 10.435 1.00 94.94 317 GLU A O 1
ATOM 2592 N N . ARG A 1 318 ? -11.564 9.054 9.526 1.00 93.38 318 ARG A N 1
ATOM 2593 C CA . ARG A 1 318 ? -10.242 9.245 10.164 1.00 93.38 318 ARG A CA 1
ATOM 2594 C C . ARG A 1 318 ? -9.136 8.261 9.747 1.00 93.38 318 ARG A C 1
ATOM 2596 O O . ARG A 1 318 ? -7.984 8.548 10.054 1.00 93.38 318 ARG A O 1
ATOM 2603 N N . GLN A 1 319 ? -9.439 7.209 8.988 1.00 95.38 319 GLN A N 1
ATOM 2604 C CA . GLN A 1 319 ? -8.458 6.199 8.574 1.00 95.38 319 GLN A CA 1
ATOM 2605 C C . GLN A 1 319 ? -7.958 6.399 7.138 1.00 95.38 319 GLN A C 1
ATOM 2607 O O . GLN A 1 319 ? -6.768 6.603 6.890 1.00 95.38 319 GLN A O 1
ATOM 2612 N N . GLY A 1 320 ? -8.856 6.358 6.157 1.00 97.00 320 GLY A N 1
ATOM 2613 C CA . GLY A 1 320 ? -8.465 6.347 4.747 1.00 97.00 320 GLY A CA 1
ATOM 2614 C C . GLY A 1 320 ? -9.596 5.940 3.823 1.00 97.00 320 GLY A C 1
ATOM 2615 O O . GLY A 1 320 ? -10.744 5.793 4.243 1.00 97.00 320 GLY A O 1
ATOM 2616 N N . TYR A 1 321 ? -9.257 5.741 2.556 1.00 98.50 321 TYR A N 1
ATOM 2617 C CA . TYR A 1 321 ? -10.173 5.191 1.566 1.00 98.50 321 TYR A CA 1
ATOM 2618 C C . TYR A 1 321 ? -9.904 3.708 1.378 1.00 98.50 321 TYR A C 1
ATOM 2620 O O . TYR A 1 321 ? -8.750 3.296 1.267 1.00 98.50 321 TYR A O 1
ATOM 2628 N N . PHE A 1 322 ? -10.971 2.923 1.326 1.00 98.50 322 PHE A N 1
ATOM 2629 C CA . PHE A 1 322 ? -10.930 1.473 1.307 1.00 98.50 322 PHE A CA 1
ATOM 2630 C C . PHE A 1 322 ? -11.842 0.904 0.223 1.00 98.50 322 PHE A C 1
ATOM 2632 O O . PHE A 1 322 ? -12.783 1.548 -0.254 1.00 98.50 322 PHE A O 1
ATOM 2639 N N . TRP A 1 323 ? -11.531 -0.324 -0.167 1.00 97.00 323 TRP A N 1
ATOM 2640 C CA . TRP A 1 323 ? -12.200 -1.071 -1.220 1.00 97.00 323 TRP A CA 1
ATOM 2641 C C . TRP A 1 323 ? -12.318 -2.544 -0.810 1.00 97.00 323 TRP A C 1
ATOM 2643 O O . TRP A 1 323 ? -11.309 -3.096 -0.365 1.00 97.00 323 TRP A O 1
ATOM 2653 N N . PRO A 1 324 ? -13.491 -3.190 -0.946 1.00 96.88 324 PRO A N 1
ATOM 2654 C CA . PRO A 1 324 ? -13.606 -4.624 -0.693 1.00 96.88 324 PRO A CA 1
ATOM 2655 C C . PRO A 1 324 ? -12.748 -5.400 -1.703 1.00 96.88 324 PRO A C 1
ATOM 2657 O O . PRO A 1 324 ? -12.935 -5.243 -2.906 1.00 96.88 324 PRO A O 1
ATOM 2660 N N . ASP A 1 325 ? -11.787 -6.209 -1.241 1.00 96.94 325 ASP A N 1
ATOM 2661 C CA . ASP A 1 325 ? -10.886 -6.951 -2.135 1.00 96.94 325 ASP A CA 1
ATOM 2662 C C . ASP A 1 325 ? -11.711 -7.828 -3.095 1.00 96.94 325 ASP A C 1
ATOM 2664 O O . ASP A 1 325 ? -12.529 -8.623 -2.633 1.00 96.94 325 ASP A O 1
ATOM 2668 N N . PRO A 1 326 ? -11.539 -7.683 -4.420 1.00 94.94 326 PRO A N 1
ATOM 2669 C CA . PRO A 1 326 ? -12.431 -8.318 -5.384 1.00 94.94 326 PRO A CA 1
ATOM 2670 C C . PRO A 1 326 ? -12.200 -9.829 -5.504 1.00 94.94 326 PRO A C 1
ATOM 2672 O O . PRO A 1 326 ? -13.044 -10.514 -6.078 1.00 94.94 326 PRO A O 1
ATOM 2675 N N . ASP A 1 327 ? -11.071 -10.328 -4.996 1.00 94.62 327 ASP A N 1
ATOM 2676 C CA . ASP A 1 327 ? -10.680 -11.729 -5.106 1.00 94.62 327 ASP A CA 1
ATOM 2677 C C . ASP A 1 327 ? -10.977 -12.478 -3.791 1.00 94.62 327 ASP A C 1
ATOM 2679 O O . ASP A 1 327 ? -11.466 -13.606 -3.823 1.00 94.62 327 ASP A O 1
ATOM 2683 N N . ASP A 1 328 ? -10.729 -11.841 -2.639 1.00 95.25 328 ASP A N 1
ATOM 2684 C CA . ASP A 1 328 ? -10.767 -12.486 -1.320 1.00 95.25 328 ASP A CA 1
ATOM 2685 C C . ASP A 1 328 ? -11.969 -12.080 -0.447 1.00 95.25 328 ASP A C 1
ATOM 2687 O O . ASP A 1 328 ? -12.292 -12.785 0.511 1.00 95.25 328 ASP A O 1
ATOM 2691 N N . SER A 1 329 ? -12.630 -10.950 -0.725 1.00 94.94 329 SER A N 1
ATOM 2692 C CA . SER A 1 329 ? -13.757 -10.485 0.093 1.00 94.94 329 SER A CA 1
ATOM 2693 C C . SER A 1 329 ? -15.045 -11.223 -0.265 1.00 94.94 329 SER A C 1
ATOM 2695 O O . SER A 1 329 ? -15.432 -11.319 -1.429 1.00 94.94 329 SER A O 1
ATOM 2697 N N . THR A 1 330 ? -15.756 -11.710 0.750 1.00 92.44 330 THR A N 1
ATOM 2698 C CA . THR A 1 330 ? -17.045 -12.401 0.602 1.00 92.44 330 THR A CA 1
ATOM 2699 C C . THR A 1 330 ? -18.076 -11.836 1.583 1.00 92.44 330 THR A C 1
ATOM 2701 O O . THR A 1 330 ? -17.691 -11.214 2.573 1.00 92.44 330 THR A O 1
ATOM 2704 N N . PRO A 1 331 ? -19.389 -12.069 1.380 1.00 88.12 331 PRO A N 1
ATOM 2705 C CA . PRO A 1 331 ? -20.418 -11.603 2.316 1.00 88.12 331 PRO A CA 1
ATOM 2706 C C . PRO A 1 331 ? -20.234 -12.079 3.769 1.00 88.12 331 PRO A C 1
ATOM 2708 O O . PRO A 1 331 ? -20.637 -11.376 4.696 1.00 88.12 331 PRO A O 1
ATOM 2711 N N . ASP A 1 332 ? -19.612 -13.247 3.963 1.00 88.75 332 ASP A N 1
ATOM 2712 C CA . ASP A 1 332 ? -19.382 -13.860 5.280 1.00 88.75 332 ASP A CA 1
ATOM 2713 C C . ASP A 1 332 ? -17.991 -13.549 5.862 1.00 88.75 332 ASP A C 1
ATOM 2715 O O . ASP A 1 332 ? -17.783 -13.659 7.071 1.00 88.75 332 ASP A O 1
ATOM 2719 N N . ALA A 1 333 ? -17.037 -13.147 5.019 1.00 93.81 333 ALA A N 1
ATOM 2720 C CA . ALA A 1 333 ? -15.675 -12.796 5.404 1.00 93.81 333 ALA A CA 1
ATOM 2721 C C . ALA A 1 333 ? -15.218 -11.572 4.605 1.00 93.81 333 ALA A C 1
ATOM 2723 O O . ALA A 1 333 ? -14.687 -11.688 3.498 1.00 93.81 333 ALA A O 1
ATOM 2724 N N . LEU A 1 334 ? -15.456 -10.390 5.174 1.00 95.69 334 LEU A N 1
ATOM 2725 C CA . LEU A 1 334 ? -15.104 -9.125 4.543 1.00 95.69 334 LEU A CA 1
ATOM 2726 C C . LEU A 1 334 ? -13.592 -8.894 4.600 1.00 95.69 334 LEU A C 1
ATOM 2728 O O . LEU A 1 334 ? -12.982 -8.947 5.670 1.00 95.69 334 LEU A O 1
ATOM 2732 N N . VAL A 1 335 ? -13.014 -8.563 3.449 1.00 97.62 335 VAL A N 1
ATOM 2733 C CA . VAL A 1 335 ? -11.618 -8.144 3.299 1.00 97.62 335 VAL A CA 1
ATOM 2734 C C . VAL A 1 335 ? -11.608 -6.784 2.619 1.00 97.62 335 VAL A C 1
ATOM 2736 O O . VAL A 1 335 ? -12.171 -6.630 1.538 1.00 97.62 335 VAL A O 1
ATOM 2739 N N . TYR A 1 336 ? -10.974 -5.789 3.234 1.00 98.25 336 TYR A N 1
ATOM 2740 C CA . TYR A 1 336 ? -10.864 -4.439 2.689 1.00 98.25 336 TYR A CA 1
ATOM 2741 C C . TYR A 1 336 ? -9.406 -4.041 2.479 1.00 98.25 336 TYR A C 1
ATOM 2743 O O . TYR A 1 336 ? -8.609 -4.006 3.415 1.00 98.25 336 TYR A O 1
ATOM 2751 N N . ASN A 1 337 ? -9.091 -3.654 1.248 1.00 98.44 337 ASN A N 1
ATOM 2752 C CA . ASN A 1 337 ? -7.821 -3.059 0.861 1.00 98.44 337 ASN A CA 1
ATOM 2753 C C . ASN A 1 337 ? -7.848 -1.555 1.120 1.00 98.44 337 ASN A C 1
ATOM 2755 O O . ASN A 1 337 ? -8.780 -0.867 0.697 1.00 98.44 337 ASN A O 1
ATOM 2759 N N . GLN A 1 338 ? -6.809 -1.023 1.760 1.00 98.31 338 GLN A N 1
ATOM 2760 C CA . GLN A 1 338 ? -6.607 0.417 1.837 1.00 98.31 338 GLN A CA 1
ATOM 2761 C C . GLN A 1 338 ? -6.117 0.941 0.483 1.00 98.31 338 GLN A C 1
ATOM 2763 O O . GLN A 1 338 ? -5.018 0.630 0.024 1.00 98.31 338 GLN A O 1
ATOM 2768 N N . ILE A 1 339 ? -6.920 1.789 -0.153 1.00 98.25 339 ILE A N 1
ATOM 2769 C CA . ILE A 1 339 ? -6.534 2.470 -1.388 1.00 98.25 339 ILE A CA 1
ATOM 2770 C C . ILE A 1 339 ? -5.441 3.489 -1.058 1.00 98.25 339 ILE A C 1
ATOM 2772 O O . ILE A 1 339 ? -4.352 3.443 -1.627 1.00 98.25 339 ILE A O 1
ATOM 2776 N N . VAL A 1 340 ? -5.723 4.392 -0.116 1.00 96.75 340 VAL A N 1
ATOM 2777 C CA . VAL A 1 340 ? -4.817 5.469 0.309 1.00 96.75 340 VAL A CA 1
ATOM 2778 C C . VAL A 1 340 ? -5.205 5.966 1.717 1.00 96.75 340 VAL A C 1
ATOM 2780 O O . VAL A 1 340 ? -6.406 6.088 1.996 1.00 96.75 340 VAL A O 1
ATOM 2783 N N . PRO A 1 341 ? -4.245 6.253 2.621 1.00 94.31 341 PRO A N 1
ATOM 2784 C CA . PRO A 1 341 ? -4.539 6.839 3.935 1.00 94.31 341 PRO A CA 1
ATOM 2785 C C . PRO A 1 341 ? -5.027 8.292 3.810 1.00 94.31 341 PRO A C 1
ATOM 2787 O O . PRO A 1 341 ? -4.791 8.937 2.791 1.00 94.31 341 PRO A O 1
ATOM 2790 N N . LEU A 1 342 ? -5.696 8.853 4.828 1.00 87.69 342 LEU A N 1
ATOM 2791 C CA . LEU A 1 342 ? -6.198 10.245 4.769 1.00 87.69 342 LEU A CA 1
ATOM 2792 C C . LEU A 1 342 ? -5.101 11.317 4.768 1.00 87.69 342 LEU A C 1
ATOM 2794 O O . LEU A 1 342 ? -5.301 12.392 4.203 1.00 87.69 342 LEU A O 1
ATOM 2798 N N . ARG A 1 343 ? -3.970 11.041 5.414 1.00 72.94 343 ARG A N 1
ATOM 2799 C CA . ARG A 1 343 ? -2.793 11.913 5.462 1.00 72.94 343 ARG A CA 1
ATOM 2800 C C . ARG A 1 343 ? -1.568 11.119 5.044 1.00 72.94 343 ARG A C 1
ATOM 2802 O O . ARG A 1 343 ? -1.550 9.902 5.213 1.00 72.94 343 ARG A O 1
ATOM 2809 N N . ASP A 1 344 ? -0.587 11.822 4.500 1.00 58.28 344 ASP A N 1
ATOM 2810 C CA . ASP A 1 344 ? 0.734 11.255 4.274 1.00 58.28 344 ASP A CA 1
ATOM 2811 C C . ASP A 1 344 ? 1.450 11.125 5.626 1.00 58.28 344 ASP A C 1
ATOM 2813 O O . ASP A 1 344 ? 1.591 12.103 6.360 1.00 58.28 344 ASP A O 1
ATOM 2817 N N . THR A 1 345 ? 1.830 9.903 5.984 1.00 51.84 345 THR A N 1
ATOM 2818 C CA . THR A 1 345 ? 2.554 9.594 7.222 1.00 51.84 345 THR A CA 1
ATOM 2819 C C . THR A 1 345 ? 4.051 9.874 7.111 1.00 51.84 345 THR A C 1
ATOM 2821 O O . THR A 1 345 ? 4.715 9.968 8.141 1.00 51.84 345 THR A O 1
ATOM 2824 N N . TRP A 1 346 ? 4.578 10.016 5.890 1.00 50.31 346 TRP A N 1
ATOM 2825 C CA . TRP A 1 346 ? 6.006 10.172 5.618 1.00 50.31 346 TRP A CA 1
ATOM 2826 C C . TRP A 1 346 ? 6.454 11.636 5.651 1.00 50.31 346 TRP A C 1
ATOM 2828 O O . TRP A 1 346 ? 7.499 11.929 6.224 1.00 50.31 346 TRP A O 1
ATOM 2838 N N . GLY A 1 347 ? 5.646 12.576 5.144 1.00 43.25 347 GLY A N 1
ATOM 2839 C CA . GLY A 1 347 ? 5.938 14.014 5.243 1.00 43.25 347 GLY A CA 1
ATOM 2840 C C . GLY A 1 347 ? 6.021 14.566 6.679 1.00 43.25 347 GLY A C 1
ATOM 2841 O O . GLY A 1 347 ? 6.590 15.637 6.897 1.00 43.25 347 GLY A O 1
ATOM 2842 N N . ASP A 1 348 ? 5.486 13.840 7.666 1.00 40.88 348 ASP A N 1
ATOM 2843 C CA . ASP A 1 348 ? 5.622 14.179 9.086 1.00 40.88 348 ASP A CA 1
ATOM 2844 C C . ASP A 1 348 ? 6.955 13.693 9.687 1.00 40.88 348 ASP A C 1
ATOM 2846 O O . ASP A 1 348 ? 7.412 14.288 10.660 1.00 40.88 348 ASP A O 1
ATOM 2850 N N . GLU A 1 349 ? 7.626 12.677 9.123 1.00 40.56 349 GLU A N 1
ATOM 2851 C CA . GLU A 1 349 ? 8.914 12.186 9.648 1.00 40.56 349 GLU A CA 1
ATOM 2852 C C . GLU A 1 349 ? 10.041 13.220 9.504 1.00 40.56 349 GLU A C 1
ATOM 2854 O O . GLU A 1 349 ? 10.855 13.363 10.414 1.00 40.56 349 GLU A O 1
ATOM 2859 N N . ASP A 1 350 ? 10.021 14.029 8.441 1.00 37.69 350 ASP A N 1
ATOM 2860 C CA . ASP A 1 350 ? 10.960 15.147 8.244 1.00 37.69 350 ASP A CA 1
ATOM 2861 C C . ASP A 1 350 ? 10.784 16.283 9.274 1.00 37.69 350 ASP A C 1
ATOM 2863 O O . ASP A 1 350 ? 11.640 17.164 9.394 1.00 37.69 350 ASP A O 1
ATOM 2867 N N . ARG A 1 351 ? 9.673 16.287 10.026 1.00 37.78 351 ARG A N 1
ATOM 2868 C CA . ARG A 1 351 ? 9.358 17.284 11.066 1.00 37.78 351 ARG A CA 1
ATOM 2869 C C . ARG A 1 351 ? 9.640 16.804 12.487 1.00 37.78 351 ARG A C 1
ATOM 2871 O O . ARG A 1 351 ? 9.562 17.612 13.411 1.00 37.78 351 ARG A O 1
ATOM 2878 N N . LEU A 1 352 ? 9.950 15.523 12.665 1.00 42.78 352 LEU A N 1
ATOM 2879 C CA . LEU A 1 352 ? 10.208 14.930 13.972 1.00 42.78 352 LEU A CA 1
ATOM 2880 C C . LEU A 1 352 ? 11.648 15.187 14.411 1.00 42.78 352 LEU A C 1
ATOM 2882 O O . LEU A 1 352 ? 12.598 15.148 13.627 1.00 42.78 352 LEU A O 1
ATOM 2886 N N . THR A 1 353 ? 11.826 15.428 15.704 1.00 56.31 353 THR A N 1
ATOM 2887 C CA . THR A 1 353 ? 13.155 15.487 16.307 1.00 56.31 353 THR A CA 1
ATOM 2888 C C . THR A 1 353 ? 13.825 14.110 16.261 1.00 56.31 353 THR A C 1
ATOM 2890 O O . THR A 1 353 ? 13.168 13.071 16.212 1.00 56.31 353 THR A O 1
ATOM 2893 N N . GLN A 1 354 ? 15.159 14.072 16.326 1.00 46.19 354 GLN A N 1
ATOM 2894 C CA . GLN A 1 354 ? 15.916 12.810 16.328 1.00 46.19 354 GLN A CA 1
ATOM 2895 C C . GLN A 1 354 ? 15.485 11.854 17.456 1.00 46.19 354 GLN A C 1
ATOM 2897 O O . GLN A 1 354 ? 15.453 10.645 17.252 1.00 46.19 354 GLN A O 1
ATOM 2902 N N . ALA A 1 355 ? 15.086 12.385 18.617 1.00 52.34 355 ALA A N 1
ATOM 2903 C CA . ALA A 1 355 ? 14.581 11.583 19.730 1.00 52.34 355 ALA A CA 1
ATOM 2904 C C . ALA A 1 355 ? 13.205 10.956 19.431 1.00 52.34 355 ALA A C 1
ATOM 2906 O O . ALA A 1 355 ? 12.990 9.782 19.729 1.00 52.34 355 ALA A O 1
ATOM 2907 N N . GLU A 1 356 ? 12.296 11.703 18.798 1.00 48.53 356 GLU A N 1
ATOM 2908 C CA . GLU A 1 356 ? 10.979 11.201 18.377 1.00 48.53 356 GLU A CA 1
ATOM 2909 C C . GLU A 1 356 ? 11.099 10.175 17.242 1.00 48.53 356 GLU A C 1
ATOM 2911 O O . GLU A 1 356 ? 10.391 9.167 17.243 1.00 48.53 356 GLU A O 1
ATOM 2916 N N . LEU A 1 357 ? 12.037 10.380 16.308 1.00 41.78 357 LEU A N 1
ATOM 2917 C CA . LEU A 1 357 ? 12.374 9.408 15.263 1.00 41.78 357 LEU A CA 1
ATOM 2918 C C . LEU A 1 357 ? 12.928 8.112 15.858 1.00 41.78 357 LEU A C 1
ATOM 2920 O O . LEU A 1 357 ? 12.544 7.024 15.430 1.00 41.78 357 LEU A O 1
ATOM 2924 N N . GLU A 1 358 ? 13.804 8.199 16.858 1.00 54.69 358 GLU A N 1
ATOM 2925 C CA . GLU A 1 358 ? 14.372 7.020 17.509 1.00 54.69 358 GLU A CA 1
ATOM 2926 C C . GLU A 1 358 ? 13.335 6.271 18.358 1.00 54.69 358 GLU A C 1
ATOM 2928 O O . GLU A 1 358 ? 13.295 5.039 18.346 1.00 54.69 358 GLU A O 1
ATOM 2933 N N . GLN A 1 359 ? 12.433 6.991 19.032 1.00 59.19 359 GLN A N 1
ATOM 2934 C CA . GLN A 1 359 ? 11.305 6.388 19.739 1.00 59.19 359 GLN A CA 1
ATOM 2935 C C . GLN A 1 359 ? 10.343 5.690 18.769 1.00 59.19 359 GLN A C 1
ATOM 2937 O O . GLN A 1 359 ? 10.012 4.524 18.986 1.00 59.19 359 GLN A O 1
ATOM 2942 N N . ARG A 1 360 ? 9.962 6.345 17.663 1.00 52.88 360 ARG A N 1
ATOM 2943 C CA . ARG A 1 360 ? 9.134 5.728 16.617 1.00 52.88 360 ARG A CA 1
ATOM 2944 C C . ARG A 1 360 ? 9.812 4.523 15.984 1.00 52.88 360 ARG A C 1
ATOM 2946 O O . ARG A 1 360 ? 9.134 3.534 15.741 1.00 52.88 360 ARG A O 1
ATOM 2953 N N . ARG A 1 361 ? 11.130 4.556 15.757 1.00 55.22 361 ARG A N 1
ATOM 2954 C CA . ARG A 1 361 ? 11.893 3.387 15.284 1.00 55.22 361 ARG A CA 1
ATOM 2955 C C . ARG A 1 361 ? 11.812 2.230 16.271 1.00 55.22 361 ARG A C 1
ATOM 2957 O O . ARG A 1 361 ? 11.494 1.128 15.849 1.00 55.22 361 ARG A O 1
ATOM 2964 N N . ARG A 1 362 ? 11.997 2.473 17.572 1.00 64.62 362 ARG A N 1
ATOM 2965 C CA . ARG A 1 362 ? 11.871 1.433 18.613 1.00 64.62 362 ARG A CA 1
ATOM 2966 C C . ARG A 1 362 ? 10.445 0.890 18.728 1.00 64.62 362 ARG A C 1
ATOM 2968 O O . ARG A 1 362 ? 10.252 -0.308 18.917 1.00 64.62 362 ARG A O 1
ATOM 2975 N N . GLU A 1 363 ? 9.433 1.747 18.621 1.00 60.78 363 GLU A N 1
ATOM 2976 C CA . GLU A 1 363 ? 8.023 1.336 18.605 1.00 60.78 363 GLU A CA 1
ATOM 2977 C C . GLU A 1 363 ? 7.681 0.549 17.333 1.00 60.78 363 GLU A C 1
ATOM 2979 O O . GLU A 1 363 ? 7.001 -0.475 17.413 1.00 60.78 363 GLU A O 1
ATOM 2984 N N . LYS A 1 364 ? 8.210 0.969 16.177 1.00 49.88 364 LYS A N 1
ATOM 2985 C CA . LYS A 1 364 ? 8.097 0.278 14.887 1.00 49.88 364 LYS A CA 1
ATOM 2986 C C . LYS A 1 364 ? 8.799 -1.076 14.924 1.00 49.88 364 LYS A C 1
ATOM 2988 O O . LYS A 1 364 ? 8.210 -2.050 14.481 1.00 49.88 364 LYS A O 1
ATOM 2993 N N . GLU A 1 365 ? 9.983 -1.181 15.523 1.00 52.03 365 GLU A N 1
ATOM 2994 C CA . GLU A 1 365 ? 10.695 -2.448 15.737 1.00 52.03 365 GLU A CA 1
ATOM 2995 C C . GLU A 1 365 ? 9.901 -3.399 16.633 1.00 52.03 365 GLU A C 1
ATOM 2997 O O . GLU A 1 365 ? 9.679 -4.546 16.253 1.00 52.03 365 GLU A O 1
ATOM 3002 N N . LYS A 1 366 ? 9.373 -2.919 17.765 1.00 61.53 366 LYS A N 1
ATOM 3003 C CA . LYS A 1 366 ? 8.501 -3.720 18.643 1.00 61.53 366 LYS A CA 1
ATOM 3004 C C . LYS A 1 366 ? 7.206 -4.142 17.949 1.00 61.53 366 LYS A C 1
ATOM 3006 O O . LYS A 1 366 ? 6.724 -5.257 18.143 1.00 61.53 366 LYS A O 1
ATOM 3011 N N . ARG A 1 367 ? 6.615 -3.261 17.137 1.00 53.84 367 ARG A N 1
ATOM 3012 C CA . ARG A 1 367 ? 5.424 -3.566 16.333 1.00 53.84 367 ARG A CA 1
ATOM 3013 C C . ARG A 1 367 ? 5.745 -4.591 15.249 1.00 53.84 367 ARG A C 1
ATOM 3015 O O . ARG A 1 367 ? 4.960 -5.515 15.076 1.00 53.84 367 ARG A O 1
ATOM 3022 N N . LYS A 1 368 ? 6.893 -4.471 14.582 1.00 48.84 368 LYS A N 1
ATOM 3023 C CA . LYS A 1 368 ? 7.413 -5.411 13.581 1.00 48.84 368 LYS A CA 1
ATOM 3024 C C . LYS A 1 368 ? 7.704 -6.772 14.199 1.00 48.84 368 LYS A C 1
ATOM 3026 O O . LYS A 1 368 ? 7.368 -7.778 13.594 1.00 48.84 368 LYS A O 1
ATOM 3031 N N . GLU A 1 369 ? 8.244 -6.823 15.412 1.00 50.69 369 GLU A N 1
ATOM 3032 C CA . GLU A 1 369 ? 8.441 -8.058 16.177 1.00 50.69 369 GLU A CA 1
ATOM 3033 C C . GLU A 1 369 ? 7.096 -8.732 16.487 1.00 50.69 369 GLU A C 1
ATOM 3035 O O . GLU A 1 369 ? 6.865 -9.865 16.068 1.00 50.69 369 GLU A O 1
ATOM 3040 N N . ARG A 1 370 ? 6.134 -7.988 17.049 1.00 54.25 370 ARG A N 1
ATOM 3041 C CA . ARG A 1 370 ? 4.765 -8.482 17.309 1.00 54.25 370 ARG A CA 1
ATOM 3042 C C . ARG A 1 370 ? 4.008 -8.881 16.036 1.00 54.25 370 ARG A C 1
ATOM 3044 O O . ARG A 1 370 ? 3.207 -9.816 16.039 1.00 54.25 370 ARG A O 1
ATOM 3051 N N . GLN A 1 371 ? 4.217 -8.165 14.933 1.00 42.56 371 GLN A N 1
ATOM 3052 C CA . GLN A 1 371 ? 3.589 -8.439 13.640 1.00 42.56 371 GLN A CA 1
ATOM 3053 C C . GLN A 1 371 ? 4.268 -9.610 12.925 1.00 42.56 371 GLN A C 1
ATOM 3055 O O . GLN A 1 371 ? 3.589 -10.387 12.258 1.00 42.56 371 GLN A O 1
ATOM 3060 N N . ARG A 1 372 ? 5.578 -9.801 13.097 1.00 46.81 372 ARG A N 1
ATOM 3061 C CA . ARG A 1 372 ? 6.312 -10.992 12.659 1.00 46.81 372 ARG A CA 1
ATOM 3062 C C . ARG A 1 372 ? 5.818 -12.216 13.423 1.00 46.81 372 ARG A C 1
ATOM 3064 O O . ARG A 1 372 ? 5.459 -13.199 12.791 1.00 46.81 372 ARG A O 1
ATOM 3071 N N . GLU A 1 373 ? 5.662 -12.124 14.740 1.00 47.47 373 GLU A N 1
ATOM 3072 C CA . GLU A 1 373 ? 5.036 -13.170 15.561 1.00 47.47 373 GLU A CA 1
ATOM 3073 C C . GLU A 1 373 ? 3.597 -13.484 15.119 1.00 47.47 373 GLU A C 1
ATOM 3075 O O . GLU A 1 373 ? 3.219 -14.650 15.003 1.00 47.47 373 GLU A O 1
ATOM 3080 N N . ARG A 1 374 ? 2.789 -12.461 14.800 1.00 44.69 374 ARG A N 1
ATOM 3081 C CA . ARG A 1 374 ? 1.419 -12.643 14.281 1.00 44.69 374 ARG A CA 1
ATOM 3082 C C . ARG A 1 374 ? 1.370 -13.193 12.852 1.00 44.69 374 ARG A C 1
ATOM 3084 O O . ARG A 1 374 ? 0.498 -14.001 12.568 1.00 44.69 374 ARG A O 1
ATOM 3091 N N . SER A 1 375 ? 2.280 -12.793 11.964 1.00 40.28 375 SER A N 1
ATOM 3092 C CA . SER A 1 375 ? 2.343 -13.260 10.565 1.00 40.28 375 SER A CA 1
ATOM 3093 C C . SER A 1 375 ? 2.981 -14.644 10.419 1.00 40.28 375 SER A C 1
ATOM 3095 O O . SER A 1 375 ? 2.683 -15.362 9.465 1.00 40.28 375 SER A O 1
ATOM 3097 N N . LEU A 1 376 ? 3.790 -15.060 11.396 1.00 43.75 376 LEU A N 1
ATOM 3098 C CA . LEU A 1 376 ? 4.187 -16.455 11.605 1.00 43.75 376 LEU A CA 1
ATOM 3099 C C . LEU A 1 376 ? 3.000 -17.312 12.080 1.00 43.75 376 LEU A C 1
ATOM 3101 O O . LEU A 1 376 ? 2.968 -18.517 11.844 1.00 43.75 376 LEU A O 1
ATOM 3105 N N . LYS A 1 377 ? 1.977 -16.699 12.686 1.00 38.69 377 LYS A N 1
ATOM 3106 C CA . LYS A 1 377 ? 0.752 -17.368 13.138 1.00 38.69 377 LYS A CA 1
ATOM 3107 C C . LYS A 1 377 ? -0.237 -17.536 11.976 1.00 38.69 377 LYS A C 1
ATOM 3109 O O . LYS A 1 377 ? -1.227 -16.821 11.868 1.00 38.69 377 LYS A O 1
ATOM 3114 N N . GLY A 1 378 ? 0.034 -18.501 11.097 1.00 41.84 378 GLY A N 1
ATOM 3115 C CA . GLY A 1 378 ? -0.882 -18.883 10.010 1.00 41.84 378 GLY A CA 1
ATOM 3116 C C . GLY A 1 378 ? -0.212 -19.214 8.679 1.00 41.84 378 GLY A C 1
ATOM 3117 O O . GLY A 1 378 ? -0.840 -19.856 7.842 1.00 41.84 378 GLY A O 1
ATOM 3118 N N . LYS A 1 379 ? 1.065 -18.859 8.491 1.00 40.25 379 LYS A N 1
ATOM 3119 C CA . LYS A 1 379 ? 1.895 -19.492 7.460 1.00 40.25 379 LYS A CA 1
ATOM 3120 C C . LYS A 1 379 ? 2.199 -20.916 7.917 1.00 40.25 379 LYS A C 1
ATOM 3122 O O . LYS A 1 379 ? 2.516 -21.127 9.087 1.00 40.25 379 LYS A O 1
ATOM 3127 N N . THR A 1 380 ? 2.064 -21.896 7.027 1.00 48.47 380 THR A N 1
ATOM 3128 C CA . THR A 1 380 ? 2.562 -23.249 7.290 1.00 48.47 380 THR A CA 1
ATOM 3129 C C . THR A 1 380 ? 4.045 -23.103 7.592 1.00 48.47 380 THR A C 1
ATOM 3131 O O . THR A 1 380 ? 4.799 -22.695 6.713 1.00 48.47 380 THR A O 1
ATOM 3134 N N . ASP A 1 381 ? 4.435 -23.317 8.849 1.00 60.88 381 ASP A N 1
ATOM 3135 C CA . ASP A 1 381 ? 5.838 -23.277 9.244 1.00 60.88 381 ASP A CA 1
ATOM 3136 C C . ASP A 1 381 ? 6.602 -24.198 8.279 1.00 60.88 381 ASP A C 1
ATOM 3138 O O . ASP A 1 381 ? 6.197 -25.355 8.133 1.00 60.88 381 ASP A O 1
ATOM 3142 N N . PRO A 1 382 ? 7.626 -23.709 7.553 1.00 60.72 382 PRO A N 1
ATOM 3143 C CA . PRO A 1 382 ? 8.368 -24.531 6.597 1.00 60.72 382 PRO A CA 1
ATOM 3144 C C . PRO A 1 382 ? 9.030 -25.745 7.272 1.00 60.72 382 PRO A C 1
ATOM 3146 O O . PRO A 1 382 ? 9.383 -26.706 6.599 1.00 60.72 382 PRO A O 1
ATOM 3149 N N . VAL A 1 383 ? 9.110 -25.736 8.608 1.00 69.94 383 VAL A N 1
ATOM 3150 C CA . VAL A 1 383 ? 9.573 -26.841 9.455 1.00 69.94 383 VAL A CA 1
ATOM 3151 C C . VAL A 1 383 ? 8.451 -27.833 9.812 1.00 69.94 383 VAL A C 1
ATOM 3153 O O . VAL A 1 383 ? 8.725 -28.966 10.180 1.00 69.94 383 VAL A O 1
ATOM 3156 N N . LYS A 1 384 ? 7.167 -27.469 9.673 1.00 71.50 384 LYS A N 1
ATOM 3157 C CA . LYS A 1 384 ? 6.009 -28.253 10.162 1.00 71.50 384 LYS A CA 1
ATOM 3158 C C . LYS A 1 384 ? 5.913 -29.665 9.583 1.00 71.50 384 LYS A C 1
ATOM 3160 O O . LYS A 1 384 ? 5.326 -30.540 10.212 1.00 71.50 384 LYS A O 1
ATOM 3165 N N . ASN A 1 385 ? 6.416 -29.846 8.366 1.00 71.00 385 ASN A N 1
ATOM 3166 C CA . ASN A 1 385 ? 6.382 -31.119 7.651 1.00 71.00 385 ASN A CA 1
ATOM 3167 C C . ASN A 1 385 ? 7.735 -31.844 7.680 1.00 71.00 385 ASN A C 1
ATOM 3169 O O . ASN A 1 385 ? 7.862 -32.874 7.022 1.00 71.00 385 ASN A O 1
ATOM 3173 N N . LEU A 1 386 ? 8.724 -31.300 8.396 1.00 81.88 386 LEU A N 1
ATOM 3174 C CA . LEU A 1 386 ? 10.015 -31.941 8.582 1.00 81.88 386 LEU A CA 1
ATOM 3175 C C . LEU A 1 386 ? 9.910 -32.988 9.695 1.00 81.88 386 LEU A C 1
ATOM 3177 O O . LEU A 1 386 ? 9.245 -32.765 10.707 1.00 81.88 386 LEU A O 1
ATOM 3181 N N . ASP A 1 387 ? 10.550 -34.135 9.502 1.00 87.50 387 ASP A N 1
ATOM 3182 C CA . ASP A 1 387 ? 10.758 -35.097 10.583 1.00 87.50 387 ASP A CA 1
ATOM 3183 C C . ASP A 1 387 ? 11.848 -34.623 11.566 1.00 87.50 387 ASP A C 1
ATOM 3185 O O . ASP A 1 387 ? 12.550 -33.637 11.327 1.00 87.50 387 ASP A O 1
ATOM 3189 N N . ASP A 1 388 ? 12.015 -35.338 12.683 1.00 85.44 388 ASP A N 1
ATOM 3190 C CA . ASP A 1 388 ? 12.983 -34.977 13.727 1.00 85.44 388 ASP A CA 1
ATOM 3191 C C . ASP A 1 388 ? 14.426 -34.857 13.187 1.00 85.44 388 ASP A C 1
ATOM 3193 O O . ASP A 1 388 ? 15.213 -34.034 13.660 1.00 85.44 388 ASP A O 1
ATOM 3197 N N . ALA A 1 389 ? 14.810 -35.661 12.190 1.00 83.94 389 ALA A N 1
ATOM 3198 C CA . ALA A 1 389 ? 16.154 -35.623 11.613 1.00 83.94 389 ALA A CA 1
ATOM 3199 C C . ALA A 1 389 ? 16.330 -34.413 10.682 1.00 83.94 389 ALA A C 1
ATOM 3201 O O . ALA A 1 389 ? 17.356 -33.728 10.728 1.00 83.94 389 ALA A O 1
ATOM 3202 N N . GLN A 1 390 ? 15.315 -34.115 9.878 1.00 90.56 390 GLN A N 1
ATOM 3203 C CA . GLN A 1 390 ? 15.247 -32.948 9.008 1.00 90.56 390 GLN A CA 1
ATOM 3204 C C . GLN A 1 390 ? 15.215 -31.643 9.815 1.00 90.56 390 GLN A C 1
ATOM 3206 O O . GLN A 1 390 ? 15.900 -30.686 9.458 1.00 90.56 390 GLN A O 1
ATOM 3211 N N . GLN A 1 391 ? 14.503 -31.614 10.942 1.00 86.75 391 GLN A N 1
ATOM 3212 C CA . GLN A 1 391 ? 14.433 -30.451 11.824 1.00 86.75 391 GLN A CA 1
ATOM 3213 C C . GLN A 1 391 ? 15.788 -30.131 12.476 1.00 86.75 391 GLN A C 1
ATOM 3215 O O . GLN A 1 391 ? 16.212 -28.977 12.470 1.00 86.75 391 GLN A O 1
ATOM 3220 N N . ASN A 1 392 ? 16.528 -31.145 12.936 1.00 88.94 392 ASN A N 1
ATOM 3221 C CA . ASN A 1 392 ? 17.889 -30.949 13.454 1.00 88.94 392 ASN A CA 1
ATOM 3222 C C . ASN A 1 392 ? 18.843 -30.373 12.387 1.00 88.94 392 ASN A C 1
ATOM 3224 O O . ASN A 1 392 ? 19.693 -29.530 12.682 1.00 88.94 392 ASN A O 1
ATOM 3228 N N . ARG A 1 393 ? 18.712 -30.807 11.125 1.00 92.19 393 ARG A N 1
ATOM 3229 C CA . ARG A 1 393 ? 19.501 -30.241 10.017 1.00 92.19 393 ARG A CA 1
ATOM 3230 C C . ARG A 1 393 ? 19.095 -28.810 9.700 1.00 92.19 393 ARG A C 1
ATOM 3232 O O . ARG A 1 393 ? 19.977 -27.977 9.510 1.00 92.19 393 ARG A O 1
ATOM 3239 N N . PHE A 1 394 ? 17.794 -28.526 9.689 1.00 91.31 394 PHE A N 1
ATOM 3240 C CA . PHE A 1 394 ? 17.265 -27.174 9.538 1.00 91.31 394 PHE A CA 1
ATOM 3241 C C . PHE A 1 394 ? 17.857 -26.225 10.588 1.00 91.31 394 PHE A C 1
ATOM 3243 O O . PHE A 1 394 ? 18.342 -25.155 10.226 1.00 91.31 394 PHE A O 1
ATOM 3250 N N . GLU A 1 395 ? 17.872 -26.625 11.862 1.00 89.31 395 GLU A N 1
ATOM 3251 C CA . GLU A 1 395 ? 18.445 -25.822 12.949 1.00 89.31 395 GLU A CA 1
ATOM 3252 C C . GLU A 1 395 ? 19.935 -25.562 12.720 1.00 89.31 395 GLU A C 1
ATOM 3254 O O . GLU A 1 395 ? 20.372 -24.414 12.763 1.00 89.31 395 GLU A O 1
ATOM 3259 N N . ARG A 1 396 ? 20.717 -26.588 12.353 1.00 93.12 396 ARG A N 1
ATOM 3260 C CA . ARG A 1 396 ? 22.135 -26.404 12.000 1.00 93.12 396 ARG A CA 1
ATOM 3261 C C . ARG A 1 396 ? 22.311 -25.419 10.837 1.00 93.12 396 ARG A C 1
ATOM 3263 O O . ARG A 1 396 ? 23.155 -24.530 10.907 1.00 93.12 396 ARG A O 1
ATOM 3270 N N . TYR A 1 397 ? 21.529 -25.559 9.772 1.00 93.38 397 TYR A N 1
ATOM 3271 C CA . TYR A 1 397 ? 21.604 -24.697 8.592 1.00 93.38 397 TYR A CA 1
ATOM 3272 C C . TYR A 1 397 ? 21.204 -23.249 8.887 1.00 93.38 397 TYR A C 1
ATOM 3274 O O . TYR A 1 397 ? 21.875 -22.315 8.449 1.00 93.38 397 TYR A O 1
ATOM 3282 N N . HIS A 1 398 ? 20.141 -23.042 9.657 1.00 91.12 398 HIS A N 1
ATOM 3283 C CA . HIS A 1 398 ? 19.660 -21.707 9.983 1.00 91.12 398 HIS A CA 1
ATOM 3284 C C . HIS A 1 398 ? 20.531 -21.019 11.042 1.00 91.12 398 HIS A C 1
ATOM 3286 O O . HIS A 1 398 ? 20.935 -19.872 10.855 1.00 91.12 398 HIS A O 1
ATOM 3292 N N . GLU A 1 399 ? 20.837 -21.709 12.142 1.00 85.56 399 GLU A N 1
ATOM 3293 C CA . GLU A 1 399 ? 21.485 -21.110 13.311 1.00 85.56 399 GLU A CA 1
ATOM 3294 C C . GLU A 1 399 ? 23.012 -21.131 13.221 1.00 85.56 399 GLU A C 1
ATOM 3296 O O . GLU A 1 399 ? 23.649 -20.125 13.527 1.00 85.56 399 GLU A O 1
ATOM 3301 N N . ALA A 1 400 ? 23.612 -22.246 12.787 1.00 86.06 400 ALA A N 1
ATOM 3302 C CA . ALA A 1 400 ? 25.071 -22.369 12.730 1.00 86.06 400 ALA A CA 1
ATOM 3303 C C . ALA A 1 400 ? 25.656 -21.864 11.404 1.00 86.06 400 ALA A C 1
ATOM 3305 O O . ALA A 1 400 ? 26.720 -21.250 11.410 1.00 86.06 400 ALA A O 1
ATOM 3306 N N . LEU A 1 401 ? 24.966 -22.092 10.278 1.00 86.94 401 LEU A N 1
ATOM 3307 C CA . LEU A 1 401 ? 25.430 -21.657 8.951 1.00 86.94 401 LEU A CA 1
ATOM 3308 C C . LEU A 1 401 ? 24.817 -20.325 8.483 1.00 86.94 401 LEU A C 1
ATOM 3310 O O . LEU A 1 401 ? 25.237 -19.773 7.465 1.00 86.94 401 LEU A O 1
ATOM 3314 N N . GLY A 1 402 ? 23.849 -19.778 9.226 1.00 86.50 402 GLY A N 1
ATOM 3315 C CA . GLY A 1 402 ? 23.274 -18.456 8.962 1.00 86.50 402 GLY A CA 1
ATOM 3316 C C . GLY A 1 402 ? 22.440 -18.367 7.681 1.00 86.50 402 GLY A C 1
ATOM 3317 O O . GLY A 1 402 ? 22.370 -17.288 7.083 1.00 86.50 402 GLY A O 1
ATOM 3318 N N . LEU A 1 403 ? 21.843 -19.480 7.237 1.00 88.19 403 LEU A N 1
ATOM 3319 C CA . LEU A 1 403 ? 20.962 -19.521 6.065 1.00 88.19 403 LEU A CA 1
ATOM 3320 C C . LEU A 1 403 ? 19.577 -18.944 6.378 1.00 88.19 403 LEU A C 1
ATOM 3322 O O . LEU A 1 403 ? 19.148 -18.914 7.534 1.00 88.19 403 LEU A O 1
ATOM 3326 N N . SER A 1 404 ? 18.838 -18.497 5.358 1.00 84.50 404 SER A N 1
ATOM 3327 C CA . SER A 1 404 ? 17.444 -18.079 5.552 1.00 84.50 404 SER A CA 1
ATOM 3328 C C . SER A 1 404 ? 16.581 -19.278 5.982 1.00 84.50 404 SER A C 1
ATOM 3330 O O . SER A 1 404 ? 16.911 -20.427 5.693 1.00 84.50 404 SER A O 1
ATOM 3332 N N . ARG A 1 405 ? 15.452 -19.045 6.672 1.00 84.44 405 ARG A N 1
ATOM 3333 C CA . ARG A 1 405 ? 14.564 -20.151 7.095 1.00 84.44 405 ARG A CA 1
ATOM 3334 C C . ARG A 1 405 ? 14.028 -20.955 5.906 1.00 84.44 405 ARG A C 1
ATOM 3336 O O . ARG A 1 405 ? 13.814 -22.153 6.044 1.00 84.44 405 ARG A O 1
ATOM 3343 N N . ASN A 1 406 ? 13.793 -20.311 4.765 1.00 79.75 406 ASN A N 1
ATOM 3344 C CA . ASN A 1 406 ? 13.274 -20.996 3.586 1.00 79.75 406 ASN A CA 1
ATOM 3345 C C . ASN A 1 406 ? 14.356 -21.861 2.937 1.00 79.75 406 ASN A C 1
ATOM 3347 O O . ASN A 1 406 ? 14.095 -23.033 2.678 1.00 79.75 406 ASN A O 1
ATOM 3351 N N . ASP A 1 407 ? 15.571 -21.335 2.763 1.00 87.50 407 ASP A N 1
ATOM 3352 C CA . ASP A 1 407 ? 16.682 -22.098 2.177 1.00 87.50 407 ASP A CA 1
ATOM 3353 C C . ASP A 1 407 ? 17.064 -23.261 3.090 1.00 87.50 407 ASP A C 1
ATOM 3355 O O . ASP A 1 407 ? 17.160 -24.402 2.644 1.00 87.50 407 ASP A O 1
ATOM 3359 N N . ALA A 1 408 ? 17.173 -23.001 4.398 1.00 90.50 408 ALA A N 1
ATOM 3360 C CA . ALA A 1 408 ? 17.473 -24.023 5.393 1.00 90.50 408 ALA A CA 1
ATOM 3361 C C . ALA A 1 408 ? 16.426 -25.145 5.391 1.00 90.50 408 ALA A C 1
ATOM 3363 O O . ALA A 1 408 ? 16.792 -26.317 5.441 1.00 90.50 408 ALA A O 1
ATOM 3364 N N . ALA A 1 409 ? 15.132 -24.811 5.320 1.00 87.12 409 ALA A N 1
ATOM 3365 C CA . ALA A 1 409 ? 14.067 -25.813 5.313 1.00 87.12 409 ALA A CA 1
ATOM 3366 C C . ALA A 1 409 ? 14.016 -26.587 3.991 1.00 87.12 409 ALA A C 1
ATOM 3368 O O . ALA A 1 409 ? 13.815 -27.799 3.997 1.00 87.12 409 ALA A O 1
ATOM 3369 N N . THR A 1 410 ? 14.247 -25.903 2.869 1.00 88.00 410 THR A N 1
ATOM 3370 C CA . THR A 1 410 ? 14.277 -26.511 1.535 1.00 88.00 410 THR A CA 1
ATOM 3371 C C . THR A 1 410 ? 15.422 -27.513 1.423 1.00 88.00 410 THR A C 1
ATOM 3373 O O . THR A 1 410 ? 15.194 -28.669 1.071 1.00 88.00 410 THR A O 1
ATOM 3376 N N . ILE A 1 411 ? 16.638 -27.106 1.800 1.00 93.00 411 ILE A N 1
ATOM 3377 C CA . ILE A 1 411 ? 17.825 -27.969 1.769 1.00 93.00 411 ILE A CA 1
ATOM 3378 C C . ILE A 1 411 ? 17.660 -29.140 2.748 1.00 93.00 411 ILE A C 1
ATOM 3380 O O . ILE A 1 411 ? 17.952 -30.283 2.401 1.00 93.00 411 ILE A O 1
ATOM 3384 N N . ALA A 1 412 ? 17.131 -28.890 3.953 1.00 92.62 412 ALA A N 1
ATOM 3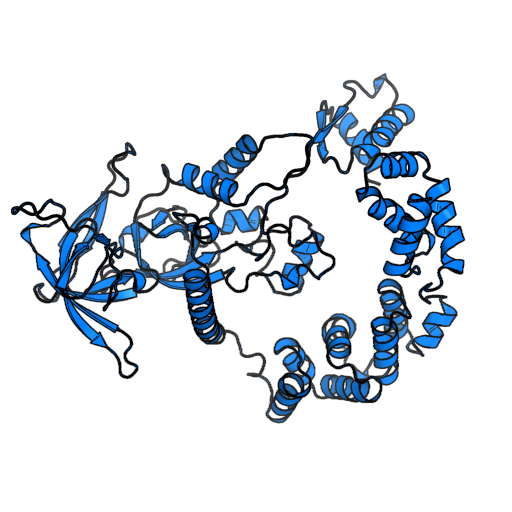385 C CA . ALA A 1 412 ? 16.909 -29.935 4.954 1.00 92.62 412 ALA A CA 1
ATOM 3386 C C . ALA A 1 412 ? 15.807 -30.942 4.578 1.00 92.62 412 ALA A C 1
ATOM 3388 O O . ALA A 1 412 ? 15.800 -32.049 5.128 1.00 92.62 412 ALA A O 1
ATOM 3389 N N . GLY A 1 413 ? 14.905 -30.575 3.661 1.00 86.25 413 GLY A N 1
ATOM 3390 C CA . GLY A 1 413 ? 13.672 -31.298 3.346 1.00 86.25 413 GLY A CA 1
ATOM 3391 C C . GLY A 1 413 ? 13.846 -32.689 2.740 1.00 86.25 413 GLY A C 1
ATOM 3392 O O . GLY A 1 413 ? 12.914 -33.487 2.779 1.00 86.25 413 GLY A O 1
ATOM 3393 N N . THR A 1 414 ? 15.025 -33.026 2.210 1.00 88.62 414 THR A N 1
ATOM 3394 C CA . THR A 1 414 ? 15.341 -34.398 1.786 1.00 88.62 414 THR A CA 1
ATOM 3395 C C . THR A 1 414 ? 16.757 -34.778 2.200 1.00 88.62 414 THR A C 1
ATOM 3397 O O . THR A 1 414 ? 17.669 -33.956 2.132 1.00 88.62 414 THR A O 1
ATOM 3400 N N . ASP A 1 415 ? 16.962 -36.036 2.601 1.00 89.19 415 ASP A N 1
ATOM 3401 C CA . ASP A 1 415 ? 18.296 -36.529 2.977 1.00 89.19 415 ASP A CA 1
ATOM 3402 C C . ASP A 1 415 ? 19.296 -36.419 1.819 1.00 89.19 415 ASP A C 1
ATOM 3404 O O . ASP A 1 415 ? 20.465 -36.116 2.038 1.00 89.19 415 ASP A O 1
ATOM 3408 N N . ALA A 1 416 ? 18.830 -36.634 0.585 1.00 90.38 416 ALA A N 1
ATOM 3409 C CA . ALA A 1 416 ? 19.668 -36.562 -0.604 1.00 90.38 416 ALA A CA 1
ATOM 3410 C C . ALA A 1 416 ? 20.192 -35.137 -0.843 1.00 90.38 416 ALA A C 1
ATOM 3412 O O . ALA A 1 416 ? 21.394 -34.956 -1.023 1.00 90.38 416 ALA A O 1
ATOM 3413 N N . LEU A 1 417 ? 19.315 -34.127 -0.800 1.00 92.31 417 LEU A N 1
ATOM 3414 C CA . LEU A 1 417 ? 19.701 -32.731 -1.020 1.00 92.31 417 LEU A CA 1
ATOM 3415 C C . LEU A 1 417 ? 20.563 -32.191 0.125 1.00 92.31 417 LEU A C 1
ATOM 3417 O O . LEU A 1 417 ? 21.583 -31.559 -0.132 1.00 92.31 417 LEU A O 1
ATOM 3421 N N . ALA A 1 418 ? 20.198 -32.497 1.372 1.00 94.25 418 ALA A N 1
ATOM 3422 C CA . ALA A 1 418 ? 20.988 -32.130 2.542 1.00 94.25 418 ALA A CA 1
ATOM 3423 C C . ALA A 1 418 ? 22.389 -32.761 2.498 1.00 94.25 418 ALA A C 1
ATOM 3425 O O . ALA A 1 418 ? 23.381 -32.080 2.736 1.00 94.25 418 ALA A O 1
ATOM 3426 N N . GLY A 1 419 ? 22.479 -34.045 2.135 1.00 95.69 419 GLY A N 1
ATOM 3427 C CA . GLY A 1 419 ? 23.755 -34.741 1.978 1.00 95.69 419 GLY A CA 1
ATOM 3428 C C . GLY A 1 419 ? 24.607 -34.174 0.842 1.00 95.69 419 GLY A C 1
ATOM 3429 O O . GLY A 1 419 ? 25.818 -34.051 0.995 1.00 95.69 419 GLY A O 1
ATOM 3430 N N . PHE A 1 420 ? 23.987 -33.782 -0.275 1.00 96.94 420 PHE A N 1
ATOM 3431 C CA . PHE A 1 420 ? 24.689 -33.128 -1.380 1.00 96.94 420 PHE A CA 1
ATOM 3432 C C . PHE A 1 420 ? 25.228 -31.753 -0.972 1.00 96.94 420 PHE A C 1
ATOM 3434 O O . PHE A 1 420 ? 26.387 -31.452 -1.239 1.00 96.94 420 PHE A O 1
ATOM 3441 N N . PHE A 1 421 ? 24.416 -30.944 -0.290 1.00 97.25 421 PHE A N 1
ATOM 3442 C CA . PHE A 1 421 ? 24.817 -29.630 0.211 1.00 97.25 421 PHE A CA 1
ATOM 3443 C C . PHE A 1 421 ? 25.937 -29.723 1.259 1.00 97.25 421 PHE A C 1
ATOM 3445 O O . PHE A 1 421 ? 26.928 -29.005 1.160 1.00 97.25 421 PHE A O 1
ATOM 3452 N N . ASP A 1 422 ? 25.822 -30.646 2.219 1.00 96.94 422 ASP A N 1
ATOM 3453 C CA . ASP A 1 422 ? 26.863 -30.902 3.221 1.00 96.94 422 ASP A CA 1
ATOM 3454 C C . ASP A 1 422 ? 28.177 -31.346 2.575 1.00 96.94 422 ASP A C 1
ATOM 3456 O O . ASP A 1 422 ? 29.240 -30.851 2.936 1.00 96.94 422 ASP A O 1
ATOM 3460 N N . ALA A 1 423 ? 28.115 -32.245 1.592 1.00 96.94 423 ALA A N 1
ATOM 3461 C CA . ALA A 1 423 ? 29.302 -32.676 0.867 1.00 96.94 423 ALA A CA 1
ATOM 3462 C C . ALA A 1 423 ? 29.908 -31.530 0.039 1.00 96.94 423 ALA A C 1
ATOM 3464 O O . ALA A 1 423 ? 31.125 -31.405 -0.030 1.00 96.94 423 ALA A O 1
ATOM 3465 N N . ALA A 1 424 ? 29.091 -30.657 -0.557 1.00 96.88 424 ALA A N 1
ATOM 3466 C CA . ALA A 1 424 ? 29.587 -29.488 -1.282 1.00 96.88 424 ALA A CA 1
ATOM 3467 C C . ALA A 1 424 ? 30.307 -28.503 -0.341 1.00 96.88 424 ALA A C 1
ATOM 3469 O O . ALA A 1 424 ? 31.359 -27.974 -0.699 1.00 96.88 424 ALA A O 1
ATOM 3470 N N . LEU A 1 425 ? 29.798 -28.325 0.884 1.00 96.38 425 LEU A N 1
ATOM 3471 C CA . LEU A 1 425 ? 30.441 -27.532 1.937 1.00 96.38 425 LEU A CA 1
ATOM 3472 C C . LEU A 1 425 ? 31.827 -28.059 2.335 1.00 96.38 425 LEU A C 1
ATOM 3474 O O . LEU A 1 425 ? 32.705 -27.268 2.667 1.00 96.38 425 LEU A O 1
ATOM 3478 N N . GLU A 1 426 ? 32.052 -29.375 2.282 1.00 96.38 426 GLU A N 1
ATOM 3479 C CA . GLU A 1 426 ? 33.378 -29.959 2.542 1.00 96.38 426 GLU A CA 1
ATOM 3480 C C . GLU A 1 426 ? 34.412 -29.569 1.472 1.00 96.38 426 GLU A C 1
ATOM 3482 O O . GLU A 1 426 ? 35.610 -29.515 1.759 1.00 96.38 426 GLU A O 1
ATOM 3487 N N . HIS A 1 427 ? 33.959 -29.275 0.250 1.00 94.38 427 HIS A N 1
ATOM 3488 C CA . HIS A 1 427 ? 34.811 -28.866 -0.869 1.00 94.38 427 HIS A CA 1
ATOM 3489 C C . HIS A 1 427 ? 34.948 -27.341 -0.998 1.00 94.38 427 HIS A C 1
ATOM 3491 O O . HIS A 1 427 ? 35.984 -26.865 -1.469 1.00 94.38 427 HIS A O 1
ATOM 3497 N N . TYR A 1 428 ? 33.943 -26.574 -0.562 1.00 95.56 428 TYR A N 1
ATOM 3498 C CA . TYR A 1 428 ? 33.985 -25.113 -0.519 1.00 95.56 428 TYR A CA 1
ATOM 3499 C C . TYR A 1 428 ? 33.224 -24.568 0.701 1.00 95.56 428 TYR A C 1
ATOM 3501 O O . TYR A 1 428 ? 31.998 -24.620 0.750 1.00 95.56 428 TYR A O 1
ATOM 3509 N N . ASP A 1 429 ? 33.944 -24.017 1.685 1.00 94.31 429 ASP A N 1
ATOM 3510 C CA . ASP A 1 429 ? 33.369 -23.491 2.937 1.00 94.31 429 ASP A CA 1
ATOM 3511 C C . ASP A 1 429 ? 32.714 -22.110 2.738 1.00 94.31 429 ASP A C 1
ATOM 3513 O O . ASP A 1 429 ? 33.161 -21.087 3.258 1.00 94.31 429 ASP A O 1
ATOM 3517 N N . ALA A 1 430 ? 31.652 -22.079 1.930 1.00 90.81 430 ALA A N 1
ATOM 3518 C CA . ALA A 1 430 ? 30.864 -20.889 1.632 1.00 90.81 430 ALA A CA 1
ATOM 3519 C C . ALA A 1 430 ? 29.358 -21.207 1.700 1.00 90.81 430 ALA A C 1
ATOM 3521 O O . ALA A 1 430 ? 28.697 -21.387 0.670 1.00 90.81 430 ALA A O 1
ATOM 3522 N N . PRO A 1 431 ? 28.769 -21.262 2.912 1.00 90.81 431 PRO A N 1
ATOM 3523 C CA . PRO A 1 431 ? 27.401 -21.744 3.089 1.00 90.81 431 PRO A CA 1
ATOM 3524 C C . PRO A 1 431 ? 26.339 -20.943 2.347 1.00 90.81 431 PRO A C 1
ATOM 3526 O O . PRO A 1 431 ? 25.414 -21.528 1.792 1.00 90.81 431 PRO A O 1
ATOM 3529 N N . LYS A 1 432 ? 26.466 -19.612 2.309 1.00 89.19 432 LYS A N 1
ATOM 3530 C CA . LYS A 1 432 ? 25.480 -18.747 1.648 1.00 89.19 432 LYS A CA 1
ATOM 3531 C C . LYS A 1 432 ? 25.546 -18.850 0.116 1.00 89.19 432 LYS A C 1
ATOM 3533 O O . LYS A 1 432 ? 24.492 -19.107 -0.464 1.00 89.19 432 LYS A O 1
ATOM 3538 N N . PRO A 1 433 ? 26.720 -18.722 -0.541 1.00 90.06 433 PRO A N 1
ATOM 3539 C CA . PRO A 1 433 ? 26.833 -18.957 -1.983 1.00 90.06 433 PRO A CA 1
ATOM 3540 C C . PRO A 1 433 ? 26.339 -20.342 -2.410 1.00 90.06 433 PRO A C 1
ATOM 3542 O O . PRO A 1 433 ? 25.530 -20.445 -3.333 1.00 90.06 433 PRO A O 1
ATOM 3545 N N . LEU A 1 434 ? 26.741 -21.398 -1.691 1.00 95.62 434 LEU A N 1
ATOM 3546 C CA . LEU A 1 434 ? 26.296 -22.761 -1.984 1.00 95.62 434 LEU A CA 1
ATOM 3547 C C . LEU A 1 434 ? 24.787 -22.931 -1.808 1.00 95.62 434 LEU A C 1
ATOM 3549 O O . LEU A 1 434 ? 24.155 -23.581 -2.637 1.00 95.62 434 LEU A O 1
ATOM 3553 N N . ALA A 1 435 ? 24.192 -22.360 -0.757 1.00 93.75 435 ALA A N 1
ATOM 3554 C CA . ALA A 1 435 ? 22.756 -22.479 -0.515 1.00 93.75 435 ALA A CA 1
ATO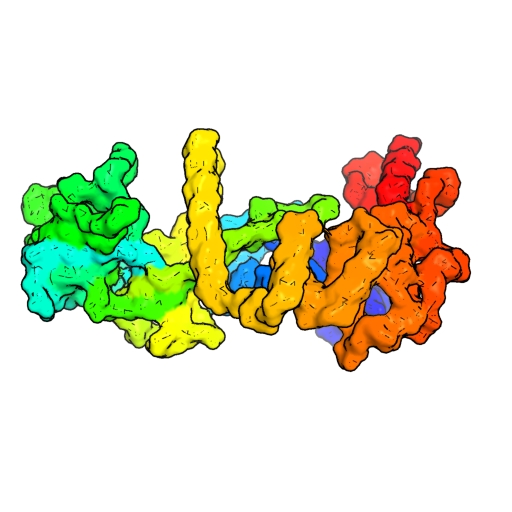M 3555 C C . ALA A 1 435 ? 21.950 -21.759 -1.599 1.00 93.75 435 ALA A C 1
ATOM 3557 O O . ALA A 1 435 ? 20.988 -22.323 -2.113 1.00 93.75 435 ALA A O 1
ATOM 3558 N N . ASN A 1 436 ? 22.391 -20.561 -1.994 1.00 87.94 436 ASN A N 1
ATOM 3559 C CA . ASN A 1 436 ? 21.785 -19.786 -3.071 1.00 87.94 436 ASN A CA 1
ATOM 3560 C C . ASN A 1 436 ? 21.765 -20.576 -4.389 1.00 87.94 436 ASN A C 1
ATOM 3562 O O . ASN A 1 436 ? 20.709 -20.773 -4.983 1.00 87.94 436 ASN A O 1
ATOM 3566 N N . TRP A 1 437 ? 22.916 -21.112 -4.801 1.00 93.94 437 TRP A N 1
ATOM 3567 C CA . TRP A 1 437 ? 23.018 -21.941 -6.006 1.00 93.94 437 TRP A CA 1
ATOM 3568 C C . TRP A 1 437 ? 22.248 -23.263 -5.889 1.00 93.94 437 TRP A C 1
ATOM 3570 O O . TRP A 1 437 ? 21.682 -23.746 -6.868 1.00 93.94 437 TRP A O 1
ATOM 3580 N N . THR A 1 438 ? 22.188 -23.855 -4.693 1.00 93.50 438 THR A N 1
ATOM 3581 C CA . THR A 1 438 ? 21.425 -25.088 -4.452 1.00 93.50 438 THR A CA 1
ATOM 3582 C C . THR A 1 438 ? 19.929 -24.850 -4.652 1.00 93.50 438 THR A C 1
ATOM 3584 O O . THR A 1 438 ? 19.258 -25.647 -5.304 1.00 93.50 438 THR A O 1
ATOM 3587 N N . VAL A 1 439 ? 19.399 -23.755 -4.105 1.00 89.50 439 VAL A N 1
ATOM 3588 C CA . VAL A 1 439 ? 17.962 -23.457 -4.142 1.00 89.50 439 VAL A CA 1
ATOM 3589 C C . VAL A 1 439 ? 17.521 -22.937 -5.510 1.00 89.50 439 VAL A C 1
ATOM 3591 O O . VAL A 1 439 ? 16.470 -23.355 -5.992 1.00 89.50 439 VAL A O 1
ATOM 3594 N N . ASN A 1 440 ? 18.321 -22.081 -6.148 1.00 85.38 440 ASN A N 1
ATOM 3595 C CA . ASN A 1 440 ? 17.907 -21.381 -7.365 1.00 85.38 440 ASN A CA 1
ATOM 3596 C C . ASN A 1 440 ? 18.265 -22.141 -8.649 1.00 85.38 440 ASN A C 1
ATOM 3598 O O . ASN A 1 440 ? 17.414 -22.289 -9.523 1.00 85.38 440 ASN A O 1
ATOM 3602 N N . GLU A 1 441 ? 19.474 -22.703 -8.733 1.00 89.88 441 GLU A N 1
ATOM 3603 C CA . GLU A 1 441 ? 19.959 -23.355 -9.958 1.00 89.88 441 GLU A CA 1
ATOM 3604 C C . GLU A 1 441 ? 19.803 -24.880 -9.895 1.00 89.88 441 GLU A C 1
ATOM 3606 O O . GLU A 1 441 ? 19.185 -25.505 -10.764 1.00 89.88 441 GLU A O 1
ATOM 3611 N N . LEU A 1 442 ? 20.314 -25.507 -8.827 1.00 91.12 442 LEU A N 1
ATOM 3612 C CA . LEU A 1 442 ? 20.343 -26.967 -8.709 1.00 91.12 442 LEU A CA 1
ATOM 3613 C C . LEU A 1 442 ? 18.938 -27.567 -8.636 1.00 91.12 442 LEU A C 1
ATOM 3615 O O . LEU A 1 442 ? 18.625 -28.473 -9.407 1.00 91.12 442 LEU A O 1
ATOM 3619 N N . LEU A 1 443 ? 18.072 -27.054 -7.757 1.00 86.69 443 LEU A N 1
ATOM 3620 C CA . LEU A 1 443 ? 16.685 -27.524 -7.665 1.00 86.69 443 LEU A CA 1
ATOM 3621 C C . LEU A 1 443 ? 15.917 -27.331 -8.977 1.00 86.69 443 LEU A C 1
ATOM 3623 O O . LEU A 1 443 ? 15.164 -28.224 -9.374 1.00 86.69 443 LEU A O 1
ATOM 3627 N N . GLY A 1 444 ? 16.141 -26.215 -9.679 1.00 83.00 444 GLY A N 1
ATOM 3628 C CA . GLY A 1 444 ? 15.553 -25.961 -10.996 1.00 83.00 444 GLY A CA 1
ATOM 3629 C C . GLY A 1 444 ? 15.965 -27.007 -12.039 1.00 83.00 444 GLY A C 1
ATOM 3630 O O . GLY A 1 444 ? 15.134 -27.474 -12.827 1.00 83.00 444 GLY A O 1
ATOM 3631 N N . ALA A 1 445 ? 17.225 -27.450 -12.004 1.00 85.12 445 ALA A N 1
ATOM 3632 C CA . ALA A 1 445 ? 17.758 -28.466 -12.910 1.00 85.12 445 ALA A CA 1
ATOM 3633 C C . ALA A 1 445 ? 17.262 -29.895 -12.612 1.00 85.12 445 ALA A C 1
ATOM 3635 O O . ALA A 1 445 ? 17.246 -30.748 -13.512 1.00 85.12 445 ALA A O 1
ATOM 3636 N N . LEU A 1 446 ? 16.846 -30.185 -11.375 1.00 84.00 446 LEU A N 1
ATOM 3637 C CA . LEU A 1 446 ? 16.439 -31.532 -10.967 1.00 84.00 446 LEU A CA 1
ATOM 3638 C C . LEU A 1 446 ? 15.120 -31.981 -11.610 1.00 84.00 446 LEU A C 1
ATOM 3640 O O . LEU A 1 446 ? 15.041 -33.125 -12.056 1.00 84.00 446 LEU A O 1
ATOM 3644 N N . LYS A 1 447 ? 14.121 -31.103 -11.773 1.00 79.06 447 LYS A N 1
ATOM 3645 C CA . LYS A 1 447 ? 12.769 -31.491 -12.240 1.00 79.06 447 LYS A CA 1
ATOM 3646 C C . LYS A 1 447 ? 12.235 -32.690 -11.423 1.00 79.06 447 LYS A C 1
ATOM 3648 O O . LYS A 1 447 ? 12.069 -32.558 -10.219 1.00 79.06 447 LYS A O 1
ATOM 3653 N N . ASP A 1 448 ? 12.014 -33.850 -12.053 1.00 75.50 448 ASP A N 1
ATOM 3654 C CA . ASP A 1 448 ? 11.572 -35.100 -11.401 1.00 75.50 448 ASP A CA 1
ATOM 3655 C C . ASP A 1 448 ? 12.738 -36.013 -10.946 1.00 75.50 448 ASP A C 1
ATOM 3657 O O . ASP A 1 448 ? 12.513 -37.141 -10.505 1.00 75.50 448 ASP A O 1
ATOM 3661 N N . ARG A 1 449 ? 13.992 -35.567 -11.102 1.00 83.25 449 ARG A N 1
ATOM 3662 C CA . ARG A 1 449 ? 15.216 -36.295 -10.725 1.00 83.25 449 ARG A CA 1
ATOM 3663 C C . ARG A 1 449 ? 15.656 -35.955 -9.301 1.00 83.25 449 ARG A C 1
ATOM 3665 O O . ARG A 1 449 ? 15.248 -34.951 -8.725 1.00 83.25 449 ARG A O 1
ATOM 3672 N N . THR A 1 450 ? 16.552 -36.763 -8.749 1.00 86.69 450 THR A N 1
ATOM 3673 C CA . THR A 1 450 ? 17.266 -36.470 -7.501 1.00 86.69 450 THR A CA 1
ATOM 3674 C C . THR A 1 450 ? 18.699 -36.029 -7.788 1.00 86.69 450 THR A C 1
ATOM 3676 O O . THR A 1 450 ? 19.231 -36.264 -8.870 1.00 86.69 450 THR A O 1
ATOM 3679 N N . VAL A 1 451 ? 19.367 -35.425 -6.802 1.00 89.69 451 VAL A N 1
ATOM 3680 C CA . VAL A 1 451 ? 20.799 -35.074 -6.899 1.00 89.69 451 VAL A CA 1
ATOM 3681 C C . VAL A 1 451 ? 21.707 -36.279 -7.179 1.00 89.69 451 VAL A C 1
ATOM 3683 O O . VAL A 1 451 ? 22.814 -36.100 -7.670 1.00 89.69 451 VAL A O 1
ATOM 3686 N N . ALA A 1 452 ? 21.241 -37.505 -6.914 1.00 87.00 452 ALA A N 1
ATOM 3687 C CA . ALA A 1 452 ? 21.967 -38.730 -7.242 1.00 87.00 452 ALA A CA 1
ATOM 3688 C C . ALA A 1 452 ? 21.933 -39.081 -8.743 1.00 87.00 452 ALA A C 1
ATOM 3690 O O . ALA A 1 452 ? 22.744 -39.886 -9.194 1.00 87.00 452 ALA A O 1
ATOM 3691 N N . ASP A 1 453 ? 21.009 -38.492 -9.507 1.00 88.12 453 ASP A N 1
ATOM 3692 C CA . ASP A 1 453 ? 20.839 -38.727 -10.946 1.00 88.12 453 ASP A CA 1
ATOM 3693 C C . ASP A 1 453 ? 21.605 -37.707 -11.809 1.00 88.12 453 ASP A C 1
ATOM 3695 O O . ASP A 1 453 ? 21.522 -37.740 -13.041 1.00 88.12 453 ASP A O 1
ATOM 3699 N N . LEU A 1 454 ? 22.312 -36.765 -11.179 1.00 91.31 454 LEU A N 1
ATOM 3700 C CA . LEU A 1 454 ? 23.128 -35.778 -11.875 1.00 91.31 454 LEU A CA 1
ATOM 3701 C C . LEU A 1 454 ? 24.435 -36.418 -12.369 1.00 91.31 454 LEU A C 1
ATOM 3703 O O . LEU A 1 454 ? 25.033 -37.230 -11.662 1.00 91.31 454 LEU A O 1
ATOM 3707 N N . PRO A 1 455 ? 24.929 -36.038 -13.560 1.00 92.75 455 PRO A N 1
ATOM 3708 C CA . PRO A 1 455 ? 26.198 -36.547 -14.085 1.00 92.75 455 PRO A CA 1
ATOM 3709 C C . PRO A 1 455 ? 27.429 -35.910 -13.403 1.00 92.75 455 PRO A C 1
ATOM 3711 O O . PRO A 1 455 ? 28.564 -36.199 -13.778 1.00 92.75 455 PRO A O 1
ATOM 3714 N N . PHE A 1 456 ? 27.220 -35.062 -12.391 1.00 94.81 456 PHE A N 1
ATOM 3715 C CA . PHE A 1 456 ? 28.252 -34.437 -11.570 1.00 94.81 456 PHE A CA 1
ATOM 3716 C C . PHE A 1 456 ? 27.901 -34.550 -10.081 1.00 94.81 456 PHE A C 1
ATOM 3718 O O . PHE A 1 456 ? 26.735 -34.649 -9.703 1.00 94.81 456 PHE A O 1
ATOM 3725 N N . GLY A 1 457 ? 28.930 -34.550 -9.232 1.00 94.94 457 GLY A N 1
ATOM 3726 C CA . GLY A 1 457 ? 28.786 -34.650 -7.780 1.00 94.94 457 GLY A CA 1
ATOM 3727 C C . GLY A 1 457 ? 28.972 -33.315 -7.043 1.00 94.94 457 GLY A C 1
ATOM 3728 O O . GLY A 1 457 ? 29.255 -32.292 -7.672 1.00 94.94 457 GLY A O 1
ATOM 3729 N N . PRO A 1 458 ? 28.887 -33.335 -5.700 1.00 96.56 458 PRO A N 1
ATOM 3730 C CA . PRO A 1 458 ? 29.058 -32.154 -4.850 1.00 96.56 458 PRO A CA 1
ATOM 3731 C C . PRO A 1 458 ? 30.388 -31.416 -5.049 1.00 96.56 458 PRO A C 1
ATOM 3733 O O . PRO A 1 458 ? 30.419 -30.196 -4.969 1.00 96.56 458 PRO A O 1
ATOM 3736 N N . GLU A 1 459 ? 31.472 -32.135 -5.355 1.00 96.56 459 GLU A N 1
ATOM 3737 C CA . GLU A 1 459 ? 32.795 -31.555 -5.630 1.00 96.56 459 GLU A CA 1
ATOM 3738 C C . GLU A 1 459 ? 32.780 -30.630 -6.855 1.00 96.56 459 GLU A C 1
ATOM 3740 O O . GLU A 1 459 ? 33.219 -29.485 -6.780 1.00 96.56 459 GLU A O 1
ATOM 3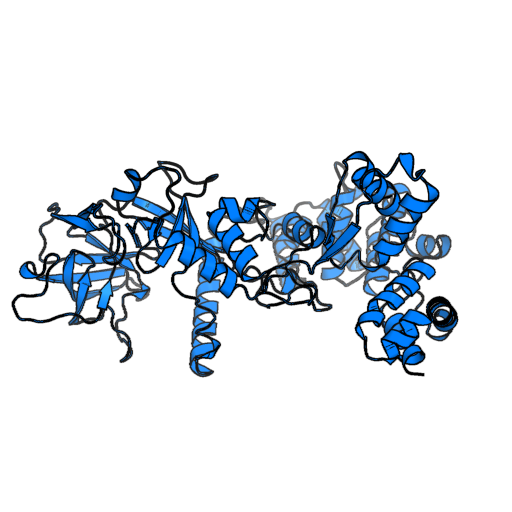745 N N . ALA A 1 460 ? 32.227 -31.106 -7.974 1.00 94.94 460 ALA A N 1
ATOM 3746 C CA . ALA A 1 460 ? 32.103 -30.316 -9.196 1.00 94.94 460 ALA A CA 1
ATOM 3747 C C . ALA A 1 460 ? 31.135 -29.140 -8.999 1.00 94.94 460 ALA A C 1
ATOM 3749 O O . ALA A 1 460 ? 31.395 -28.037 -9.463 1.00 94.94 460 ALA A O 1
ATOM 3750 N N . PHE A 1 461 ? 30.047 -29.340 -8.254 1.00 97.25 461 PHE A N 1
ATOM 3751 C CA . PHE A 1 461 ? 29.134 -28.249 -7.922 1.00 97.25 461 PHE A CA 1
ATOM 3752 C C . PHE A 1 461 ? 29.811 -27.164 -7.072 1.00 97.25 461 PHE A C 1
ATOM 3754 O O . PHE A 1 461 ? 29.728 -25.983 -7.397 1.00 97.25 461 PHE A O 1
ATOM 3761 N N . ALA A 1 462 ? 30.531 -27.558 -6.021 1.00 96.62 462 ALA A N 1
ATOM 3762 C CA . ALA A 1 462 ? 31.270 -26.640 -5.162 1.00 96.62 462 ALA A CA 1
ATOM 3763 C C . ALA A 1 462 ? 32.382 -25.906 -5.920 1.00 96.62 462 ALA A C 1
ATOM 3765 O O . ALA A 1 462 ? 32.586 -24.715 -5.703 1.00 96.62 462 ALA A O 1
ATOM 3766 N N . SER A 1 463 ? 33.067 -26.595 -6.837 1.00 94.38 463 SER A N 1
ATOM 3767 C CA . SER A 1 463 ? 34.058 -25.983 -7.719 1.00 94.38 463 SER A CA 1
ATOM 3768 C C . SER A 1 463 ? 33.432 -24.913 -8.623 1.00 94.38 463 SER A C 1
ATOM 3770 O O . SER A 1 463 ? 33.958 -23.802 -8.668 1.00 94.38 463 SER A O 1
ATOM 3772 N N . LEU A 1 464 ? 32.283 -25.184 -9.256 1.00 96.12 464 LEU A N 1
ATOM 3773 C CA . LEU A 1 464 ? 31.563 -24.176 -10.040 1.00 96.12 464 LEU A CA 1
ATOM 3774 C C . LEU A 1 464 ? 31.190 -22.965 -9.178 1.00 96.12 464 LEU A C 1
ATOM 3776 O O . LEU A 1 464 ? 31.512 -21.838 -9.542 1.00 96.12 464 LEU A O 1
ATOM 3780 N N . VAL A 1 465 ? 30.553 -23.192 -8.025 1.00 95.12 465 VAL A N 1
ATOM 3781 C CA . VAL A 1 465 ? 30.147 -22.098 -7.129 1.00 95.12 465 VAL A CA 1
ATOM 3782 C C . VAL A 1 465 ? 31.355 -21.279 -6.689 1.00 95.12 465 VAL A C 1
ATOM 3784 O O . VAL A 1 465 ? 31.274 -20.056 -6.677 1.00 95.12 465 VAL A O 1
ATOM 3787 N N . ARG A 1 466 ? 32.493 -21.922 -6.406 1.00 94.38 466 ARG A N 1
ATOM 3788 C CA . ARG A 1 466 ? 33.750 -21.232 -6.102 1.00 94.38 466 ARG A CA 1
ATOM 3789 C C . ARG A 1 466 ? 34.222 -20.366 -7.267 1.00 94.38 466 ARG A C 1
ATOM 3791 O O . ARG A 1 466 ? 34.573 -19.224 -7.026 1.00 94.38 466 ARG A O 1
ATOM 3798 N N . LEU A 1 467 ? 34.229 -20.875 -8.503 1.00 88.44 467 LEU A N 1
ATOM 3799 C CA . LEU A 1 467 ? 34.670 -20.104 -9.676 1.00 88.44 467 LEU A CA 1
ATOM 3800 C C . LEU A 1 467 ? 33.850 -18.819 -9.864 1.00 88.44 467 LEU A C 1
ATOM 3802 O O . LEU A 1 467 ? 34.403 -17.807 -10.282 1.00 88.44 467 LEU A O 1
ATOM 3806 N N . VAL A 1 468 ? 32.560 -18.856 -9.525 1.00 86.88 468 VAL A N 1
ATOM 3807 C CA . VAL A 1 468 ? 31.680 -17.679 -9.545 1.00 86.88 468 VAL A CA 1
ATOM 3808 C C . VAL A 1 468 ? 31.939 -16.766 -8.353 1.00 86.88 468 VAL A C 1
ATOM 3810 O O . VAL A 1 468 ? 32.112 -15.569 -8.525 1.00 86.88 468 VAL A O 1
ATOM 3813 N N . ASP A 1 469 ? 31.972 -17.326 -7.145 1.00 85.12 469 ASP A N 1
ATOM 3814 C CA . ASP A 1 469 ? 32.127 -16.573 -5.893 1.00 85.12 469 ASP A CA 1
ATOM 3815 C C . ASP A 1 469 ? 33.509 -15.911 -5.763 1.00 85.12 469 ASP A C 1
ATOM 3817 O O . ASP A 1 469 ? 33.672 -14.959 -5.006 1.00 85.12 469 ASP A O 1
ATOM 3821 N N . THR A 1 470 ? 34.508 -16.396 -6.509 1.00 83.31 470 THR A N 1
ATOM 3822 C CA . THR A 1 470 ? 35.845 -15.793 -6.606 1.00 83.31 470 THR A CA 1
ATOM 3823 C C . THR A 1 470 ? 36.085 -15.047 -7.921 1.00 83.31 470 THR A C 1
ATOM 3825 O O . THR A 1 470 ? 37.244 -14.846 -8.278 1.00 83.31 470 THR A O 1
ATOM 3828 N N . ASP A 1 471 ? 35.027 -14.707 -8.663 1.00 78.94 471 ASP A N 1
ATOM 3829 C CA . ASP A 1 471 ? 35.076 -13.912 -9.901 1.00 78.94 471 ASP A CA 1
ATOM 3830 C C . ASP A 1 471 ? 35.989 -14.476 -11.015 1.00 78.94 471 ASP A C 1
ATOM 3832 O O . ASP A 1 471 ? 36.398 -13.761 -11.925 1.00 78.94 471 ASP A O 1
ATOM 3836 N N . VAL A 1 472 ? 36.299 -15.779 -11.000 1.00 81.00 472 VAL A N 1
ATOM 3837 C CA . VAL A 1 472 ? 37.108 -16.422 -12.059 1.00 81.00 472 VAL A CA 1
ATOM 3838 C C . VAL A 1 472 ? 36.316 -16.513 -13.361 1.00 81.00 472 VAL A C 1
ATOM 3840 O O . VAL A 1 472 ? 36.888 -16.462 -14.449 1.00 81.00 472 VAL A O 1
ATOM 3843 N N . ILE A 1 473 ? 34.993 -16.643 -13.260 1.00 82.75 473 ILE A N 1
ATOM 3844 C CA . ILE A 1 473 ? 34.072 -16.632 -14.396 1.00 82.75 473 ILE A CA 1
ATOM 3845 C C . ILE A 1 473 ? 32.913 -15.677 -14.131 1.00 82.75 473 ILE A C 1
ATOM 3847 O O . ILE A 1 473 ? 32.483 -15.492 -12.995 1.00 82.75 473 ILE A O 1
ATOM 3851 N N . SER A 1 474 ? 32.365 -15.092 -15.195 1.00 81.25 474 SER A N 1
ATOM 3852 C CA . SER A 1 474 ? 31.165 -14.260 -15.092 1.00 81.25 474 SER A CA 1
ATOM 3853 C C . SER A 1 474 ? 29.910 -15.103 -14.845 1.00 81.25 474 SER A C 1
ATOM 3855 O O . SER A 1 474 ? 29.896 -16.305 -15.105 1.00 81.25 474 SER A O 1
ATOM 3857 N N . THR A 1 475 ? 28.809 -14.472 -14.420 1.00 79.31 475 THR A N 1
ATOM 3858 C CA . THR A 1 475 ? 27.502 -15.143 -14.261 1.00 79.31 475 THR A CA 1
ATOM 3859 C C . THR A 1 475 ? 27.074 -15.875 -15.533 1.00 79.31 475 THR A C 1
ATOM 3861 O O . THR A 1 475 ? 26.611 -17.006 -15.474 1.00 79.31 475 THR A O 1
ATOM 3864 N N . ARG A 1 476 ? 27.310 -15.270 -16.702 1.00 80.25 476 ARG A N 1
ATOM 3865 C CA . ARG A 1 476 ? 27.030 -15.909 -17.991 1.00 80.25 476 ARG A CA 1
ATOM 3866 C C . ARG A 1 476 ? 27.907 -17.147 -18.210 1.00 80.25 476 ARG A C 1
ATOM 3868 O O . ARG A 1 476 ? 27.406 -18.175 -18.653 1.00 80.25 476 ARG A O 1
ATOM 3875 N N . GLY A 1 477 ? 29.203 -17.050 -17.907 1.00 84.81 477 GLY A N 1
ATOM 3876 C CA . GLY A 1 477 ? 30.106 -18.201 -17.959 1.00 84.81 477 GLY A CA 1
ATOM 3877 C C . GLY A 1 477 ? 29.650 -19.316 -17.016 1.00 84.81 477 GLY A C 1
ATOM 3878 O O . GLY A 1 477 ? 29.691 -20.487 -17.380 1.00 84.81 477 GLY A O 1
ATOM 3879 N N . ALA A 1 478 ? 29.131 -18.953 -15.844 1.00 88.75 478 ALA A N 1
ATOM 3880 C CA . ALA A 1 478 ? 28.575 -19.891 -14.882 1.00 88.75 478 ALA A CA 1
ATOM 3881 C C . ALA A 1 478 ? 27.363 -20.656 -15.429 1.00 88.75 478 ALA A C 1
ATOM 3883 O O . ALA A 1 478 ? 27.315 -21.874 -15.278 1.00 88.75 478 ALA A O 1
ATOM 3884 N N . ASP A 1 479 ? 26.435 -19.977 -16.111 1.00 88.81 479 ASP A N 1
ATOM 3885 C CA . ASP A 1 479 ? 25.272 -20.611 -16.750 1.00 88.81 479 ASP A CA 1
ATOM 3886 C C . ASP A 1 479 ? 25.701 -21.628 -17.818 1.00 88.81 479 ASP A C 1
ATOM 3888 O O . ASP A 1 479 ? 25.142 -22.725 -17.914 1.00 88.81 479 ASP A O 1
ATOM 3892 N N . GLU A 1 480 ? 26.720 -21.289 -18.616 1.00 90.50 480 GLU A N 1
ATOM 3893 C CA . GLU A 1 480 ? 27.258 -22.179 -19.649 1.00 90.50 480 GLU A CA 1
ATOM 3894 C C . GLU A 1 480 ? 27.939 -23.410 -19.041 1.00 90.50 480 GLU A C 1
ATOM 3896 O O . GLU A 1 480 ? 27.698 -24.534 -19.495 1.00 90.50 480 GLU A O 1
ATOM 3901 N N . VAL A 1 481 ? 28.741 -23.220 -17.988 1.00 93.19 481 VAL A N 1
ATOM 3902 C CA . VAL A 1 481 ? 29.385 -24.325 -17.265 1.00 93.19 481 VAL A CA 1
ATOM 3903 C C . VAL A 1 481 ? 28.342 -25.196 -16.572 1.00 93.19 481 VAL A C 1
ATOM 3905 O O . VAL A 1 481 ? 28.408 -26.417 -16.670 1.00 93.19 481 VAL A O 1
ATOM 3908 N N . PHE A 1 482 ? 27.353 -24.599 -15.907 1.00 95.44 482 PHE A N 1
ATOM 3909 C CA . PHE A 1 482 ? 26.294 -25.335 -15.224 1.00 95.44 482 PHE A CA 1
ATOM 3910 C C . PHE A 1 482 ? 25.445 -26.151 -16.201 1.00 95.44 482 PHE A C 1
ATOM 3912 O O . PHE A 1 482 ? 25.144 -27.313 -15.931 1.00 95.44 482 PHE A O 1
ATOM 3919 N N . THR A 1 483 ? 25.113 -25.582 -17.362 1.00 93.12 483 THR A N 1
ATOM 3920 C CA . THR A 1 483 ? 24.380 -26.288 -18.422 1.00 93.12 483 THR A CA 1
ATOM 3921 C C . THR A 1 483 ? 25.163 -27.505 -18.914 1.00 93.12 483 THR A C 1
ATOM 3923 O O . THR A 1 483 ? 24.615 -28.606 -18.957 1.00 93.12 483 THR A O 1
ATOM 3926 N N . GLU A 1 484 ? 26.456 -27.339 -19.209 1.00 94.25 484 GLU A N 1
ATOM 3927 C CA . GLU A 1 484 ? 27.329 -28.444 -19.624 1.00 94.25 484 GLU A CA 1
ATOM 3928 C C . GLU A 1 484 ? 27.450 -29.512 -18.528 1.00 94.25 484 GLU A C 1
ATOM 3930 O O . GLU A 1 484 ? 27.319 -30.705 -18.806 1.00 94.25 484 GLU A O 1
ATOM 3935 N N . LEU A 1 485 ? 27.617 -29.098 -17.266 1.00 94.19 485 LEU A N 1
ATOM 3936 C CA . LEU A 1 485 ? 27.636 -30.018 -16.133 1.00 94.19 485 LEU A CA 1
ATOM 3937 C C . LEU A 1 485 ? 26.332 -30.807 -16.045 1.00 94.19 485 LEU A C 1
ATOM 3939 O O . LEU A 1 485 ? 26.390 -32.011 -15.852 1.00 94.19 485 LEU A O 1
ATOM 3943 N N . VAL A 1 486 ? 25.162 -30.189 -16.209 1.00 91.94 486 VAL A N 1
ATOM 3944 C CA . VAL A 1 486 ? 23.869 -30.891 -16.143 1.00 91.94 486 VAL A CA 1
ATOM 3945 C C . VAL A 1 486 ? 23.675 -31.872 -17.304 1.00 91.94 486 VAL A C 1
ATOM 3947 O O . VAL A 1 486 ? 23.038 -32.914 -17.108 1.00 91.94 486 VAL A O 1
ATOM 3950 N N . GLU A 1 487 ? 24.193 -31.558 -18.491 1.00 90.62 487 GLU A N 1
ATOM 3951 C CA . GLU A 1 487 ? 24.051 -32.388 -19.692 1.00 90.62 487 GLU A CA 1
ATOM 3952 C C . GLU A 1 487 ? 25.054 -33.548 -19.735 1.00 90.62 487 GLU A C 1
ATOM 3954 O O . GLU A 1 487 ? 24.658 -34.689 -19.986 1.00 90.62 487 GLU A O 1
ATOM 3959 N N . ASN A 1 488 ? 26.331 -33.275 -19.458 1.00 92.44 488 ASN A N 1
ATOM 3960 C CA . ASN A 1 488 ? 27.437 -34.202 -19.716 1.00 92.44 488 ASN A CA 1
ATOM 3961 C C . ASN A 1 488 ? 28.338 -34.457 -18.493 1.00 92.44 488 ASN A C 1
ATOM 3963 O O . ASN A 1 488 ? 29.149 -35.387 -18.517 1.00 92.44 488 ASN A O 1
ATOM 3967 N N . GLY A 1 489 ? 28.181 -33.693 -17.409 1.00 92.31 489 GLY A N 1
ATOM 3968 C CA . GLY A 1 489 ? 29.057 -33.753 -16.238 1.00 92.31 489 GLY A CA 1
ATOM 3969 C C . GLY A 1 489 ? 30.452 -33.193 -16.526 1.00 92.31 489 GLY A C 1
ATOM 3970 O O . GLY A 1 489 ? 30.641 -32.388 -17.430 1.00 92.31 489 GLY A O 1
ATOM 3971 N N . GLY A 1 490 ? 31.448 -33.624 -15.749 1.00 91.19 490 GLY A N 1
ATOM 3972 C CA . GLY A 1 490 ? 32.848 -33.220 -15.931 1.00 91.19 490 GLY A CA 1
ATOM 3973 C C . GLY A 1 490 ? 33.374 -32.263 -14.859 1.00 91.19 490 GLY A C 1
ATOM 3974 O O . GLY A 1 490 ? 32.795 -32.135 -13.782 1.00 91.19 490 GLY A O 1
ATOM 3975 N N . SER A 1 491 ? 34.528 -31.648 -15.138 1.00 94.00 491 SER A N 1
ATOM 3976 C CA . SER A 1 491 ? 35.171 -30.661 -14.258 1.00 94.00 491 SER A CA 1
ATOM 3977 C C . SER A 1 491 ? 34.774 -29.251 -14.699 1.00 94.00 491 SER A C 1
ATOM 3979 O O . SER A 1 491 ? 34.978 -28.929 -15.872 1.00 94.00 491 SER A O 1
ATOM 3981 N N . PRO A 1 492 ? 34.263 -28.402 -13.787 1.00 94.62 492 PRO A N 1
ATOM 3982 C CA . PRO A 1 492 ? 33.973 -27.004 -14.089 1.00 94.62 492 PRO A CA 1
ATOM 3983 C C . PRO A 1 492 ? 35.190 -26.273 -14.657 1.00 94.62 492 PRO A C 1
ATOM 3985 O O . PRO A 1 492 ? 35.069 -25.604 -15.674 1.00 94.62 492 PRO A O 1
ATOM 3988 N N . GLU A 1 493 ? 36.375 -26.462 -14.072 1.00 88.50 493 GLU A N 1
ATOM 3989 C CA . GLU A 1 493 ? 37.614 -25.835 -14.547 1.00 88.50 493 GLU A CA 1
ATOM 3990 C C . GLU A 1 493 ? 37.956 -26.247 -15.983 1.00 88.50 493 GLU A C 1
ATOM 3992 O O . GLU A 1 493 ? 38.294 -25.399 -16.804 1.00 88.50 493 GLU A O 1
ATOM 3997 N N . ALA A 1 494 ? 37.811 -27.534 -16.315 1.00 87.31 494 ALA A N 1
ATOM 3998 C CA . ALA A 1 494 ? 38.064 -28.015 -17.671 1.00 87.31 494 ALA A CA 1
ATOM 3999 C C . ALA A 1 494 ? 37.076 -27.423 -18.690 1.00 87.31 494 ALA A C 1
ATOM 4001 O O . ALA A 1 494 ? 37.480 -27.087 -19.801 1.00 87.31 494 ALA A O 1
ATOM 4002 N N . ILE A 1 495 ? 35.802 -27.265 -18.310 1.00 90.56 495 ILE A N 1
ATOM 4003 C CA . ILE A 1 495 ? 34.779 -26.639 -19.161 1.00 90.56 495 ILE A CA 1
ATOM 4004 C C . ILE A 1 495 ? 35.103 -25.156 -19.373 1.00 90.56 495 ILE A C 1
ATOM 4006 O O . ILE A 1 495 ? 34.991 -24.660 -20.494 1.00 90.56 495 ILE A O 1
ATOM 4010 N N . VAL A 1 496 ? 35.544 -24.459 -18.321 1.00 86.62 496 VAL A N 1
ATOM 4011 C CA . VAL A 1 496 ? 35.978 -23.057 -18.402 1.00 86.62 496 VAL A CA 1
ATOM 4012 C C . VAL A 1 496 ? 37.172 -22.901 -19.343 1.00 86.62 496 VAL A C 1
ATOM 4014 O O . VAL A 1 496 ? 37.148 -22.017 -20.198 1.00 86.62 496 VAL A O 1
ATOM 4017 N N . ASP A 1 497 ? 38.176 -23.775 -19.246 1.00 82.75 497 ASP A N 1
ATOM 4018 C CA . ASP A 1 497 ? 39.341 -23.769 -20.138 1.00 82.75 497 ASP A CA 1
ATOM 4019 C C . ASP A 1 497 ? 38.952 -24.071 -21.596 1.00 82.75 497 ASP A C 1
ATOM 4021 O O . ASP A 1 497 ? 39.332 -23.337 -22.511 1.00 82.75 497 ASP A O 1
ATOM 4025 N N . GLU A 1 498 ? 38.175 -25.134 -21.830 1.00 84.88 498 GLU A N 1
ATOM 4026 C CA . GLU A 1 498 ? 37.774 -25.576 -23.173 1.00 84.88 498 GLU A CA 1
ATOM 4027 C C . GLU A 1 498 ? 36.934 -24.520 -23.894 1.00 84.88 498 GLU A C 1
ATOM 4029 O O . GLU A 1 498 ? 37.125 -24.268 -25.087 1.00 84.88 498 GLU A O 1
ATOM 4034 N N . ARG A 1 499 ? 36.022 -23.878 -23.162 1.00 83.06 499 ARG A N 1
ATOM 4035 C CA . ARG A 1 499 ? 35.123 -22.853 -23.697 1.00 83.06 499 ARG A CA 1
ATOM 4036 C C . ARG A 1 499 ? 35.682 -21.435 -23.570 1.00 83.06 499 ARG A C 1
ATOM 4038 O O . ARG A 1 499 ? 35.027 -20.497 -24.010 1.00 83.06 499 ARG A O 1
ATOM 4045 N N . SER A 1 500 ? 36.896 -21.283 -23.031 1.00 81.00 500 SER A N 1
ATOM 4046 C CA . SER A 1 500 ? 37.566 -19.991 -22.828 1.00 81.00 500 SER A CA 1
ATOM 4047 C C . SER A 1 500 ? 36.698 -18.985 -22.053 1.00 81.00 500 SER A C 1
ATOM 4049 O O . SER A 1 500 ? 36.562 -17.834 -22.457 1.00 81.00 500 SER A O 1
ATOM 4051 N N . LEU A 1 501 ? 36.097 -19.435 -20.946 1.00 83.69 501 LEU A N 1
ATOM 4052 C CA . LEU A 1 501 ? 35.128 -18.672 -20.139 1.00 83.69 501 LEU A CA 1
ATOM 4053 C C . LEU A 1 501 ? 35.760 -17.876 -18.986 1.00 83.69 501 LEU A C 1
ATOM 4055 O O . LEU A 1 501 ? 35.033 -17.320 -18.162 1.00 83.69 501 LEU A O 1
ATOM 4059 N N . HIS A 1 502 ? 37.092 -17.840 -18.904 1.00 81.62 502 HIS A N 1
ATOM 4060 C CA . HIS A 1 502 ? 37.806 -17.057 -17.894 1.00 81.62 502 HIS A CA 1
ATOM 4061 C C . HIS A 1 502 ? 37.441 -15.584 -17.999 1.00 81.62 502 HIS A C 1
ATOM 4063 O O . HIS A 1 502 ? 37.439 -15.006 -19.091 1.00 81.62 502 HIS A O 1
ATOM 4069 N N . GLN A 1 503 ? 37.160 -14.977 -16.851 1.00 80.25 503 GLN A N 1
ATOM 4070 C CA . GLN A 1 503 ? 36.985 -13.543 -16.775 1.00 80.25 503 GLN A CA 1
ATOM 4071 C C . GLN A 1 503 ? 38.326 -12.859 -17.088 1.00 80.25 503 GLN A C 1
ATOM 4073 O O . GLN A 1 503 ? 39.381 -13.262 -16.607 1.00 80.25 503 GLN A O 1
ATOM 4078 N N . VAL A 1 504 ? 38.291 -11.832 -17.931 1.00 76.19 504 VAL A N 1
ATOM 4079 C CA . VAL A 1 504 ? 39.432 -10.975 -18.231 1.00 76.19 504 VAL A CA 1
ATOM 4080 C C . VAL A 1 504 ? 39.547 -9.958 -17.098 1.00 76.19 504 VAL A C 1
ATOM 4082 O O . VAL A 1 504 ? 38.776 -8.998 -17.032 1.00 76.19 504 VAL A O 1
ATOM 4085 N N . ASP A 1 505 ? 40.508 -10.192 -16.211 1.00 69.88 505 ASP A N 1
ATOM 4086 C CA . ASP A 1 505 ? 40.809 -9.408 -15.007 1.00 69.88 505 ASP A CA 1
ATOM 4087 C C . ASP A 1 505 ? 42.126 -8.610 -15.120 1.00 69.88 505 ASP A C 1
ATOM 4089 O O . ASP A 1 505 ? 42.594 -8.018 -14.147 1.00 69.88 505 ASP A O 1
ATOM 4093 N N . ASP A 1 506 ? 42.713 -8.547 -16.321 1.00 77.19 506 ASP A N 1
ATOM 4094 C CA . ASP A 1 506 ? 43.928 -7.785 -16.616 1.00 77.19 506 ASP A CA 1
ATOM 4095 C C . ASP A 1 506 ? 43.615 -6.481 -17.367 1.00 77.19 506 ASP A C 1
ATOM 4097 O O . ASP A 1 506 ? 43.049 -6.465 -18.467 1.00 77.19 506 ASP A O 1
ATOM 4101 N N . THR A 1 507 ? 44.041 -5.362 -16.779 1.00 76.06 507 THR A N 1
ATOM 4102 C CA . THR A 1 507 ? 43.896 -4.018 -17.341 1.00 76.06 507 THR A CA 1
ATOM 4103 C C . THR A 1 507 ? 44.647 -3.873 -18.662 1.00 76.06 507 THR A C 1
ATOM 4105 O O . THR A 1 507 ? 44.155 -3.197 -19.565 1.00 76.06 507 THR A O 1
ATOM 4108 N N . GLU A 1 508 ? 45.828 -4.485 -18.809 1.00 79.12 508 GLU A N 1
ATOM 4109 C CA . GLU A 1 508 ? 46.595 -4.424 -20.061 1.00 79.12 508 GLU A CA 1
ATOM 4110 C C . GLU A 1 508 ? 45.907 -5.221 -21.176 1.00 79.12 508 GLU A C 1
ATOM 4112 O O . GLU A 1 508 ? 45.921 -4.789 -22.331 1.00 79.12 508 GLU A O 1
ATOM 4117 N N . ALA A 1 509 ? 45.244 -6.329 -20.832 1.00 80.00 509 ALA A N 1
ATOM 4118 C CA . ALA A 1 509 ? 44.480 -7.146 -21.771 1.00 80.00 509 ALA A CA 1
ATOM 4119 C C . ALA A 1 509 ? 43.154 -6.492 -22.202 1.00 80.00 509 ALA A C 1
ATOM 4121 O O . ALA A 1 509 ? 42.750 -6.647 -23.353 1.00 80.00 509 ALA A O 1
ATOM 4122 N N . LEU A 1 510 ? 42.495 -5.736 -21.313 1.00 86.25 510 LEU A N 1
ATOM 4123 C CA . LEU A 1 510 ? 41.244 -5.022 -21.614 1.00 86.25 510 LEU A CA 1
ATOM 4124 C C . LEU A 1 510 ? 41.450 -3.693 -22.353 1.00 86.25 510 LEU A C 1
ATOM 4126 O O . LEU A 1 510 ? 40.538 -3.237 -23.044 1.00 86.25 510 LEU A O 1
ATOM 4130 N N . ARG A 1 511 ? 42.625 -3.060 -22.233 1.00 89.19 511 ARG A N 1
ATOM 4131 C CA . ARG A 1 511 ? 42.892 -1.728 -22.809 1.00 89.19 511 ARG A CA 1
ATOM 4132 C C . ARG A 1 511 ? 42.685 -1.648 -24.325 1.00 89.19 511 ARG A C 1
ATOM 4134 O O . ARG A 1 511 ? 42.061 -0.681 -24.753 1.00 89.19 511 ARG A O 1
ATOM 4141 N N . PRO A 1 512 ? 43.122 -2.619 -25.152 1.00 90.25 512 PRO A N 1
ATOM 4142 C CA . PRO A 1 512 ? 42.863 -2.585 -26.591 1.00 90.25 512 PRO A CA 1
ATOM 4143 C C . PRO A 1 512 ? 41.370 -2.606 -26.930 1.00 90.25 512 PRO A C 1
ATOM 4145 O O . PRO A 1 512 ? 40.948 -1.870 -27.814 1.00 90.25 512 PRO A O 1
ATOM 4148 N N . THR A 1 513 ? 40.581 -3.407 -26.209 1.00 88.94 513 THR A N 1
ATOM 4149 C CA . THR A 1 513 ? 39.124 -3.509 -26.380 1.00 88.94 513 THR A CA 1
ATOM 4150 C C . THR A 1 513 ? 38.436 -2.215 -25.958 1.00 88.94 513 THR A C 1
ATOM 4152 O O . THR A 1 513 ? 37.656 -1.646 -26.709 1.00 88.94 513 THR A O 1
ATOM 4155 N N . VAL A 1 514 ? 38.792 -1.675 -24.788 1.00 91.69 514 VAL A N 1
ATOM 4156 C CA . VAL A 1 514 ? 38.283 -0.374 -24.332 1.00 91.69 514 VAL A CA 1
ATOM 4157 C C . VAL A 1 514 ? 38.616 0.726 -25.341 1.00 91.69 514 VAL A C 1
ATOM 4159 O O . VAL A 1 514 ? 37.737 1.502 -25.702 1.00 91.69 514 VAL A O 1
ATOM 4162 N N . GLN A 1 515 ? 39.852 0.777 -25.838 1.00 92.38 515 GLN A N 1
ATOM 4163 C CA . GLN A 1 515 ? 40.256 1.774 -26.825 1.00 92.38 515 GLN A CA 1
ATOM 4164 C C . GLN A 1 515 ? 39.483 1.624 -28.139 1.00 92.38 515 GLN A C 1
ATOM 4166 O O . GLN A 1 515 ? 39.026 2.629 -28.673 1.00 92.38 515 GLN A O 1
ATOM 4171 N N . ALA A 1 516 ? 39.297 0.395 -28.628 1.00 91.62 516 ALA A N 1
ATOM 4172 C CA . ALA A 1 516 ? 38.514 0.122 -29.829 1.00 91.62 516 ALA A CA 1
ATOM 4173 C C . ALA A 1 516 ? 37.067 0.617 -29.679 1.00 91.62 516 ALA A C 1
ATOM 4175 O O . ALA A 1 516 ? 36.602 1.383 -30.519 1.00 91.62 516 ALA A O 1
ATOM 4176 N N . VAL A 1 517 ? 36.412 0.309 -28.552 1.00 94.69 517 VAL A N 1
ATOM 4177 C CA . VAL A 1 517 ? 35.071 0.819 -28.223 1.00 94.69 517 VAL A CA 1
ATOM 4178 C C . VAL A 1 517 ? 35.029 2.350 -28.226 1.00 94.69 517 VAL A C 1
ATOM 4180 O O . VAL A 1 517 ? 34.080 2.950 -28.727 1.00 94.69 517 VAL A O 1
ATOM 4183 N N . LEU A 1 518 ? 36.027 3.024 -27.651 1.00 94.69 518 LEU A N 1
ATOM 4184 C CA . LEU A 1 518 ? 36.053 4.490 -27.633 1.00 94.69 518 LEU A CA 1
ATOM 4185 C C . LEU A 1 518 ? 36.304 5.087 -29.027 1.00 94.69 518 LEU A C 1
ATOM 4187 O O . LEU A 1 518 ? 35.675 6.088 -29.383 1.00 94.69 518 LEU A O 1
ATOM 4191 N N . ASP A 1 519 ? 37.193 4.476 -29.809 1.00 93.88 519 ASP A N 1
ATOM 4192 C CA . ASP A 1 519 ? 37.553 4.907 -31.162 1.00 93.88 519 ASP A CA 1
ATOM 4193 C C . ASP A 1 519 ? 36.393 4.710 -32.155 1.00 93.88 519 ASP A C 1
ATOM 4195 O O . ASP A 1 519 ? 36.188 5.555 -33.032 1.00 93.88 519 ASP A O 1
ATOM 4199 N N . ASP A 1 520 ? 35.594 3.655 -31.979 1.00 94.31 520 ASP A N 1
ATOM 4200 C CA . ASP A 1 520 ? 34.398 3.364 -32.781 1.00 94.31 520 ASP A CA 1
ATOM 4201 C C . ASP A 1 520 ? 33.196 4.258 -32.411 1.00 94.31 520 ASP A C 1
ATOM 4203 O O . ASP A 1 520 ? 32.230 4.374 -33.176 1.00 94.31 520 ASP A O 1
ATOM 4207 N N . HIS A 1 521 ? 33.272 4.971 -31.280 1.00 94.38 521 HIS A N 1
ATOM 4208 C CA . HIS A 1 521 ? 32.209 5.842 -30.765 1.00 94.38 521 HIS A CA 1
ATOM 4209 C C . HIS A 1 521 ? 32.682 7.278 -30.435 1.00 94.38 521 HIS A C 1
ATOM 4211 O O . HIS A 1 521 ? 32.479 7.778 -29.318 1.00 94.38 521 HIS A O 1
ATOM 4217 N N . PRO A 1 522 ? 33.274 8.015 -31.400 1.00 93.62 522 PRO A N 1
ATOM 4218 C CA . PRO A 1 522 ? 33.899 9.315 -31.142 1.00 93.62 522 PRO A CA 1
ATOM 4219 C C . PRO A 1 522 ? 32.895 10.413 -30.745 1.00 93.62 522 PRO A C 1
ATOM 4221 O O . PRO A 1 522 ? 33.226 11.311 -29.963 1.00 93.62 522 PRO A O 1
ATOM 4224 N N . ASP A 1 523 ? 31.658 10.342 -31.243 1.00 90.50 523 ASP A N 1
ATOM 4225 C CA . ASP A 1 523 ? 30.593 11.298 -30.919 1.00 90.50 523 ASP A CA 1
ATOM 4226 C C . ASP A 1 523 ? 30.136 11.143 -29.457 1.00 90.50 523 ASP A C 1
ATOM 4228 O O . ASP A 1 523 ? 29.920 12.126 -28.738 1.00 90.50 523 ASP A O 1
ATOM 4232 N N . GLU A 1 524 ? 30.016 9.906 -28.977 1.00 92.38 524 GLU A N 1
ATOM 4233 C CA . GLU A 1 524 ? 29.701 9.580 -27.589 1.00 92.38 524 GLU A CA 1
ATOM 4234 C C . GLU A 1 524 ? 30.837 9.999 -26.652 1.00 92.38 524 GLU A C 1
ATOM 4236 O O . GLU A 1 524 ? 30.566 10.534 -25.571 1.00 92.38 524 GLU A O 1
ATOM 4241 N N . VAL A 1 525 ? 32.096 9.841 -27.079 1.00 93.25 525 VAL A N 1
ATOM 4242 C CA . VAL A 1 525 ? 33.269 10.296 -26.316 1.00 93.25 525 VAL A CA 1
ATOM 4243 C C . VAL A 1 525 ? 33.227 11.813 -26.145 1.00 93.25 525 VAL A C 1
ATOM 4245 O O . VAL A 1 525 ? 33.362 12.318 -25.025 1.00 93.25 525 VAL A O 1
ATOM 4248 N N . ALA A 1 526 ? 32.958 12.556 -27.222 1.00 89.88 526 ALA A N 1
ATOM 4249 C CA . ALA A 1 526 ? 32.815 14.010 -27.168 1.00 89.88 526 ALA A CA 1
ATOM 4250 C C . ALA A 1 526 ? 31.694 14.436 -26.202 1.00 89.88 526 ALA A C 1
ATOM 4252 O O . ALA A 1 526 ? 31.895 15.297 -25.344 1.00 89.88 526 ALA A O 1
ATOM 4253 N N . ARG A 1 527 ? 30.533 13.772 -26.255 1.00 88.81 527 ARG A N 1
ATOM 4254 C CA . ARG A 1 527 ? 29.396 14.054 -25.358 1.00 88.81 527 ARG A CA 1
ATOM 4255 C C . ARG A 1 527 ? 29.693 13.721 -23.895 1.00 88.81 527 ARG A C 1
ATOM 4257 O O . ARG A 1 527 ? 29.205 14.416 -22.999 1.00 88.81 527 ARG A O 1
ATOM 4264 N N . TYR A 1 528 ? 30.467 12.671 -23.631 1.00 90.38 528 TYR A N 1
ATOM 4265 C CA . TYR A 1 528 ? 30.906 12.326 -22.279 1.00 90.38 528 TYR A CA 1
ATOM 4266 C C . TYR A 1 528 ? 31.875 13.378 -21.714 1.00 90.38 528 TYR A C 1
ATOM 4268 O O . TYR A 1 528 ? 31.776 13.756 -20.535 1.00 90.38 528 TYR A O 1
ATOM 4276 N N . ARG A 1 529 ? 32.788 13.887 -22.552 1.00 90.00 529 ARG A N 1
ATOM 4277 C CA . ARG A 1 529 ? 33.718 14.972 -22.198 1.00 90.00 529 ARG A CA 1
ATOM 4278 C C . ARG A 1 529 ? 32.991 16.304 -21.966 1.00 90.00 529 ARG A C 1
ATOM 4280 O O . ARG A 1 529 ? 33.304 16.977 -20.989 1.00 90.00 529 ARG A O 1
ATOM 4287 N N . ASP A 1 530 ? 31.923 16.584 -22.713 1.00 89.88 530 ASP A N 1
ATOM 4288 C CA . ASP A 1 530 ? 31.024 17.742 -22.523 1.00 89.88 530 ASP A CA 1
ATOM 4289 C C . ASP A 1 530 ? 30.101 17.646 -21.286 1.00 89.88 530 ASP A C 1
ATOM 4291 O O . ASP A 1 530 ? 29.228 18.488 -21.067 1.00 89.88 530 ASP A O 1
ATOM 4295 N N . GLY A 1 531 ? 30.290 16.632 -20.434 1.00 83.88 531 GLY A N 1
ATOM 4296 C CA . GLY A 1 531 ? 29.642 16.534 -19.123 1.00 83.88 531 GLY A CA 1
ATOM 4297 C C . GLY A 1 531 ? 28.512 15.509 -19.029 1.00 83.88 531 GLY A C 1
ATOM 4298 O O . GLY A 1 531 ? 27.956 15.325 -17.944 1.00 83.88 531 GLY A O 1
ATOM 4299 N N . LYS A 1 532 ? 28.192 14.772 -20.103 1.00 84.81 532 LYS A N 1
ATOM 4300 C CA . LYS A 1 532 ? 27.194 13.687 -20.071 1.00 84.81 532 LYS A CA 1
ATOM 4301 C C . LYS A 1 532 ? 27.784 12.390 -19.495 1.00 84.81 532 LYS A C 1
ATOM 4303 O O . LYS A 1 532 ? 27.900 11.377 -20.182 1.00 84.81 532 LYS A O 1
ATOM 4308 N N . LYS A 1 533 ? 28.135 12.411 -18.203 1.00 86.75 533 LYS A N 1
ATOM 4309 C CA . LYS A 1 533 ? 28.831 11.307 -17.508 1.00 86.75 533 LYS A CA 1
ATOM 4310 C C . LYS A 1 533 ? 28.055 9.986 -17.439 1.00 86.75 533 LYS A C 1
ATOM 4312 O O . LYS A 1 533 ? 28.658 8.940 -17.237 1.00 86.75 533 LYS A O 1
ATOM 4317 N N . SER A 1 534 ? 26.745 9.994 -17.689 1.00 85.25 534 SER A N 1
ATOM 4318 C CA . SER A 1 534 ? 25.943 8.766 -17.786 1.00 85.25 534 SER A CA 1
ATOM 4319 C C . SER A 1 534 ? 26.304 7.870 -18.981 1.00 85.25 534 SER A C 1
ATOM 4321 O O . SER A 1 534 ? 25.930 6.700 -18.977 1.00 85.25 534 SER A O 1
ATOM 4323 N N . LEU A 1 535 ? 27.056 8.371 -19.974 1.00 88.25 535 LEU A N 1
ATOM 4324 C CA . LEU A 1 535 ? 27.520 7.573 -21.120 1.00 88.25 535 LEU A CA 1
ATOM 4325 C C . LEU A 1 535 ? 28.559 6.501 -20.750 1.00 88.25 535 LEU A C 1
ATOM 4327 O O . LEU A 1 535 ? 28.769 5.588 -21.538 1.00 88.25 535 LEU A O 1
ATOM 4331 N N . VAL A 1 536 ? 29.128 6.525 -19.539 1.00 89.25 536 VAL A N 1
ATOM 4332 C CA . VAL A 1 536 ? 29.985 5.426 -19.053 1.00 89.25 536 VAL A CA 1
ATOM 4333 C C . VAL A 1 536 ? 29.259 4.076 -19.083 1.00 89.25 536 VAL A C 1
ATOM 4335 O O . VAL A 1 536 ? 29.879 3.061 -19.365 1.00 89.25 536 VAL A O 1
ATOM 4338 N N . GLY A 1 537 ? 27.939 4.052 -18.850 1.00 86.69 537 GLY A N 1
ATOM 4339 C CA . GLY A 1 537 ? 27.149 2.820 -18.938 1.00 86.69 537 GLY A CA 1
ATOM 4340 C C . GLY A 1 537 ? 26.978 2.297 -20.369 1.00 86.69 537 GLY A C 1
ATOM 4341 O O . GLY A 1 537 ? 26.864 1.093 -20.561 1.00 86.69 537 GLY A O 1
ATOM 4342 N N . PHE A 1 538 ? 26.994 3.187 -21.367 1.00 91.38 538 PHE A N 1
ATOM 4343 C CA . PHE A 1 538 ? 26.958 2.807 -22.781 1.00 91.38 538 PHE A CA 1
ATOM 4344 C C . PHE A 1 538 ? 28.268 2.129 -23.184 1.00 91.38 538 PHE A C 1
ATOM 4346 O O . PHE A 1 538 ? 28.239 1.006 -23.679 1.00 91.38 538 PHE A O 1
ATOM 4353 N N . PHE A 1 539 ? 29.404 2.766 -22.887 1.00 92.88 539 PHE A N 1
ATOM 4354 C CA . PHE A 1 539 ? 30.709 2.181 -23.186 1.00 92.88 539 PHE A CA 1
ATOM 4355 C C . PHE A 1 539 ? 30.946 0.887 -22.408 1.00 92.88 539 PHE A C 1
ATOM 4357 O O . PHE A 1 539 ? 31.463 -0.067 -22.969 1.00 92.88 539 PHE A O 1
ATOM 4364 N N . MET A 1 540 ? 30.487 0.816 -21.153 1.00 91.19 540 MET A N 1
ATOM 4365 C CA . MET A 1 540 ? 30.490 -0.428 -20.385 1.00 91.19 540 MET A CA 1
ATOM 4366 C C . MET A 1 540 ? 29.735 -1.540 -21.120 1.00 91.19 540 MET A C 1
ATOM 4368 O O . MET A 1 540 ? 30.248 -2.642 -21.252 1.00 91.19 540 MET A O 1
ATOM 4372 N N . GLY A 1 541 ? 28.537 -1.253 -21.638 1.00 85.12 541 GLY A N 1
ATOM 4373 C CA . GLY A 1 541 ? 27.767 -2.222 -22.418 1.00 85.12 541 GLY A CA 1
ATOM 4374 C C . GLY A 1 541 ? 28.514 -2.719 -23.657 1.00 85.12 541 GLY A C 1
ATOM 4375 O O . GLY A 1 541 ? 28.536 -3.920 -23.893 1.00 85.12 541 GLY A O 1
ATOM 4376 N N . GLN A 1 542 ? 29.170 -1.819 -24.395 1.00 92.12 542 GLN A N 1
ATOM 4377 C CA . GLN A 1 542 ? 29.962 -2.173 -25.580 1.00 92.12 542 GLN A CA 1
ATOM 4378 C C . GLN A 1 542 ? 31.198 -3.012 -25.225 1.00 92.12 542 GLN A C 1
ATOM 4380 O O . GLN A 1 542 ? 31.451 -4.026 -25.861 1.00 92.12 542 GLN A O 1
ATOM 4385 N N . VAL A 1 543 ? 31.913 -2.669 -24.148 1.00 89.44 543 VAL A N 1
ATOM 4386 C CA . VAL A 1 543 ? 33.060 -3.459 -23.665 1.00 89.44 543 VAL A CA 1
ATOM 4387 C C . VAL A 1 543 ? 32.621 -4.854 -23.212 1.00 89.44 543 VAL A C 1
ATOM 4389 O O . VAL A 1 543 ? 33.279 -5.849 -23.520 1.00 89.44 543 VAL A O 1
ATOM 4392 N N . MET A 1 544 ? 31.489 -4.959 -22.513 1.00 86.25 544 MET A N 1
ATOM 4393 C CA . MET A 1 544 ? 30.931 -6.256 -22.124 1.00 86.25 544 MET A CA 1
ATOM 4394 C C . MET A 1 544 ? 30.479 -7.066 -23.345 1.00 86.25 544 MET A C 1
ATOM 4396 O O . MET A 1 544 ? 30.619 -8.282 -23.347 1.00 86.25 544 MET A O 1
ATOM 4400 N N . GLU A 1 545 ? 29.965 -6.425 -24.392 1.00 84.12 545 GLU A N 1
ATOM 4401 C CA . GLU A 1 545 ? 29.551 -7.094 -25.629 1.00 84.12 545 GLU A CA 1
ATOM 4402 C C . GLU A 1 545 ? 30.753 -7.602 -26.439 1.00 84.12 545 GLU A C 1
ATOM 4404 O O . GLU A 1 545 ? 30.794 -8.779 -26.792 1.00 84.12 545 GLU A O 1
ATOM 4409 N N . GLU A 1 546 ? 31.776 -6.771 -26.650 1.00 84.94 546 GLU A N 1
ATOM 4410 C CA . GLU A 1 546 ? 32.995 -7.158 -27.377 1.00 84.94 546 GLU A CA 1
ATOM 4411 C C . GLU A 1 546 ? 33.777 -8.275 -26.683 1.00 84.94 546 GLU A C 1
ATOM 4413 O O . GLU A 1 546 ? 34.409 -9.105 -27.338 1.00 84.94 546 GLU A O 1
ATOM 4418 N N . THR A 1 547 ? 33.710 -8.332 -25.353 1.00 84.44 547 THR A N 1
ATOM 4419 C CA . THR A 1 547 ? 34.324 -9.411 -24.570 1.00 84.44 547 THR A CA 1
ATOM 4420 C C . THR A 1 547 ? 33.411 -10.620 -24.375 1.00 84.44 547 THR A C 1
ATOM 4422 O O . THR A 1 547 ? 33.779 -11.532 -23.642 1.00 84.44 547 THR A O 1
ATOM 4425 N N . ASN A 1 548 ? 32.224 -10.663 -24.996 1.00 75.56 548 ASN A N 1
ATOM 4426 C CA . ASN A 1 548 ? 31.205 -11.699 -24.765 1.00 75.56 548 ASN A CA 1
ATOM 4427 C C . ASN A 1 548 ? 30.860 -11.907 -23.273 1.00 75.56 548 ASN A C 1
ATOM 4429 O O . ASN A 1 548 ? 30.514 -13.005 -22.839 1.00 75.56 548 ASN A O 1
ATOM 4433 N N . GLY A 1 549 ? 30.948 -10.847 -22.471 1.00 75.88 549 GLY A N 1
ATOM 4434 C CA . GLY A 1 549 ? 30.711 -10.861 -21.031 1.00 75.88 549 GLY A CA 1
ATOM 4435 C C . GLY A 1 549 ? 31.877 -11.406 -20.206 1.00 75.88 549 GLY A C 1
ATOM 4436 O O . GLY A 1 549 ? 31.687 -11.679 -19.021 1.00 75.88 549 GLY A O 1
ATOM 4437 N N . ALA A 1 550 ? 33.054 -11.584 -20.813 1.00 79.12 550 ALA A N 1
ATOM 4438 C CA . ALA A 1 550 ? 34.258 -12.015 -20.118 1.00 79.12 550 ALA A CA 1
ATOM 4439 C C . ALA A 1 550 ? 34.967 -10.862 -19.397 1.00 79.12 550 ALA A C 1
ATOM 4441 O O . ALA A 1 550 ? 35.721 -11.133 -18.479 1.00 79.12 550 ALA A O 1
ATOM 4442 N N . ALA A 1 551 ? 34.760 -9.588 -19.748 1.00 83.06 551 ALA A N 1
ATOM 4443 C CA . ALA A 1 551 ? 35.408 -8.494 -19.019 1.00 83.06 551 ALA A CA 1
ATOM 4444 C C . ALA A 1 551 ? 34.967 -8.440 -17.547 1.00 83.06 551 ALA A C 1
ATOM 4446 O O . ALA A 1 551 ? 33.773 -8.517 -17.247 1.00 83.06 551 ALA A O 1
ATOM 4447 N N . ASN A 1 552 ? 35.923 -8.234 -16.634 1.00 83.12 552 ASN A N 1
ATOM 4448 C CA . ASN A 1 552 ? 35.604 -7.854 -15.264 1.00 83.12 552 ASN A CA 1
ATOM 4449 C C . ASN A 1 552 ? 34.916 -6.465 -15.259 1.00 83.12 552 ASN A C 1
ATOM 4451 O O . ASN A 1 552 ? 35.516 -5.489 -15.728 1.00 83.12 552 ASN A O 1
ATOM 4455 N N . PRO A 1 553 ? 33.676 -6.340 -14.743 1.00 82.56 553 PRO A N 1
ATOM 4456 C CA . PRO A 1 553 ? 32.909 -5.096 -14.835 1.00 82.56 553 PRO A CA 1
ATOM 4457 C C . PRO A 1 553 ? 33.504 -3.917 -14.058 1.00 82.56 553 PRO A C 1
ATOM 4459 O O . PRO A 1 553 ? 33.330 -2.767 -14.465 1.00 82.56 553 PRO A O 1
ATOM 4462 N N . GLU A 1 554 ? 34.185 -4.171 -12.940 1.00 82.75 554 GLU A N 1
ATOM 4463 C CA . GLU A 1 554 ? 34.820 -3.117 -12.144 1.00 82.75 554 GLU A CA 1
ATOM 4464 C C . GLU A 1 554 ? 36.047 -2.580 -12.878 1.00 82.75 554 GLU A C 1
ATOM 4466 O O . GLU A 1 554 ? 36.154 -1.376 -13.121 1.00 82.75 554 GLU A O 1
ATOM 4471 N N . LEU A 1 555 ? 36.906 -3.481 -13.353 1.00 85.12 555 LEU A N 1
ATOM 4472 C CA . LEU A 1 555 ? 38.127 -3.129 -14.068 1.00 85.12 555 LEU A CA 1
ATOM 4473 C C . LEU A 1 555 ? 37.850 -2.426 -15.400 1.00 85.12 555 LEU A C 1
ATOM 4475 O O . LEU A 1 555 ? 38.464 -1.405 -15.715 1.00 85.12 555 LEU A O 1
ATOM 4479 N N . ALA A 1 556 ? 36.879 -2.929 -16.167 1.00 87.00 556 ALA A N 1
ATOM 4480 C CA . ALA A 1 556 ? 36.423 -2.287 -17.394 1.00 87.00 556 ALA A CA 1
ATOM 4481 C C . ALA A 1 556 ? 35.904 -0.868 -17.121 1.00 87.00 556 ALA A C 1
ATOM 4483 O O . ALA A 1 556 ? 36.101 0.036 -17.935 1.00 87.00 556 ALA A O 1
ATOM 4484 N N . ARG A 1 557 ? 35.264 -0.642 -15.964 1.00 90.19 557 ARG A N 1
ATOM 4485 C CA . ARG A 1 557 ? 34.716 0.666 -15.592 1.00 90.19 557 ARG A CA 1
ATOM 4486 C C . ARG A 1 557 ? 35.825 1.640 -15.245 1.00 90.19 557 ARG A C 1
ATOM 4488 O O . ARG A 1 557 ? 35.765 2.784 -15.692 1.00 90.19 557 ARG A O 1
ATOM 4495 N N . GLU A 1 558 ? 36.793 1.204 -14.449 1.00 89.19 558 GLU A N 1
ATOM 4496 C CA . GLU A 1 558 ? 37.956 2.010 -14.082 1.00 89.19 558 GLU A CA 1
ATOM 4497 C C . GLU A 1 558 ? 38.753 2.412 -15.324 1.00 89.19 558 GLU A C 1
ATOM 4499 O O . GLU A 1 558 ? 39.034 3.595 -15.520 1.00 89.19 558 GLU A O 1
ATOM 4504 N N . LEU A 1 559 ? 39.015 1.457 -16.217 1.00 91.19 559 LEU A N 1
ATOM 4505 C CA . LEU A 1 559 ? 39.764 1.690 -17.449 1.00 91.19 559 LEU A CA 1
ATOM 4506 C C . LEU A 1 559 ? 39.024 2.622 -18.417 1.00 91.19 559 LEU A C 1
ATOM 4508 O O . LEU A 1 559 ? 39.616 3.548 -18.967 1.00 91.19 559 LEU A O 1
ATOM 4512 N N . LEU A 1 560 ? 37.707 2.450 -18.568 1.00 92.00 560 LEU A N 1
ATOM 4513 C CA . LEU A 1 560 ? 36.871 3.378 -19.331 1.00 92.00 560 LEU A CA 1
ATOM 4514 C C . LEU A 1 560 ? 36.908 4.795 -18.756 1.00 92.00 560 LEU A C 1
ATOM 4516 O O . LEU A 1 560 ? 36.942 5.767 -19.507 1.00 92.00 560 LEU A O 1
ATOM 4520 N N . GLN A 1 561 ? 36.877 4.938 -17.430 1.00 90.00 561 GLN A N 1
ATOM 4521 C CA . GLN A 1 561 ? 36.955 6.248 -16.788 1.00 90.00 561 GLN A CA 1
ATOM 4522 C C . GLN A 1 561 ? 38.328 6.901 -16.970 1.00 90.00 561 GLN A C 1
ATOM 4524 O O . GLN A 1 561 ? 38.370 8.117 -17.160 1.00 90.00 561 GLN A O 1
ATOM 4529 N N . GLU A 1 562 ? 39.411 6.118 -16.939 1.00 91.00 562 GLU A N 1
ATOM 4530 C CA . GLU A 1 562 ? 40.779 6.572 -17.209 1.00 91.00 562 GLU A CA 1
ATOM 4531 C C . GLU A 1 562 ? 40.910 7.103 -18.647 1.00 91.00 562 GLU A C 1
ATOM 4533 O O . GLU A 1 562 ? 41.250 8.271 -18.843 1.00 91.00 562 GLU A O 1
ATOM 4538 N N . GLU A 1 563 ? 40.557 6.292 -19.648 1.00 90.00 563 GLU A N 1
ATOM 4539 C CA . GLU A 1 563 ? 40.712 6.636 -21.072 1.00 90.00 563 GLU A CA 1
ATOM 4540 C C . GLU A 1 563 ? 39.769 7.763 -21.525 1.00 90.00 563 GLU A C 1
ATOM 4542 O O . GLU A 1 563 ? 40.118 8.601 -22.355 1.00 90.00 563 GLU A O 1
ATOM 4547 N N . LEU A 1 564 ? 38.569 7.855 -20.942 1.00 89.12 564 LEU A N 1
ATOM 4548 C CA . LEU A 1 564 ? 37.646 8.961 -21.217 1.00 89.12 564 LEU A CA 1
ATOM 4549 C C . LEU A 1 564 ? 38.051 10.281 -20.533 1.00 89.12 564 LEU A C 1
ATOM 4551 O O . LEU A 1 564 ? 37.495 11.337 -20.870 1.00 89.12 564 LEU A O 1
ATOM 4555 N N . ALA A 1 565 ? 38.938 10.225 -19.534 1.00 83.06 565 ALA A N 1
ATOM 4556 C CA . ALA A 1 565 ? 39.479 11.391 -18.838 1.00 83.06 565 ALA A CA 1
ATOM 4557 C C . ALA A 1 565 ? 40.797 11.903 -19.445 1.00 83.06 565 ALA A C 1
ATOM 4559 O O . ALA A 1 565 ? 41.094 13.091 -19.274 1.00 83.06 565 ALA A O 1
ATOM 4560 N N . ALA A 1 566 ? 41.550 11.036 -20.132 1.00 72.25 566 ALA A N 1
ATOM 4561 C CA . ALA A 1 566 ? 42.644 11.410 -21.032 1.00 72.25 566 ALA A CA 1
ATOM 4562 C C . ALA A 1 566 ? 42.123 12.227 -22.225 1.00 72.25 566 ALA A C 1
ATOM 4564 O O . ALA A 1 566 ? 42.882 13.089 -22.729 1.00 72.25 566 ALA A O 1
#

Secondary structure (DSSP, 8-state):
-HHHHHHHHHHHTT-SEEEEEGGGTTTHHHHHHHHHHHS-GGG-SS--EEEEEPPPEETTS---HHHHHHHHHTTSSS-TT-TTS-SHHHHHHHT--HHHHHHHHHHH---SS--EEPHHHHHHHHHHHHTTTSPEE-EESSEEEEEETTS-TT-EEEEEEESS-TTSS---EEEEEEESEEEEEGGGB-SS--TT--SB-BT-EEEETTS-EEEEEEEEE-TTS-EEEEEEEEEGGGTTS--TT----S-EE--EETTTPEEEEEEEE--SBSSS-TTSSSS-GGGGB-TTSEEEEEEEE-GGGGGS-TT--EEETTTEEEEE-TTT--SSSEEEEEEEESS-SSTTGGGS-HHHHHHHHHHHHHHHHHHHHHHHTTS--TTTT--HHHHHHHHIIIIIS---HHHHHHHHTSHHHHHHHHHHHHH---HHHHHHHIIIIIHHHHTT--GGGSSS-HHHHHHHHHHHHTTSB-HHHHHHHHHHHHHH---HHHHHHHHT-B-B--HHHHHHHHHHHHHH-HHHHHHHHTT-GGGHHHHHHHHHHHTTT-B-HHHHHHHHHHHHH-